Protein AF-0000000072975389 (afdb_homodimer)

pLDDT: mean 88.7, std 12.37, range [42.56, 98.81]

Secondary structure (DSSP, 8-state):
--PPEE-SHHHHHHHHT--HHHHHHHHH-GGGS-HHHHHHHHHHHHHSEE---HHHHHTTS----EEEEEES-SS-HHHHHHHHHHHHHHHHTTPEEEEEE-TT-HHHHHHHHHHHHHHT-SEEEE---GGGS-HHHHHHHHHHS-EEEES---TT-TTS-EEEE-HHHHHHHHHHHHHHHSPSSPEEE--TT--HHHHHHHHHHHHHHHHTT---EEE--S-S-TT--SHHHHHHHHHHHHHTT-STT-EEEESSHHHHHHHHHHHHHTT----SSSTTS-EEE-SB--TTGGGSSSPPBEEE--HHHHHHHHHHHHHHHHTT-----SPPEEEE--EEE--S--/--PPEE-SHHHHHHHHT--HHHHHHHHH-GGGS-HHHHHHHHHHHHHSEE---HHHHHTTS----EEEEEES-SS-HHHHHHHHHHHHHHHHTTPEEEEEE-TT-HHHHHHHHHHHHHHT-SEEEE---GGGS-HHHHHHHHHHS-EEEES---TT-TTS-EEEE-HHHHHHHHHHHHHHHSPSSPEEE--TT--HHHHHHHHHHHHHHHHTT---EEE--S-S-TT--SHHHHHHHHHHHHHTT-STT-EEEESSHHHHHHHHHHHHHTT----SSSTTS-EEE-SB--TTGGGSSSPPBEEE--HHHHHHHHHHHHHHHHTT-----SPPEEEE--EEE--S--

Structure (mmCIF, N/CA/C/O backbone):
data_AF-0000000072975389-model_v1
#
loop_
_entity.id
_entity.type
_entity.pdbx_description
1 polymer 'LacI family transcriptional regulator'
#
loop_
_atom_site.group_PDB
_atom_site.id
_atom_site.type_symbol
_atom_site.label_atom_id
_atom_site.label_alt_id
_atom_site.label_comp_id
_atom_site.label_asym_id
_atom_site.label_entity_id
_atom_site.label_seq_id
_atom_site.pdbx_PDB_ins_code
_atom_site.Cartn_x
_atom_site.Cartn_y
_atom_site.Cartn_z
_atom_site.occupancy
_atom_site.B_iso_or_equiv
_atom_site.auth_seq_id
_atom_site.auth_comp_id
_atom_site.auth_asym_id
_atom_site.auth_atom_id
_atom_site.pdbx_PDB_model_num
ATOM 1 N N . MET A 1 1 ? 38.656 23.406 -1.96 1 45.97 1 MET A N 1
ATOM 2 C CA . MET A 1 1 ? 38.625 24.062 -0.655 1 45.97 1 MET A CA 1
ATOM 3 C C . MET A 1 1 ? 37.375 23.688 0.131 1 45.97 1 MET A C 1
ATOM 5 O O . MET A 1 1 ? 36.312 23.547 -0.444 1 45.97 1 MET A O 1
ATOM 9 N N . MET A 1 2 ? 37.5 23.188 1.254 1 53.72 2 MET A N 1
ATOM 10 C CA . MET A 1 2 ? 36.406 22.75 2.104 1 53.72 2 MET A CA 1
ATOM 11 C C . MET A 1 2 ? 35.469 23.891 2.422 1 53.72 2 MET A C 1
ATOM 13 O O . MET A 1 2 ? 35.906 24.984 2.791 1 53.72 2 MET A O 1
ATOM 17 N N . LYS A 1 3 ? 34.281 23.906 1.969 1 70.06 3 LYS A N 1
ATOM 18 C CA . LYS A 1 3 ? 33.281 24.953 2.266 1 70.06 3 LYS A CA 1
ATOM 19 C C . LYS A 1 3 ? 33.156 25.172 3.771 1 70.06 3 LYS A C 1
ATOM 21 O O . LYS A 1 3 ? 33.094 24.203 4.535 1 70.06 3 LYS A O 1
ATOM 26 N N . PRO A 1 4 ? 33.344 26.5 4.254 1 70.94 4 PRO A N 1
ATOM 27 C CA . PRO A 1 4 ? 33.094 26.75 5.676 1 70.94 4 PRO A CA 1
ATOM 28 C C . PRO A 1 4 ? 31.703 26.281 6.117 1 70.94 4 PRO A C 1
ATOM 30 O O . PRO A 1 4 ? 30.719 26.469 5.391 1 70.94 4 PRO A O 1
ATOM 33 N N . ARG A 1 5 ? 31.703 25.625 7.211 1 70.19 5 ARG A N 1
ATOM 34 C CA . ARG A 1 5 ? 30.453 25.125 7.75 1 70.19 5 ARG A CA 1
ATOM 35 C C . ARG A 1 5 ? 29.734 26.188 8.57 1 70.19 5 ARG A C 1
ATOM 37 O O . ARG A 1 5 ? 30.344 26.828 9.438 1 70.19 5 ARG A O 1
ATOM 44 N N . ILE A 1 6 ? 28.531 26.547 8.211 1 70 6 ILE A N 1
ATOM 45 C CA . ILE A 1 6 ? 27.672 27.5 8.898 1 70 6 ILE A CA 1
ATOM 46 C C . ILE A 1 6 ? 26.438 26.797 9.445 1 70 6 ILE A C 1
ATOM 48 O O . ILE A 1 6 ? 25.766 26.062 8.711 1 70 6 ILE A O 1
ATOM 52 N N . ASN A 1 7 ? 26.141 27.016 10.75 1 63.28 7 ASN A N 1
ATOM 53 C CA . ASN A 1 7 ? 25.109 26.172 11.359 1 63.28 7 ASN A CA 1
ATOM 54 C C . ASN A 1 7 ? 23.875 26.969 11.75 1 63.28 7 ASN A C 1
ATOM 56 O O . ASN A 1 7 ? 22.891 26.406 12.211 1 63.28 7 ASN A O 1
ATOM 60 N N . THR A 1 8 ? 24.047 28.266 11.719 1 66.25 8 THR A N 1
ATOM 61 C CA . THR A 1 8 ? 22.875 29.062 12.094 1 66.25 8 THR A CA 1
ATOM 62 C C . THR A 1 8 ? 22.516 30.047 10.984 1 66.25 8 THR A C 1
ATOM 64 O O . THR A 1 8 ? 23.391 30.453 10.203 1 66.25 8 THR A O 1
ATOM 67 N N . MET A 1 9 ? 21.266 30.297 10.984 1 73.56 9 MET A N 1
ATOM 68 C CA . MET A 1 9 ? 20.812 31.281 10.016 1 73.56 9 MET A CA 1
ATOM 69 C C . MET A 1 9 ? 21.547 32.625 10.227 1 73.56 9 MET A C 1
ATOM 71 O O . MET A 1 9 ? 21.797 33.344 9.266 1 73.56 9 MET A O 1
ATOM 75 N N . GLY A 1 10 ? 21.875 32.906 11.516 1 76.19 10 GLY A N 1
ATOM 76 C CA . GLY A 1 10 ? 22.641 34.094 11.812 1 76.19 10 GLY A CA 1
ATOM 77 C C . GLY A 1 10 ? 24.016 34.094 11.172 1 76.19 10 GLY A C 1
ATOM 78 O O . GLY A 1 10 ? 24.391 35.094 10.531 1 76.19 10 GLY A O 1
ATOM 79 N N . GLU A 1 11 ? 24.672 33 11.367 1 79.38 11 GLU A N 1
ATOM 80 C CA . GLU A 1 11 ? 25.984 32.844 10.75 1 79.38 11 GLU A CA 1
ATOM 81 C C . GLU A 1 11 ? 25.891 32.906 9.227 1 79.38 11 GLU A C 1
ATOM 83 O O . GLU A 1 11 ? 26.75 33.5 8.57 1 79.38 11 GLU A O 1
ATOM 88 N N . LEU A 1 12 ? 24.844 32.25 8.773 1 80.38 12 LEU A N 1
ATOM 89 C CA . LEU A 1 12 ? 24.641 32.281 7.328 1 80.38 12 LEU A CA 1
ATOM 90 C C . LEU A 1 12 ? 24.391 33.688 6.82 1 80.38 12 LEU A C 1
ATOM 92 O O . LEU A 1 12 ? 24.938 34.062 5.781 1 80.38 12 LEU A O 1
ATOM 96 N N . SER A 1 13 ? 23.625 34.375 7.488 1 85.12 13 SER A N 1
ATOM 97 C CA . SER A 1 13 ? 23.328 35.781 7.164 1 85.12 13 SER A CA 1
ATOM 98 C C . SER A 1 13 ? 24.609 36.594 7.023 1 85.12 13 SER A C 1
ATOM 100 O O . SER A 1 13 ? 24.766 37.344 6.055 1 85.12 13 SER A O 1
ATOM 102 N N . VAL A 1 14 ? 25.516 36.469 7.852 1 83.88 14 VAL A N 1
ATOM 103 C CA . VAL A 1 14 ? 26.781 37.188 7.859 1 83.88 14 VAL A CA 1
ATOM 104 C C . VAL A 1 14 ? 27.656 36.719 6.691 1 83.88 14 VAL A C 1
ATOM 106 O O . VAL A 1 14 ? 28.234 37.531 5.977 1 83.88 14 VAL A O 1
ATOM 109 N N . ALA A 1 15 ? 27.578 35.438 6.531 1 83.75 15 ALA A N 1
ATOM 110 C CA . ALA A 1 15 ? 28.453 34.844 5.531 1 83.75 15 ALA A CA 1
ATOM 111 C C . ALA A 1 15 ? 28.047 35.281 4.121 1 83.75 15 ALA A C 1
ATOM 113 O O . ALA A 1 15 ? 28.906 35.469 3.254 1 83.75 15 ALA A O 1
ATOM 114 N N . ILE A 1 16 ? 26.734 35.375 3.873 1 85.75 16 ILE A N 1
ATOM 115 C CA . ILE A 1 16 ? 26.219 35.625 2.531 1 85.75 16 ILE A CA 1
ATOM 116 C C . ILE A 1 16 ? 25.906 37.125 2.369 1 85.75 16 ILE A C 1
ATOM 118 O O . ILE A 1 16 ? 25.75 37.594 1.248 1 85.75 16 ILE A O 1
ATOM 122 N N . GLY A 1 17 ? 25.828 37.875 3.441 1 88.06 17 GLY A N 1
ATOM 123 C CA . GLY A 1 17 ? 25.5 39.281 3.404 1 88.06 17 GLY A CA 1
ATOM 124 C C . GLY A 1 17 ? 24.047 39.562 3.117 1 88.06 17 GLY A C 1
ATOM 125 O O . GLY A 1 17 ? 23.719 40.469 2.336 1 88.06 17 GLY A O 1
ATOM 126 N N . VAL A 1 18 ? 23.25 38.688 3.516 1 88.44 18 VAL A N 1
ATOM 127 C CA . VAL A 1 18 ? 21.797 38.844 3.383 1 88.44 18 VAL A CA 1
ATOM 128 C C . VAL A 1 18 ? 21.141 38.781 4.762 1 88.44 18 VAL A C 1
ATOM 130 O O . VAL A 1 18 ? 21.562 38 5.621 1 88.44 18 VAL A O 1
ATOM 133 N N . SER A 1 19 ? 20.219 39.75 5.02 1 87.19 19 SER A N 1
ATOM 134 C CA . SER A 1 19 ? 19.594 39.812 6.336 1 87.19 19 SER A CA 1
ATOM 135 C C . SER A 1 19 ? 18.891 38.5 6.691 1 87.19 19 SER A C 1
ATOM 137 O O . SER A 1 19 ? 18.469 37.75 5.801 1 87.19 19 SER A O 1
ATOM 139 N N . ARG A 1 20 ? 18.781 38.188 8.062 1 81.81 20 ARG A N 1
ATOM 140 C CA . ARG A 1 20 ? 18.125 36.969 8.547 1 81.81 20 ARG A CA 1
ATOM 141 C C . ARG A 1 20 ? 16.672 36.906 8.07 1 81.81 20 ARG A C 1
ATOM 143 O O . ARG A 1 20 ? 16.219 35.844 7.59 1 81.81 20 ARG A O 1
ATOM 150 N N . PRO A 1 21 ? 15.93 37.969 8.102 1 79.81 21 PRO A N 1
ATOM 151 C CA . PRO A 1 21 ? 14.555 37.906 7.605 1 79.81 21 PRO A CA 1
ATOM 152 C C . PRO A 1 21 ? 14.477 37.594 6.117 1 79.81 21 PRO A C 1
ATOM 154 O O . PRO A 1 21 ? 13.586 36.844 5.688 1 79.81 21 PRO A O 1
ATOM 157 N N . THR A 1 22 ? 15.438 38.156 5.434 1 83.19 22 THR A N 1
ATOM 158 C CA . THR A 1 22 ? 15.453 37.875 3.998 1 83.19 22 THR A CA 1
ATOM 159 C C . THR A 1 22 ? 15.805 36.438 3.719 1 83.19 22 THR A C 1
ATOM 161 O O . THR A 1 22 ? 15.219 35.812 2.84 1 83.19 22 THR A O 1
ATOM 164 N N . LEU A 1 23 ? 16.781 35.906 4.496 1 78.88 23 LEU A N 1
ATOM 165 C CA . LEU A 1 23 ? 17.141 34.5 4.363 1 78.88 23 LEU A CA 1
ATOM 166 C C . LEU A 1 23 ? 15.953 33.594 4.695 1 78.88 23 LEU A C 1
ATOM 168 O O . LEU A 1 23 ? 15.688 32.625 3.99 1 78.88 23 LEU A O 1
ATOM 172 N N . SER A 1 24 ? 15.234 34 5.719 1 71.12 24 SER A N 1
ATOM 173 C CA . SER A 1 24 ? 14.047 33.25 6.125 1 71.12 24 SER A CA 1
ATOM 174 C C . SER A 1 24 ? 13 33.219 5.016 1 71.12 24 SER A C 1
ATOM 176 O O . SER A 1 24 ? 12.445 32.188 4.699 1 71.12 24 SER A O 1
ATOM 178 N N . ARG A 1 25 ? 12.789 34.375 4.41 1 71.75 25 ARG A N 1
ATOM 179 C CA . ARG A 1 25 ? 11.836 34.5 3.311 1 71.75 25 ARG A CA 1
ATOM 180 C C . ARG A 1 25 ? 12.273 33.656 2.123 1 71.75 25 ARG A C 1
ATOM 182 O O . ARG A 1 25 ? 11.445 33 1.485 1 71.75 25 ARG A O 1
ATOM 189 N N . PHE A 1 26 ? 13.594 33.75 1.856 1 71.38 26 PHE A N 1
ATOM 190 C CA . PHE A 1 26 ? 14.148 32.969 0.756 1 71.38 26 PHE A CA 1
ATOM 191 C C . PHE A 1 26 ? 13.875 31.469 0.962 1 71.38 26 PHE A C 1
ATOM 193 O O . PHE A 1 26 ? 13.406 30.781 0.05 1 71.38 26 PHE A O 1
ATOM 200 N N . PHE A 1 27 ? 14.133 30.984 2.203 1 65.44 27 PHE A N 1
ATOM 201 C CA . PHE A 1 27 ? 14.016 29.547 2.479 1 65.44 27 PHE A CA 1
ATOM 202 C C . PHE A 1 27 ? 12.547 29.141 2.537 1 65.44 27 PHE A C 1
ATOM 204 O O . PHE A 1 27 ? 12.219 27.984 2.275 1 65.44 27 PHE A O 1
ATOM 211 N N . GLN A 1 28 ? 11.656 30.156 2.77 1 60.75 28 GLN A N 1
ATOM 212 C CA . GLN A 1 28 ? 10.219 29.891 2.775 1 60.75 28 GLN A CA 1
ATOM 213 C C . GLN A 1 28 ? 9.656 29.875 1.357 1 60.75 28 GLN A C 1
ATOM 215 O O . GLN A 1 28 ? 8.938 28.953 0.981 1 60.75 28 GLN A O 1
ATOM 220 N N . ASP A 1 29 ? 9.953 30.875 0.633 1 65.62 29 ASP A N 1
ATOM 221 C CA . ASP A 1 29 ? 9.5 31.062 -0.742 1 65.62 29 ASP A CA 1
ATOM 222 C C . ASP A 1 29 ? 10.43 32.031 -1.5 1 65.62 29 ASP A C 1
ATOM 224 O O . ASP A 1 29 ? 10.297 33.25 -1.388 1 65.62 29 ASP A O 1
ATOM 228 N N . PRO A 1 30 ? 11.219 31.344 -2.281 1 68.69 30 PRO A N 1
ATOM 229 C CA . PRO A 1 30 ? 12.172 32.219 -2.984 1 68.69 30 PRO A CA 1
ATOM 230 C C . PRO A 1 30 ? 11.492 33.25 -3.854 1 68.69 30 PRO A C 1
ATOM 232 O O . PRO A 1 30 ? 12.086 34.312 -4.164 1 68.69 30 PRO A O 1
ATOM 235 N N . SER A 1 31 ? 10.258 32.875 -4.215 1 71 31 SER A N 1
ATOM 236 C CA . SER A 1 31 ? 9.562 33.812 -5.102 1 71 31 SER A CA 1
ATOM 237 C C . SER A 1 31 ? 9.234 35.125 -4.383 1 71 31 SER A C 1
ATOM 239 O O . SER A 1 31 ? 8.938 36.125 -5.027 1 71 31 SER A O 1
ATOM 241 N N . ARG A 1 32 ? 9.312 35.125 -3.125 1 75.75 32 ARG A N 1
ATOM 242 C CA . ARG A 1 32 ? 9.008 36.281 -2.312 1 75.75 32 ARG A CA 1
ATOM 243 C C . ARG A 1 32 ? 10.242 37.188 -2.146 1 75.75 32 ARG A C 1
ATOM 245 O O . ARG A 1 32 ? 10.195 38.188 -1.439 1 75.75 32 ARG A O 1
ATOM 252 N N . VAL A 1 33 ? 11.336 36.781 -2.705 1 79.75 33 VAL A N 1
ATOM 253 C CA . VAL A 1 33 ? 12.617 37.469 -2.615 1 79.75 33 VAL A CA 1
ATOM 254 C C . VAL A 1 33 ? 13.047 37.938 -4.004 1 79.75 33 VAL A C 1
ATOM 256 O O . VAL A 1 33 ? 12.797 37.25 -5 1 79.75 33 VAL A O 1
ATOM 259 N N . LYS A 1 34 ? 13.5 39.156 -4.105 1 88.38 34 LYS A N 1
ATOM 260 C CA . LYS A 1 34 ? 13.961 39.719 -5.375 1 88.38 34 LYS A CA 1
ATOM 261 C C . LYS A 1 34 ? 14.945 38.781 -6.066 1 88.38 34 LYS A C 1
ATOM 263 O O . LYS A 1 34 ? 15.781 38.156 -5.41 1 88.38 34 LYS A O 1
ATOM 268 N N . ALA A 1 35 ? 14.781 38.656 -7.312 1 87.56 35 ALA A N 1
ATOM 269 C CA . ALA A 1 35 ? 15.578 37.719 -8.125 1 87.56 35 ALA A CA 1
ATOM 270 C C . ALA A 1 35 ? 17.062 37.906 -7.859 1 87.56 35 ALA A C 1
ATOM 272 O O . ALA A 1 35 ? 17.812 36.938 -7.766 1 87.56 35 ALA A O 1
ATOM 273 N N . GLU A 1 36 ? 17.5 39.188 -7.844 1 88.06 36 GLU A N 1
ATOM 274 C CA . GLU A 1 36 ? 18.906 39.469 -7.594 1 88.06 36 GLU A CA 1
ATOM 275 C C . GLU A 1 36 ? 19.359 38.906 -6.254 1 88.06 36 GLU A C 1
ATOM 277 O O . GLU A 1 36 ? 20.469 38.344 -6.152 1 88.06 36 GLU A O 1
ATOM 282 N N . THR A 1 37 ? 18.547 39 -5.305 1 89.06 37 THR A N 1
ATOM 283 C CA . THR A 1 37 ? 18.859 38.5 -3.973 1 89.06 37 THR A CA 1
ATOM 284 C C . THR A 1 37 ? 18.844 36.969 -3.957 1 89.06 37 THR A C 1
ATOM 286 O O . THR A 1 37 ? 19.672 36.344 -3.295 1 89.06 37 THR A O 1
ATOM 289 N N . VAL A 1 38 ? 17.906 36.375 -4.629 1 86.19 38 VAL A N 1
ATOM 290 C CA . VAL A 1 38 ? 17.844 34.938 -4.758 1 86.19 38 VAL A CA 1
ATOM 291 C C . VAL A 1 38 ? 19.172 34.406 -5.32 1 86.19 38 VAL A C 1
ATOM 293 O O . VAL A 1 38 ? 19.75 33.469 -4.793 1 86.19 38 VAL A O 1
ATOM 296 N N . LYS A 1 39 ? 19.609 35.031 -6.348 1 85.56 39 LYS A N 1
ATOM 297 C CA . LYS A 1 39 ? 20.875 34.625 -6.965 1 85.56 39 LYS A CA 1
ATOM 298 C C . LYS A 1 39 ? 22.016 34.75 -5.969 1 85.56 39 LYS A C 1
ATOM 300 O O . LYS A 1 39 ? 22.875 33.844 -5.898 1 85.56 39 LYS A O 1
ATOM 305 N N . ARG A 1 40 ? 22.094 35.781 -5.262 1 86.25 40 ARG A N 1
ATOM 306 C CA . ARG A 1 40 ? 23.125 36 -4.254 1 86.25 40 ARG A CA 1
ATOM 307 C C . ARG A 1 40 ? 23.094 34.875 -3.207 1 86.25 40 ARG A C 1
ATOM 309 O O . ARG A 1 40 ? 24.141 34.375 -2.805 1 86.25 40 ARG A O 1
ATOM 316 N N . ILE A 1 41 ? 21.906 34.594 -2.754 1 84.06 41 ILE A N 1
ATOM 317 C CA . ILE A 1 41 ? 21.75 33.531 -1.739 1 84.06 41 ILE A CA 1
ATOM 318 C C . ILE A 1 41 ? 22.172 32.188 -2.303 1 84.06 41 ILE A C 1
ATOM 320 O O . ILE A 1 41 ? 22.922 31.453 -1.656 1 84.06 41 ILE A O 1
ATOM 324 N N . GLU A 1 42 ? 21.734 31.906 -3.482 1 79.94 42 GLU A N 1
ATOM 325 C CA . GLU A 1 42 ? 22.078 30.641 -4.121 1 79.94 42 GLU A CA 1
ATOM 326 C C . GLU A 1 42 ? 23.594 30.516 -4.293 1 79.94 42 GLU A C 1
ATOM 328 O O . GLU A 1 42 ? 24.172 29.469 -4.023 1 79.94 42 GLU A O 1
ATOM 333 N N . GLU A 1 43 ? 24.219 31.594 -4.734 1 81.31 43 GLU A N 1
ATOM 334 C CA . GLU A 1 43 ? 25.672 31.625 -4.871 1 81.31 43 GLU A CA 1
ATOM 335 C C . GLU A 1 43 ? 26.344 31.469 -3.518 1 81.31 43 GLU A C 1
ATOM 337 O O . GLU A 1 43 ? 27.375 30.812 -3.408 1 81.31 43 GLU A O 1
ATOM 342 N N . GLY A 1 44 ? 25.812 32.125 -2.568 1 81.44 44 GLY A N 1
ATOM 343 C CA . GLY A 1 44 ? 26.328 32 -1.217 1 81.44 44 GLY A CA 1
ATOM 344 C C . GLY A 1 44 ? 26.266 30.578 -0.671 1 81.44 44 GLY A C 1
ATOM 345 O O . GLY A 1 44 ? 27.219 30.109 -0.052 1 81.44 44 GLY A O 1
ATOM 346 N N . LEU A 1 45 ? 25.172 29.938 -0.927 1 77.12 45 LEU A N 1
ATOM 347 C CA . LEU A 1 45 ? 24.953 28.578 -0.433 1 77.12 45 LEU A CA 1
ATOM 348 C C . LEU A 1 45 ? 25.906 27.594 -1.115 1 77.12 45 LEU A C 1
ATOM 350 O O . LEU A 1 45 ? 26.188 26.531 -0.57 1 77.12 45 LEU A O 1
ATOM 354 N N . GLU A 1 46 ? 26.375 28.016 -2.24 1 74.5 46 GLU A N 1
ATOM 355 C CA . GLU A 1 46 ? 27.359 27.188 -2.941 1 74.5 46 GLU A CA 1
ATOM 356 C C . GLU A 1 46 ? 28.734 27.312 -2.293 1 74.5 46 GLU A C 1
ATOM 358 O O . GLU A 1 46 ? 29.578 26.406 -2.438 1 74.5 46 GLU A O 1
ATOM 363 N N . ARG A 1 47 ? 28.906 28.391 -1.602 1 76.94 47 ARG A N 1
ATOM 364 C CA . ARG A 1 47 ? 30.219 28.688 -1.05 1 76.94 47 ARG A CA 1
ATOM 365 C C . ARG A 1 47 ? 30.344 28.188 0.386 1 76.94 47 ARG A C 1
ATOM 367 O O . ARG A 1 47 ? 31.438 28.141 0.948 1 76.94 47 ARG A O 1
ATOM 374 N N . VAL A 1 48 ? 29.219 27.938 0.974 1 74.62 48 VAL A N 1
ATOM 375 C CA . VAL A 1 48 ? 29.234 27.469 2.357 1 74.62 48 VAL A CA 1
ATOM 376 C C . VAL A 1 48 ? 28.469 26.141 2.459 1 74.62 48 VAL A C 1
ATOM 378 O O . VAL A 1 48 ? 27.719 25.781 1.552 1 74.62 48 VAL A O 1
ATOM 381 N N . GLU A 1 49 ? 28.844 25.453 3.473 1 66.06 49 GLU A N 1
ATOM 382 C CA . GLU A 1 49 ? 28.031 24.297 3.844 1 66.06 49 GLU A CA 1
ATOM 383 C C . GLU A 1 49 ? 27.062 24.641 4.961 1 66.06 49 GLU A C 1
ATOM 385 O O . GLU A 1 49 ? 27.406 24.609 6.141 1 66.06 49 GLU A O 1
ATOM 390 N N . TYR A 1 50 ? 26 25.125 4.547 1 62.44 50 TYR A N 1
ATOM 391 C CA . TYR A 1 50 ? 25 25.484 5.543 1 62.44 50 TYR A CA 1
ATOM 392 C C . TYR A 1 50 ? 24.234 24.266 6.016 1 62.44 50 TYR A C 1
ATOM 394 O O . TYR A 1 50 ? 23.516 23.625 5.234 1 62.44 50 TYR A O 1
ATOM 402 N N . VAL A 1 51 ? 24.578 23.859 7.289 1 54.88 51 VAL A N 1
ATOM 403 C CA . VAL A 1 51 ? 23.844 22.797 7.969 1 54.88 51 VAL A CA 1
ATOM 404 C C . VAL A 1 51 ? 23.047 23.375 9.133 1 54.88 51 VAL A C 1
ATOM 406 O O . VAL A 1 51 ? 23.594 23.594 10.211 1 54.88 51 VAL A O 1
ATOM 409 N N . PRO A 1 52 ? 21.781 23.719 8.867 1 53.81 52 PRO A N 1
ATOM 410 C CA . PRO A 1 52 ? 21 24.391 9.914 1 53.81 52 PRO A CA 1
ATOM 411 C C . PRO A 1 52 ? 20.938 23.594 11.211 1 53.81 52 PRO A C 1
ATOM 413 O O . PRO A 1 52 ? 20.844 22.359 11.172 1 53.81 52 PRO A O 1
ATOM 416 N N . ASN A 1 53 ? 21.5 24.219 12.344 1 49.12 53 ASN A N 1
ATOM 417 C CA . ASN A 1 53 ? 21.25 23.641 13.656 1 49.12 53 ASN A CA 1
ATOM 418 C C . ASN A 1 53 ? 19.781 23.75 14.055 1 49.12 53 ASN A C 1
ATOM 420 O O . ASN A 1 53 ? 19.344 24.812 14.508 1 49.12 53 ASN A O 1
ATOM 424 N N . PHE A 1 54 ? 18.969 22.828 13.719 1 49.09 54 PHE A N 1
ATOM 425 C CA . PHE A 1 54 ? 17.531 22.844 13.906 1 49.09 54 PHE A CA 1
ATOM 426 C C . PHE A 1 54 ? 17.172 23.016 15.375 1 49.09 54 PHE A C 1
ATOM 428 O O . PHE A 1 54 ? 16.109 23.547 15.711 1 49.09 54 PHE A O 1
ATOM 435 N N . PHE A 1 55 ? 18.125 22.531 16.219 1 43.44 55 PHE A N 1
ATOM 436 C CA . PHE A 1 55 ? 17.844 22.672 17.641 1 43.44 55 PHE A CA 1
ATOM 437 C C . PHE A 1 55 ? 17.734 24.141 18.031 1 43.44 55 PHE A C 1
ATOM 439 O O . PHE A 1 55 ? 16.844 24.516 18.797 1 43.44 55 PHE A O 1
ATOM 446 N N . ALA A 1 56 ? 18.609 24.906 17.656 1 45.66 56 ALA A N 1
ATOM 447 C CA . ALA A 1 56 ? 18.609 26.328 18 1 45.66 56 ALA A CA 1
ATOM 448 C C . ALA A 1 56 ? 17.391 27.047 17.406 1 45.66 56 ALA A C 1
ATOM 450 O O . ALA A 1 56 ? 16.844 27.953 18.031 1 45.66 56 ALA A O 1
ATOM 451 N N . THR A 1 57 ? 17.031 26.641 16.297 1 44.53 57 THR A N 1
ATOM 452 C CA . THR A 1 57 ? 15.914 27.297 15.633 1 44.53 57 THR A CA 1
ATOM 453 C C . THR A 1 57 ? 14.586 26.766 16.188 1 44.53 57 THR A C 1
ATOM 455 O O . THR A 1 57 ? 13.602 27.5 16.234 1 44.53 57 THR A O 1
ATOM 458 N N . ARG A 1 58 ? 14.594 25.547 16.562 1 47.78 58 ARG A N 1
ATOM 459 C CA . ARG A 1 58 ? 13.359 24.922 17.031 1 47.78 58 ARG A CA 1
ATOM 460 C C . ARG A 1 58 ? 13.117 25.25 18.5 1 47.78 58 ARG A C 1
ATOM 462 O O . ARG A 1 58 ? 12.016 25.047 19.016 1 47.78 58 ARG A O 1
ATOM 469 N N . MET A 1 59 ? 14.266 25.594 19.25 1 42.62 59 MET A N 1
ATOM 470 C CA . MET A 1 59 ? 14.07 25.859 20.672 1 42.62 59 MET A CA 1
ATOM 471 C C . MET A 1 59 ? 12.883 26.797 20.891 1 42.62 59 MET A C 1
ATOM 473 O O . MET A 1 59 ? 12.172 26.672 21.891 1 42.62 59 MET A O 1
ATOM 477 N N . ASN A 1 60 ? 12.672 27.656 19.953 1 43.97 60 ASN A N 1
ATOM 478 C CA . ASN A 1 60 ? 11.57 28.578 20.219 1 43.97 60 ASN A CA 1
ATOM 479 C C . ASN A 1 60 ? 10.266 28.078 19.594 1 43.97 60 ASN A C 1
ATOM 481 O O . ASN A 1 60 ? 9.195 28.641 19.859 1 43.97 60 ASN A O 1
ATOM 485 N N . ARG A 1 61 ? 10.406 27.141 18.688 1 53.09 61 ARG A N 1
ATOM 486 C CA . ARG A 1 61 ? 9.156 26.766 18.047 1 53.09 61 ARG A CA 1
ATOM 487 C C . ARG A 1 61 ? 8.523 25.562 18.734 1 53.09 61 ARG A C 1
ATOM 489 O O . ARG A 1 61 ? 9.219 24.609 19.094 1 53.09 61 ARG A O 1
ATOM 496 N N . LYS A 1 62 ? 7.391 25.672 19.188 1 62.22 62 LYS A N 1
ATOM 497 C CA . LYS A 1 62 ? 6.602 24.594 19.797 1 62.22 62 LYS A CA 1
ATOM 498 C C . LYS A 1 62 ? 6.523 23.391 18.875 1 62.22 62 LYS A C 1
ATOM 500 O O . LYS A 1 62 ? 6.266 23.516 17.672 1 62.22 62 LYS A O 1
ATOM 505 N N . SER A 1 63 ? 7.094 22.266 19.297 1 78.75 63 SER A N 1
ATOM 506 C CA . SER A 1 63 ? 7 20.984 18.594 1 78.75 63 SER A CA 1
ATOM 507 C C . SER A 1 63 ? 5.562 20.703 18.172 1 78.75 63 SER A C 1
ATOM 509 O O . SER A 1 63 ? 4.625 20.953 18.922 1 78.75 63 SER A O 1
ATOM 511 N N . THR A 1 64 ? 5.395 20.312 16.922 1 80.19 64 THR A N 1
ATOM 512 C CA . THR A 1 64 ? 4.078 19.922 16.438 1 80.19 64 THR A CA 1
ATOM 513 C C . THR A 1 64 ? 3.76 18.484 16.812 1 80.19 64 THR A C 1
ATOM 515 O O . THR A 1 64 ? 2.598 18.062 16.797 1 80.19 64 THR A O 1
ATOM 518 N N . GLY A 1 65 ? 4.828 17.75 17.109 1 89.69 65 GLY A N 1
ATOM 519 C CA . GLY A 1 65 ? 4.645 16.328 17.359 1 89.69 65 GLY A CA 1
ATOM 520 C C . GLY A 1 65 ? 4.41 15.523 16.094 1 89.69 65 GLY A C 1
ATOM 521 O O . GLY A 1 65 ? 3.92 14.391 16.156 1 89.69 65 GLY A O 1
ATOM 522 N N . ILE A 1 66 ? 4.766 16.094 14.93 1 92.38 66 ILE A N 1
ATOM 523 C CA . ILE A 1 66 ? 4.473 15.453 13.648 1 92.38 66 ILE A CA 1
ATOM 524 C C . ILE A 1 66 ? 5.77 15.203 12.883 1 92.38 66 ILE A C 1
ATOM 526 O O . ILE A 1 66 ? 6.645 16.078 12.836 1 92.38 66 ILE A O 1
ATOM 530 N N . ILE A 1 67 ? 5.887 14.023 12.367 1 96.31 67 ILE A N 1
ATOM 531 C CA . ILE A 1 67 ? 6.934 13.656 11.422 1 96.31 67 ILE A CA 1
ATOM 532 C C . ILE A 1 67 ? 6.324 13.406 10.047 1 96.31 67 ILE A C 1
ATOM 534 O O . ILE A 1 67 ? 5.281 12.758 9.93 1 96.31 67 ILE A O 1
ATOM 538 N N . GLY A 1 68 ? 6.941 14 9 1 97.62 68 GLY A N 1
ATOM 539 C CA . GLY A 1 68 ? 6.523 13.734 7.637 1 97.62 68 GLY A CA 1
ATOM 540 C C . GLY A 1 68 ? 7.297 12.602 6.988 1 97.62 68 GLY A C 1
ATOM 541 O O . GLY A 1 68 ? 8.508 12.469 7.195 1 97.62 68 GLY A O 1
ATOM 542 N N . VAL A 1 69 ? 6.598 11.805 6.219 1 98.69 69 VAL A N 1
ATOM 543 C CA . VAL A 1 69 ? 7.262 10.742 5.461 1 98.69 69 VAL A CA 1
ATOM 544 C C . VAL A 1 69 ? 6.898 10.859 3.984 1 98.69 69 VAL A C 1
ATOM 546 O O . VAL A 1 69 ? 5.723 11 3.637 1 98.69 69 VAL A O 1
ATOM 549 N N . ILE A 1 70 ? 7.879 10.867 3.105 1 98.19 70 ILE A N 1
ATOM 550 C CA . ILE A 1 70 ? 7.668 10.828 1.662 1 98.19 70 ILE A CA 1
ATOM 551 C C . ILE A 1 70 ? 8.016 9.438 1.13 1 98.19 70 ILE A C 1
ATOM 553 O O . ILE A 1 70 ? 9.141 8.961 1.314 1 98.19 70 ILE A O 1
ATOM 557 N N . ILE A 1 71 ? 7.098 8.773 0.52 1 97.62 71 ILE A N 1
ATOM 558 C CA . ILE A 1 71 ? 7.348 7.492 -0.122 1 97.62 71 ILE A CA 1
ATOM 559 C C . ILE A 1 71 ? 7.219 7.637 -1.637 1 97.62 71 ILE A C 1
ATOM 561 O O . ILE A 1 71 ? 6.5 8.516 -2.123 1 97.62 71 ILE A O 1
ATOM 565 N N . PRO A 1 72 ? 7.848 6.766 -2.42 1 95.12 72 PRO A N 1
ATOM 566 C CA . PRO A 1 72 ? 7.816 6.918 -3.877 1 95.12 72 PRO A CA 1
ATOM 567 C C . PRO A 1 72 ? 6.617 6.223 -4.516 1 95.12 72 PRO A C 1
ATOM 569 O O . PRO A 1 72 ? 6.203 6.59 -5.621 1 95.12 72 PRO A O 1
ATOM 572 N N . TYR A 1 73 ? 6.086 5.16 -3.824 1 92.12 73 TYR A N 1
ATOM 573 C CA . TYR A 1 73 ? 5.039 4.344 -4.426 1 92.12 73 TYR A CA 1
ATOM 574 C C . TYR A 1 73 ? 3.965 3.992 -3.402 1 92.12 73 TYR A C 1
ATOM 576 O O . TYR A 1 73 ? 4.277 3.609 -2.271 1 92.12 73 TYR A O 1
ATOM 584 N N . LEU A 1 74 ? 2.748 4.059 -3.896 1 91 74 LEU A N 1
ATOM 585 C CA . LEU A 1 74 ? 1.64 3.658 -3.039 1 91 74 LEU A CA 1
ATOM 586 C C . LEU A 1 74 ? 1.339 2.172 -3.201 1 91 74 LEU A C 1
ATOM 588 O O . LEU A 1 74 ? 0.89 1.517 -2.258 1 91 74 LEU A O 1
ATOM 592 N N . ASN A 1 75 ? 1.606 1.673 -4.344 1 90.62 75 ASN A N 1
ATOM 593 C CA . ASN A 1 75 ? 1.161 0.32 -4.664 1 90.62 75 ASN A CA 1
ATOM 594 C C . ASN A 1 75 ? 2.316 -0.676 -4.617 1 90.62 75 ASN A C 1
ATOM 596 O O . ASN A 1 75 ? 2.35 -1.632 -5.395 1 90.62 75 ASN A O 1
ATOM 600 N N . ASP A 1 76 ? 3.305 -0.415 -3.869 1 93.19 76 ASP A N 1
ATOM 601 C CA . ASP A 1 76 ? 4.434 -1.306 -3.615 1 93.19 76 ASP A CA 1
ATOM 602 C C . ASP A 1 76 ? 4.473 -1.736 -2.15 1 93.19 76 ASP A C 1
ATOM 604 O O . ASP A 1 76 ? 4.766 -0.928 -1.269 1 93.19 76 ASP A O 1
ATOM 608 N N . LEU A 1 77 ? 4.254 -3.035 -1.967 1 94.38 77 LEU A N 1
ATOM 609 C CA . LEU A 1 77 ? 4.062 -3.547 -0.615 1 94.38 77 LEU A CA 1
ATOM 610 C C . LEU A 1 77 ? 5.355 -3.465 0.189 1 94.38 77 LEU A C 1
ATOM 612 O O . LEU A 1 77 ? 5.324 -3.449 1.422 1 94.38 77 LEU A O 1
ATOM 616 N N . PHE A 1 78 ? 6.496 -3.42 -0.46 1 93.19 78 PHE A N 1
ATOM 617 C CA . PHE A 1 78 ? 7.75 -3.207 0.257 1 93.19 78 PHE A CA 1
ATOM 618 C C . PHE A 1 78 ? 7.742 -1.861 0.972 1 93.19 78 PHE A C 1
ATOM 620 O O . PHE A 1 78 ? 8.039 -1.785 2.166 1 93.19 78 PHE A O 1
ATOM 627 N N . PHE A 1 79 ? 7.379 -0.842 0.275 1 95.44 79 PHE A N 1
ATOM 628 C CA . PHE A 1 79 ? 7.383 0.5 0.845 1 95.44 79 PHE A CA 1
ATOM 629 C C . PHE A 1 79 ? 6.297 0.639 1.908 1 95.44 79 PHE A C 1
ATOM 631 O O . PHE A 1 79 ? 6.473 1.363 2.891 1 95.44 79 PHE A O 1
ATOM 638 N N . ASN A 1 80 ? 5.215 -0.039 1.678 1 96.12 80 ASN A N 1
ATOM 639 C CA . ASN A 1 80 ? 4.16 0.001 2.686 1 96.12 80 ASN A CA 1
ATOM 640 C C . ASN A 1 80 ? 4.613 -0.641 3.994 1 96.12 80 ASN A C 1
ATOM 642 O O . ASN A 1 80 ? 4.293 -0.143 5.074 1 96.12 80 ASN A O 1
ATOM 646 N N . LYS A 1 81 ? 5.285 -1.718 3.865 1 95.88 81 LYS A N 1
ATOM 647 C CA . LYS A 1 81 ? 5.832 -2.375 5.051 1 95.88 81 LYS A CA 1
ATOM 648 C C . LYS A 1 81 ? 6.855 -1.483 5.75 1 95.88 81 LYS A C 1
ATOM 650 O O . LYS A 1 81 ? 6.879 -1.403 6.977 1 95.88 81 LYS A O 1
ATOM 655 N N . LEU A 1 82 ? 7.695 -0.912 4.977 1 97.38 82 LEU A N 1
ATOM 656 C CA . LEU A 1 82 ? 8.695 0.003 5.52 1 97.38 82 LEU A CA 1
ATOM 657 C C . LEU A 1 82 ? 8.023 1.184 6.215 1 97.38 82 LEU A C 1
ATOM 659 O O . LEU A 1 82 ? 8.414 1.559 7.324 1 97.38 82 LEU A O 1
ATOM 663 N N . LEU A 1 83 ? 7.039 1.746 5.594 1 98.12 83 LEU A N 1
ATOM 664 C CA . LEU A 1 83 ? 6.281 2.846 6.184 1 98.12 83 LEU A CA 1
ATOM 665 C C . LEU A 1 83 ? 5.629 2.416 7.492 1 98.12 83 LEU A C 1
ATOM 667 O O . LEU A 1 83 ? 5.621 3.176 8.461 1 98.12 83 LEU A O 1
ATOM 671 N N . GLU A 1 84 ? 5.098 1.27 7.492 1 97.12 84 GLU A N 1
ATOM 672 C CA . GLU A 1 84 ? 4.48 0.757 8.711 1 97.12 84 GLU A CA 1
ATOM 673 C C . GLU A 1 84 ? 5.488 0.703 9.859 1 97.12 84 GLU A C 1
ATOM 675 O O . GLU A 1 84 ? 5.168 1.069 10.992 1 97.12 84 GLU A O 1
ATOM 680 N N . SER A 1 85 ? 6.656 0.226 9.578 1 97.88 85 SER A N 1
ATOM 681 C CA . SER A 1 85 ? 7.711 0.156 10.586 1 97.88 85 SER A CA 1
ATOM 682 C C . SER A 1 85 ? 8.07 1.543 11.102 1 97.88 85 SER A C 1
ATOM 684 O O . SER A 1 85 ? 8.297 1.724 12.305 1 97.88 85 SER A O 1
ATOM 686 N N . ILE A 1 86 ? 8.109 2.49 10.227 1 98.5 86 ILE A N 1
ATOM 687 C CA . ILE A 1 86 ? 8.391 3.873 10.602 1 98.5 86 ILE A CA 1
ATOM 688 C C . ILE A 1 86 ? 7.266 4.406 11.492 1 98.5 86 ILE A C 1
ATOM 690 O O . ILE A 1 86 ? 7.52 5.031 12.523 1 98.5 86 ILE A O 1
ATOM 694 N N . GLU A 1 87 ? 6.047 4.156 11.102 1 97.81 87 GLU A N 1
ATOM 695 C CA . GLU A 1 87 ? 4.891 4.641 11.844 1 97.81 87 GLU A CA 1
ATOM 696 C C . GLU A 1 87 ? 4.859 4.047 13.25 1 97.81 87 GLU A C 1
ATOM 698 O O . GLU A 1 87 ? 4.57 4.754 14.219 1 97.81 87 GLU A O 1
ATOM 703 N N . ILE A 1 88 ? 5.125 2.781 13.336 1 96.12 88 ILE A N 1
ATOM 704 C CA . ILE A 1 88 ? 5.129 2.109 14.633 1 96.12 88 ILE A CA 1
ATOM 705 C C . ILE A 1 88 ? 6.203 2.725 15.531 1 96.12 88 ILE A C 1
ATOM 707 O O . ILE A 1 88 ? 5.93 3.082 16.672 1 96.12 88 ILE A O 1
ATOM 711 N N . ALA A 1 89 ? 7.383 2.869 15.023 1 98.19 89 ALA A N 1
ATOM 712 C CA . ALA A 1 89 ? 8.484 3.453 15.789 1 98.19 89 ALA A CA 1
ATOM 713 C C . ALA A 1 89 ? 8.156 4.879 16.219 1 98.19 89 ALA A C 1
ATOM 715 O O . ALA A 1 89 ? 8.43 5.273 17.359 1 98.19 89 ALA A O 1
ATOM 716 N N . ALA A 1 90 ? 7.566 5.652 15.305 1 97.88 90 ALA A N 1
ATOM 717 C CA . ALA A 1 90 ? 7.203 7.035 15.609 1 97.88 90 ALA A CA 1
ATOM 718 C C . ALA A 1 90 ? 6.133 7.098 16.703 1 97.88 90 ALA A C 1
ATOM 720 O O . ALA A 1 90 ? 6.219 7.91 17.625 1 97.88 90 ALA A O 1
ATOM 721 N N . MET A 1 91 ? 5.191 6.25 16.547 1 95.19 91 MET A N 1
ATOM 722 C CA . MET A 1 91 ? 4.113 6.199 17.531 1 95.19 91 MET A CA 1
ATOM 723 C C . MET A 1 91 ? 4.656 5.855 18.922 1 95.19 91 MET A C 1
ATOM 725 O O . MET A 1 91 ? 4.254 6.461 19.906 1 95.19 91 MET A O 1
ATOM 729 N N . GLU A 1 92 ? 5.539 4.926 18.969 1 95.75 92 GLU A N 1
ATOM 730 C CA . GLU A 1 92 ? 6.164 4.531 20.219 1 95.75 92 GLU A CA 1
ATOM 731 C C . GLU A 1 92 ? 6.93 5.695 20.844 1 95.75 92 GLU A C 1
ATOM 733 O O . GLU A 1 92 ? 7.059 5.773 22.078 1 95.75 92 GLU A O 1
ATOM 738 N N . ALA A 1 93 ? 7.344 6.582 20.047 1 95.88 93 ALA A N 1
ATOM 739 C CA . ALA A 1 93 ? 8.086 7.746 20.516 1 95.88 93 ALA A CA 1
ATOM 740 C C . ALA A 1 93 ? 7.16 8.93 20.75 1 95.88 93 ALA A C 1
ATOM 742 O O . ALA A 1 93 ? 7.621 10.047 21.031 1 95.88 93 ALA A O 1
ATOM 743 N N . GLY A 1 94 ? 5.867 8.711 20.578 1 93.62 94 GLY A N 1
ATOM 744 C CA . GLY A 1 94 ? 4.887 9.75 20.828 1 93.62 94 GLY A CA 1
ATOM 745 C C . GLY A 1 94 ? 4.703 10.703 19.672 1 93.62 94 GLY A C 1
ATOM 746 O O . GLY A 1 94 ? 4.227 11.828 19.859 1 93.62 94 GLY A O 1
ATOM 747 N N . MET A 1 95 ? 5.152 10.359 18.484 1 94.75 95 MET A N 1
ATOM 748 C CA . MET A 1 95 ? 5.039 11.195 17.297 1 94.75 95 MET A CA 1
ATOM 749 C C . MET A 1 95 ? 3.922 10.695 16.391 1 94.75 95 MET A C 1
ATOM 751 O O . MET A 1 95 ? 3.646 9.5 16.344 1 94.75 95 MET A O 1
ATOM 755 N N . THR A 1 96 ? 3.283 11.617 15.672 1 94.06 96 THR A N 1
ATOM 756 C CA . THR A 1 96 ? 2.328 11.289 14.617 1 94.06 96 THR A CA 1
ATOM 757 C C . THR A 1 96 ? 2.982 11.398 13.25 1 94.06 96 THR A C 1
ATOM 759 O O . THR A 1 96 ? 3.717 12.352 12.977 1 94.06 96 THR A O 1
ATOM 762 N N . VAL A 1 97 ? 2.732 10.406 12.414 1 97.19 97 VAL A N 1
ATOM 763 C CA . VAL A 1 97 ? 3.314 10.406 11.078 1 97.19 97 VAL A CA 1
ATOM 764 C C . VAL A 1 97 ? 2.266 10.844 10.055 1 97.19 97 VAL A C 1
ATOM 766 O O . VAL A 1 97 ? 1.135 10.344 10.07 1 97.19 97 VAL A O 1
ATOM 769 N N . ILE A 1 98 ? 2.615 11.812 9.188 1 96.12 98 ILE A N 1
ATOM 770 C CA . ILE A 1 98 ? 1.835 12.109 7.992 1 96.12 98 ILE A CA 1
ATOM 771 C C . ILE A 1 98 ? 2.621 11.703 6.746 1 96.12 98 ILE A C 1
ATOM 773 O O . ILE A 1 98 ? 3.838 11.891 6.688 1 96.12 98 ILE A O 1
ATOM 777 N N . THR A 1 99 ? 1.912 11.156 5.793 1 97.94 99 THR A N 1
ATOM 778 C CA . THR A 1 99 ? 2.6 10.578 4.645 1 97.94 99 THR A CA 1
ATOM 779 C C . THR A 1 99 ? 2.176 11.266 3.352 1 97.94 99 THR A C 1
ATOM 781 O O . THR A 1 99 ? 0.993 11.547 3.15 1 97.94 99 THR A O 1
ATOM 784 N N . LEU A 1 100 ? 3.131 11.578 2.518 1 97.44 100 LEU A N 1
ATOM 785 C CA . LEU A 1 100 ? 2.928 12.008 1.14 1 97.44 100 LEU A CA 1
ATOM 786 C C . LEU A 1 100 ? 3.617 11.062 0.166 1 97.44 100 LEU A C 1
ATOM 788 O O . LEU A 1 100 ? 4.668 10.5 0.481 1 97.44 100 LEU A O 1
ATOM 792 N N . CYS A 1 101 ? 3.01 10.883 -0.973 1 97.06 101 CYS A N 1
ATOM 793 C CA . CYS A 1 101 ? 3.584 10.016 -2.002 1 97.06 101 CYS A CA 1
ATOM 794 C C . CYS A 1 101 ? 4.02 10.836 -3.213 1 97.06 101 CYS A C 1
ATOM 796 O O . CYS A 1 101 ? 3.262 11.664 -3.715 1 97.06 101 CYS A O 1
ATOM 798 N N . SER A 1 102 ? 5.238 10.523 -3.703 1 95.62 102 SER A N 1
ATOM 799 C CA . SER A 1 102 ? 5.77 11.273 -4.836 1 95.62 102 SER A CA 1
ATOM 800 C C . SER A 1 102 ? 5.312 10.672 -6.16 1 95.62 102 SER A C 1
ATOM 802 O O . SER A 1 102 ? 5.453 11.297 -7.215 1 95.62 102 SER A O 1
ATOM 804 N N . HIS A 1 103 ? 4.824 9.406 -6.105 1 93.38 103 HIS A N 1
ATOM 805 C CA . HIS A 1 103 ? 4.398 8.695 -7.305 1 93.38 103 HIS A CA 1
ATOM 806 C C . HIS A 1 103 ? 5.516 8.633 -8.336 1 93.38 103 HIS A C 1
ATOM 808 O O . HIS A 1 103 ? 5.266 8.758 -9.539 1 93.38 103 HIS A O 1
ATOM 814 N N . SER A 1 104 ? 6.707 8.648 -7.859 1 91.06 104 SER A N 1
ATOM 815 C CA . SER A 1 104 ? 7.918 8.531 -8.664 1 91.06 104 SER A CA 1
ATOM 816 C C . SER A 1 104 ? 8.102 9.75 -9.562 1 91.06 104 SER A C 1
ATOM 818 O O . SER A 1 104 ? 8.727 9.664 -10.617 1 91.06 104 SER A O 1
ATOM 820 N N . ASP A 1 105 ? 7.492 10.844 -9.242 1 93.88 105 ASP A N 1
ATOM 821 C CA . ASP A 1 105 ? 7.621 12.102 -9.969 1 93.88 105 ASP A CA 1
ATOM 822 C C . ASP A 1 105 ? 8.398 13.125 -9.156 1 93.88 105 ASP A C 1
ATOM 824 O O . ASP A 1 105 ? 7.957 13.547 -8.086 1 93.88 105 ASP A O 1
ATOM 828 N N . PRO A 1 106 ? 9.539 13.578 -9.711 1 94.38 106 PRO A N 1
ATOM 829 C CA . PRO A 1 106 ? 10.383 14.516 -8.961 1 94.38 106 PRO A CA 1
ATOM 830 C C . PRO A 1 106 ? 9.648 15.805 -8.594 1 94.38 106 PRO A C 1
ATOM 832 O O . PRO A 1 106 ? 9.891 16.375 -7.531 1 94.38 106 PRO A O 1
ATOM 835 N N . ALA A 1 107 ? 8.797 16.25 -9.461 1 94.06 107 ALA A N 1
ATOM 836 C CA . ALA A 1 107 ? 8.055 17.469 -9.18 1 94.06 107 ALA A CA 1
ATOM 837 C C . ALA A 1 107 ? 7.086 17.281 -8.016 1 94.06 107 ALA A C 1
ATOM 839 O O . ALA A 1 107 ? 6.926 18.156 -7.172 1 94.06 107 ALA A O 1
ATOM 840 N N . ILE A 1 108 ? 6.453 16.125 -7.973 1 94.88 108 ILE A N 1
ATOM 841 C CA . ILE A 1 108 ? 5.539 15.828 -6.879 1 94.88 108 ILE A CA 1
ATOM 842 C C . ILE A 1 108 ? 6.324 15.641 -5.582 1 94.88 108 ILE A C 1
ATOM 844 O O . ILE A 1 108 ? 5.883 16.062 -4.516 1 94.88 108 ILE A O 1
ATOM 848 N N . GLU A 1 109 ? 7.469 15.016 -5.68 1 96.19 109 GLU A N 1
ATOM 849 C CA . GLU A 1 109 ? 8.344 14.859 -4.52 1 96.19 109 GLU A CA 1
ATOM 850 C C . GLU A 1 109 ? 8.734 16.219 -3.941 1 96.19 109 GLU A C 1
ATOM 852 O O . GLU A 1 109 ? 8.703 16.406 -2.725 1 96.19 109 GLU A O 1
ATOM 857 N N . ALA A 1 110 ? 9.125 17.094 -4.848 1 93.19 110 ALA A N 1
ATOM 858 C CA . ALA A 1 110 ? 9.516 18.438 -4.43 1 93.19 110 ALA A CA 1
ATOM 859 C C . ALA A 1 110 ? 8.367 19.141 -3.711 1 93.19 110 ALA A C 1
ATOM 861 O O . ALA A 1 110 ? 8.562 19.766 -2.666 1 93.19 110 ALA A O 1
ATOM 862 N N . ARG A 1 111 ? 7.215 19.016 -4.258 1 91.06 111 ARG A N 1
ATOM 863 C CA . ARG A 1 111 ? 6.035 19.625 -3.646 1 91.06 111 ARG A CA 1
ATOM 864 C C . ARG A 1 111 ? 5.762 19.031 -2.27 1 91.06 111 ARG A C 1
ATOM 866 O O . ARG A 1 111 ? 5.316 19.734 -1.361 1 91.06 111 ARG A O 1
ATOM 873 N N . ALA A 1 112 ? 5.945 17.766 -2.133 1 95.12 112 ALA A N 1
ATOM 874 C CA . ALA A 1 112 ? 5.766 17.109 -0.842 1 95.12 112 ALA A CA 1
ATOM 875 C C . ALA A 1 112 ? 6.715 17.688 0.205 1 95.12 112 ALA A C 1
ATOM 877 O O . ALA A 1 112 ? 6.301 17.984 1.323 1 95.12 112 ALA A O 1
ATOM 878 N N . ALA A 1 113 ? 7.961 17.828 -0.199 1 93.88 113 ALA A N 1
ATOM 879 C CA . ALA A 1 113 ? 8.953 18.406 0.701 1 93.88 113 ALA A CA 1
ATOM 880 C C . ALA A 1 113 ? 8.562 19.844 1.094 1 93.88 113 ALA A C 1
ATOM 882 O O . ALA A 1 113 ? 8.648 20.203 2.268 1 93.88 113 ALA A O 1
ATOM 883 N N . GLU A 1 114 ? 8.117 20.547 0.137 1 87.81 114 GLU A N 1
ATOM 884 C CA . GLU A 1 114 ? 7.68 21.922 0.389 1 87.81 114 GLU A CA 1
ATOM 885 C C . GLU A 1 114 ? 6.492 21.953 1.348 1 87.81 114 GLU A C 1
ATOM 887 O O . GLU A 1 114 ? 6.41 22.844 2.211 1 87.81 114 GLU A O 1
ATOM 892 N N . THR A 1 115 ? 5.645 21.047 1.156 1 88.81 115 THR A N 1
ATOM 893 C CA . THR A 1 115 ? 4.48 20.953 2.029 1 88.81 115 THR A CA 1
ATOM 894 C C . THR A 1 115 ? 4.906 20.734 3.477 1 88.81 115 THR A C 1
ATOM 896 O O . THR A 1 115 ? 4.402 21.391 4.387 1 88.81 115 THR A O 1
ATOM 899 N N . PHE A 1 116 ? 5.832 19.844 3.732 1 91.25 116 PHE A N 1
ATOM 900 C CA . PHE A 1 116 ? 6.309 19.578 5.086 1 91.25 116 PHE A CA 1
ATOM 901 C C . PHE A 1 116 ? 6.941 20.828 5.691 1 91.25 116 PHE A C 1
ATOM 903 O O . PHE A 1 116 ? 6.773 21.094 6.879 1 91.25 116 PHE A O 1
ATOM 910 N N . MET A 1 117 ? 7.648 21.562 4.859 1 84 117 MET A N 1
ATOM 911 C CA . MET A 1 117 ? 8.266 22.797 5.328 1 84 117 MET A CA 1
ATOM 912 C C . MET A 1 117 ? 7.207 23.828 5.715 1 84 117 MET A C 1
ATOM 914 O O . MET A 1 117 ? 7.32 24.484 6.75 1 84 117 MET A O 1
ATOM 918 N N . SER A 1 118 ? 6.234 23.875 4.914 1 78.44 118 SER A N 1
ATOM 919 C CA . SER A 1 118 ? 5.164 24.844 5.152 1 78.44 118 SER A CA 1
ATOM 920 C C . SER A 1 118 ? 4.367 24.484 6.402 1 78.44 118 SER A C 1
ATOM 922 O O . SER A 1 118 ? 3.889 25.375 7.113 1 78.44 118 SER A O 1
ATOM 924 N N . MET A 1 119 ? 4.262 23.234 6.668 1 78.5 119 MET A N 1
ATOM 925 C CA . MET A 1 119 ? 3.498 22.766 7.82 1 78.5 119 MET A CA 1
ATOM 926 C C . MET A 1 119 ? 4.348 22.797 9.086 1 78.5 119 MET A C 1
ATOM 928 O O . MET A 1 119 ? 3.832 22.609 10.188 1 78.5 119 MET A O 1
ATOM 932 N N . SER A 1 120 ? 5.598 23.016 8.961 1 80.31 120 SER A N 1
ATOM 933 C CA . SER A 1 120 ? 6.551 23.109 10.062 1 80.31 120 SER A CA 1
ATOM 934 C C . SER A 1 120 ? 6.547 21.828 10.891 1 80.31 120 SER A C 1
ATOM 936 O O . SER A 1 120 ? 6.441 21.875 12.117 1 80.31 120 SER A O 1
ATOM 938 N N . VAL A 1 121 ? 6.52 20.672 10.188 1 88.06 121 VAL A N 1
ATOM 939 C CA . VAL A 1 121 ? 6.633 19.422 10.914 1 88.06 121 VAL A CA 1
ATOM 940 C C . VAL A 1 121 ? 7.961 19.359 11.656 1 88.06 121 VAL A C 1
ATOM 942 O O . VAL A 1 121 ? 8.875 20.141 11.359 1 88.06 121 VAL A O 1
ATOM 945 N N . ASP A 1 122 ? 8.055 18.5 12.672 1 91 122 ASP A N 1
ATOM 946 C CA . ASP A 1 122 ? 9.258 18.453 13.492 1 91 122 ASP A CA 1
ATOM 947 C C . ASP A 1 122 ? 10.438 17.859 12.727 1 91 122 ASP A C 1
ATOM 949 O O . ASP A 1 122 ? 11.594 18.172 13.016 1 91 122 ASP A O 1
ATOM 953 N N . GLY A 1 123 ? 10.211 17.016 11.82 1 95 123 GLY A N 1
ATOM 954 C CA . GLY A 1 123 ? 11.211 16.359 10.992 1 95 123 GLY A CA 1
ATOM 955 C C . GLY A 1 123 ? 10.602 15.492 9.906 1 95 123 GLY A C 1
ATOM 956 O O . GLY A 1 123 ? 9.383 15.32 9.852 1 95 123 GLY A O 1
ATOM 957 N N . ALA A 1 124 ? 11.523 14.938 9.023 1 97 124 ALA A N 1
ATOM 958 C CA . ALA A 1 124 ? 11 14.156 7.91 1 97 124 ALA A CA 1
ATOM 959 C C . ALA A 1 124 ? 11.859 12.922 7.656 1 97 124 ALA A C 1
ATOM 961 O O . ALA A 1 124 ? 13.07 12.938 7.914 1 97 124 ALA A O 1
ATOM 962 N N . VAL A 1 125 ? 11.219 11.883 7.293 1 98.5 125 VAL A N 1
ATOM 963 C CA . VAL A 1 125 ? 11.859 10.727 6.676 1 98.5 125 VAL A CA 1
ATOM 964 C C . VAL A 1 125 ? 11.57 10.711 5.176 1 98.5 125 VAL A C 1
ATOM 966 O O . VAL A 1 125 ? 10.406 10.641 4.766 1 98.5 125 VAL A O 1
ATOM 969 N N . VAL A 1 126 ? 12.617 10.758 4.379 1 97.81 126 VAL A N 1
ATOM 970 C CA . VAL A 1 126 ? 12.43 10.883 2.936 1 97.81 126 VAL A CA 1
ATOM 971 C C . VAL A 1 126 ? 12.984 9.641 2.232 1 97.81 126 VAL A C 1
ATOM 973 O O . VAL A 1 126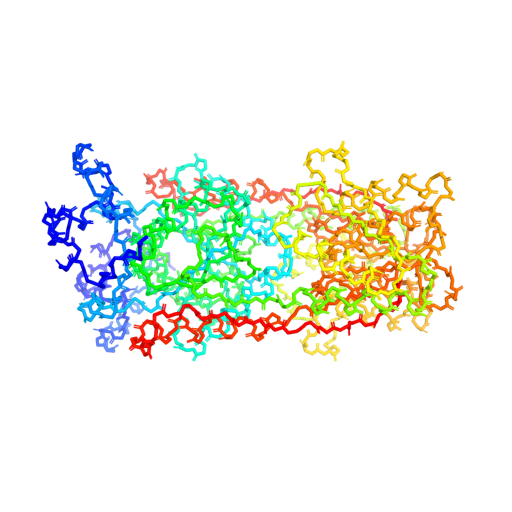 ? 14.141 9.266 2.445 1 97.81 126 VAL A O 1
ATOM 976 N N . MET A 1 127 ? 12.148 8.961 1.5 1 97.31 127 MET A N 1
ATOM 977 C CA . MET A 1 127 ? 12.578 7.961 0.529 1 97.31 127 MET A CA 1
ATOM 978 C C . MET A 1 127 ? 12.664 8.562 -0.871 1 97.31 127 MET A C 1
ATOM 980 O O . MET A 1 127 ? 11.672 8.578 -1.604 1 97.31 127 MET A O 1
ATOM 984 N N . PRO A 1 128 ? 13.828 8.938 -1.264 1 95.94 128 PRO A N 1
ATOM 985 C CA . PRO A 1 128 ? 13.984 9.789 -2.449 1 95.94 128 PRO A CA 1
ATOM 986 C C . PRO A 1 128 ? 13.938 8.992 -3.752 1 95.94 128 PRO A C 1
ATOM 988 O O . PRO A 1 128 ? 13.867 7.762 -3.727 1 95.94 128 PRO A O 1
ATOM 991 N N . LEU A 1 129 ? 13.914 9.703 -4.871 1 93 129 LEU A N 1
ATOM 992 C CA . LEU A 1 129 ? 13.961 9.125 -6.211 1 93 129 LEU A CA 1
ATOM 993 C C . LEU A 1 129 ? 15.398 9.07 -6.727 1 93 129 LEU A C 1
ATOM 995 O O . LEU A 1 129 ? 15.656 9.352 -7.898 1 93 129 LEU A O 1
ATOM 999 N N . GLY A 1 130 ? 16.281 8.859 -5.746 1 88.75 130 GLY A N 1
ATOM 1000 C CA . GLY A 1 130 ? 17.688 8.844 -6.129 1 88.75 130 GLY A CA 1
ATOM 1001 C C . GLY A 1 130 ? 18.172 10.172 -6.672 1 88.75 130 GLY A C 1
ATOM 1002 O O . GLY A 1 130 ? 17.875 11.227 -6.102 1 88.75 130 GLY A O 1
ATOM 1003 N N . ASP A 1 131 ? 18.922 10.062 -7.734 1 85.94 131 ASP A N 1
ATOM 1004 C CA . ASP A 1 131 ? 19.531 11.266 -8.297 1 85.94 131 ASP A CA 1
ATOM 1005 C C . ASP A 1 131 ? 18.531 12.055 -9.133 1 85.94 131 ASP A C 1
ATOM 1007 O O . ASP A 1 131 ? 18.844 13.141 -9.617 1 85.94 131 ASP A O 1
ATOM 1011 N N . HIS A 1 132 ? 17.328 11.555 -9.195 1 88.88 132 HIS A N 1
ATOM 1012 C CA . HIS A 1 132 ? 16.281 12.25 -9.938 1 88.88 132 HIS A CA 1
ATOM 1013 C C . HIS A 1 132 ? 15.547 13.242 -9.047 1 88.88 132 HIS A C 1
ATOM 1015 O O . HIS A 1 132 ? 14.789 14.086 -9.539 1 88.88 132 HIS A O 1
ATOM 1021 N N . SER A 1 133 ? 15.773 13.141 -7.758 1 92.44 133 SER A N 1
ATOM 1022 C CA . SER A 1 133 ? 15.156 14.078 -6.828 1 92.44 133 SER A CA 1
ATOM 1023 C C . SER A 1 133 ? 15.617 15.508 -7.102 1 92.44 133 SER A C 1
ATOM 1025 O O . SER A 1 133 ? 16.719 15.727 -7.59 1 92.44 133 SER A O 1
ATOM 1027 N N . ASP A 1 134 ? 14.742 16.469 -6.793 1 91.25 134 ASP A N 1
ATOM 1028 C CA . ASP A 1 134 ? 15.102 17.875 -6.93 1 91.25 134 ASP A CA 1
ATOM 1029 C C . ASP A 1 134 ? 16.125 18.297 -5.871 1 91.25 134 ASP A C 1
ATOM 1031 O O . ASP A 1 134 ? 15.773 18.453 -4.699 1 91.25 134 ASP A O 1
ATOM 1035 N N . GLN A 1 135 ? 17.297 18.531 -6.348 1 86.88 135 GLN A N 1
ATOM 1036 C CA . GLN A 1 135 ? 18.406 18.844 -5.445 1 86.88 135 GLN A CA 1
ATOM 1037 C C . GLN A 1 135 ? 18.172 20.156 -4.711 1 86.88 135 GLN A C 1
ATOM 1039 O O . GLN A 1 135 ? 18.453 20.266 -3.518 1 86.88 135 GLN A O 1
ATOM 1044 N N . LYS A 1 136 ? 17.641 21.094 -5.406 1 81.75 136 LYS A N 1
ATOM 1045 C CA . LYS A 1 136 ? 17.422 22.406 -4.816 1 81.75 136 LYS A CA 1
ATOM 1046 C C . LYS A 1 136 ? 16.422 22.328 -3.664 1 81.75 136 LYS A C 1
ATOM 1048 O O . LYS A 1 136 ? 16.641 22.938 -2.613 1 81.75 136 LYS A O 1
ATOM 1053 N N . VAL A 1 137 ? 15.422 21.578 -3.898 1 86.38 137 VAL A N 1
ATOM 1054 C CA . VAL A 1 137 ? 14.383 21.469 -2.881 1 86.38 137 VAL A CA 1
ATOM 1055 C C . VAL A 1 137 ? 14.922 20.719 -1.668 1 86.38 137 VAL A C 1
ATOM 1057 O O . VAL A 1 137 ? 14.602 21.062 -0.526 1 86.38 137 VAL A O 1
ATOM 1060 N N . HIS A 1 138 ? 15.695 1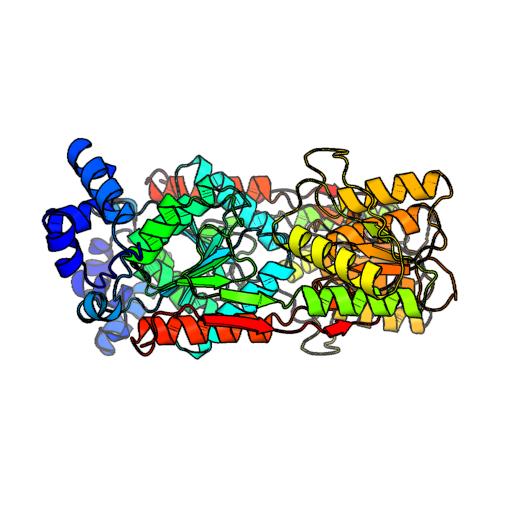9.75 -1.87 1 86.5 138 HIS A N 1
ATOM 1061 C CA . HIS A 1 138 ? 16.25 18.969 -0.766 1 86.5 138 HIS A CA 1
ATOM 1062 C C . HIS A 1 138 ? 17.25 19.797 0.043 1 86.5 138 HIS A C 1
ATOM 1064 O O . HIS A 1 138 ? 17.344 19.641 1.263 1 86.5 138 HIS A O 1
ATOM 1070 N N . LEU A 1 139 ? 17.969 20.641 -0.652 1 79.06 139 LEU A N 1
ATOM 1071 C CA . LEU A 1 139 ? 18.859 21.547 0.052 1 79.06 139 LEU A CA 1
ATOM 1072 C C . LEU A 1 139 ? 18.078 22.516 0.931 1 79.06 139 LEU A C 1
ATOM 1074 O O . LEU A 1 139 ? 18.484 22.812 2.061 1 79.06 139 LEU A O 1
ATOM 1078 N N . ARG A 1 140 ? 17 22.953 0.387 1 79.5 140 ARG A N 1
ATOM 1079 C CA . ARG A 1 140 ? 16.125 23.828 1.173 1 79.5 140 ARG A CA 1
ATOM 1080 C C . ARG A 1 140 ? 15.547 23.062 2.365 1 79.5 140 ARG A C 1
ATOM 1082 O O . ARG A 1 140 ? 15.453 23.609 3.467 1 79.5 140 ARG A O 1
ATOM 1089 N N . LEU A 1 141 ? 15.156 21.844 2.125 1 85.62 141 LEU A N 1
ATOM 1090 C CA . LEU A 1 141 ? 14.625 21.016 3.199 1 85.62 141 LEU A CA 1
ATOM 1091 C C . LEU A 1 141 ? 15.648 20.859 4.32 1 85.62 141 LEU A C 1
ATOM 1093 O O . LEU A 1 141 ? 15.32 21.016 5.496 1 85.62 141 LEU A O 1
ATOM 1097 N N . LYS A 1 142 ? 16.859 20.578 3.928 1 81.5 142 LYS A N 1
ATOM 1098 C CA . LYS A 1 142 ? 17.953 20.375 4.875 1 81.5 142 LYS A CA 1
ATOM 1099 C C . LYS A 1 142 ? 18.172 21.609 5.746 1 81.5 142 LYS A C 1
ATOM 1101 O O . LYS A 1 142 ? 18.531 21.484 6.922 1 81.5 142 LYS A O 1
ATOM 1106 N N . SER A 1 143 ? 17.891 22.719 5.188 1 74.19 143 SER A N 1
ATOM 1107 C CA . SER A 1 143 ? 18.109 23.969 5.91 1 74.19 143 SER A CA 1
ATOM 1108 C C . SER A 1 143 ? 16.938 24.297 6.824 1 74.19 143 SER A C 1
ATOM 1110 O O . SER A 1 143 ? 17.078 25.078 7.766 1 74.19 143 SER A O 1
ATOM 1112 N N . ARG A 1 144 ? 15.812 23.672 6.605 1 76.44 144 ARG A N 1
ATOM 1113 C CA . ARG A 1 144 ? 14.594 24.109 7.281 1 76.44 144 ARG A CA 1
ATOM 1114 C C . ARG A 1 144 ? 14.164 23.125 8.344 1 76.44 144 ARG A C 1
ATOM 1116 O O . ARG A 1 144 ? 13.555 23.5 9.352 1 76.44 144 ARG A O 1
ATOM 1123 N N . LEU A 1 145 ? 14.406 21.938 8.125 1 85.06 145 LEU A N 1
ATOM 1124 C CA . LEU A 1 145 ? 13.992 20.953 9.117 1 85.06 145 LEU A CA 1
ATOM 1125 C C . LEU A 1 145 ? 14.906 19.734 9.094 1 85.06 145 LEU A C 1
ATOM 1127 O O . LEU A 1 145 ? 15.484 19.406 8.055 1 85.06 145 LEU A O 1
ATOM 1131 N N . PRO A 1 146 ? 14.984 19.016 10.281 1 90.75 146 PRO A N 1
ATOM 1132 C CA . PRO A 1 146 ? 15.703 17.75 10.344 1 90.75 146 PRO A CA 1
ATOM 1133 C C . PRO A 1 146 ? 15.109 16.688 9.414 1 90.75 146 PRO A C 1
ATOM 1135 O O . PRO A 1 146 ? 13.891 16.578 9.289 1 90.75 146 PRO A O 1
ATOM 1138 N N . PHE A 1 147 ? 15.945 15.945 8.664 1 92.31 147 PHE A N 1
ATOM 1139 C CA . PHE A 1 147 ? 15.391 14.805 7.949 1 92.31 147 PHE A CA 1
ATOM 1140 C C . PHE A 1 147 ? 16.453 13.734 7.73 1 92.31 147 PHE A C 1
ATOM 1142 O O . PHE A 1 147 ? 17.641 13.992 7.883 1 92.31 147 PHE A O 1
ATOM 1149 N N . VAL A 1 148 ? 16.047 12.547 7.551 1 97.25 148 VAL A N 1
ATOM 1150 C CA . VAL A 1 148 ? 16.859 11.359 7.293 1 97.25 148 VAL A CA 1
ATOM 1151 C C . VAL A 1 148 ? 16.422 10.711 5.98 1 97.25 148 VAL A C 1
ATOM 1153 O O . VAL A 1 148 ? 15.227 10.719 5.645 1 97.25 148 VAL A O 1
ATOM 1156 N N . LEU A 1 149 ? 17.422 10.273 5.215 1 97.56 149 LEU A N 1
ATOM 1157 C CA . LEU A 1 149 ? 17.141 9.508 4.004 1 97.56 149 LEU A CA 1
ATOM 1158 C C . LEU A 1 149 ? 16.984 8.023 4.32 1 97.56 149 LEU A C 1
ATOM 1160 O O . LEU A 1 149 ? 17.719 7.484 5.148 1 97.56 149 LEU A O 1
ATOM 1164 N N . VAL A 1 150 ? 16.047 7.426 3.629 1 98.06 150 VAL A N 1
ATOM 1165 C CA . VAL A 1 150 ? 15.797 5.996 3.787 1 98.06 150 VAL A CA 1
ATOM 1166 C C . VAL A 1 150 ? 15.656 5.34 2.414 1 98.06 150 VAL A C 1
ATOM 1168 O O . VAL A 1 150 ? 15.203 5.977 1.459 1 98.06 150 VAL A O 1
ATOM 1171 N N . ASP A 1 151 ? 16.062 4.039 2.242 1 95.94 151 ASP A N 1
ATOM 1172 C CA . ASP A 1 151 ? 15.906 3.186 1.067 1 95.94 151 ASP A CA 1
ATOM 1173 C C . ASP A 1 151 ? 16.969 3.504 0.015 1 95.94 151 ASP A C 1
ATOM 1175 O O . ASP A 1 151 ? 17.672 2.607 -0.45 1 95.94 151 ASP A O 1
ATOM 1179 N N . SER A 1 152 ? 17.062 4.805 -0.358 1 93.06 152 SER A N 1
ATOM 1180 C CA . SER A 1 152 ? 18.062 5.203 -1.34 1 93.06 152 SER A CA 1
ATOM 1181 C C . SER A 1 152 ? 18.859 6.418 -0.861 1 93.06 152 SER A C 1
ATOM 1183 O O . SER A 1 152 ? 18.359 7.219 -0.069 1 93.06 152 SER A O 1
ATOM 1185 N N . ARG A 1 153 ? 20.047 6.488 -1.404 1 92.5 153 ARG A N 1
ATOM 1186 C CA . ARG A 1 153 ? 20.953 7.578 -1.048 1 92.5 153 ARG A CA 1
ATOM 1187 C C . ARG A 1 153 ? 21.469 8.289 -2.293 1 92.5 153 ARG A C 1
ATOM 1189 O O . ARG A 1 153 ? 22.469 7.871 -2.877 1 92.5 153 ARG A O 1
ATOM 1196 N N . PRO A 1 154 ? 20.844 9.383 -2.605 1 90.31 154 PRO A N 1
ATOM 1197 C CA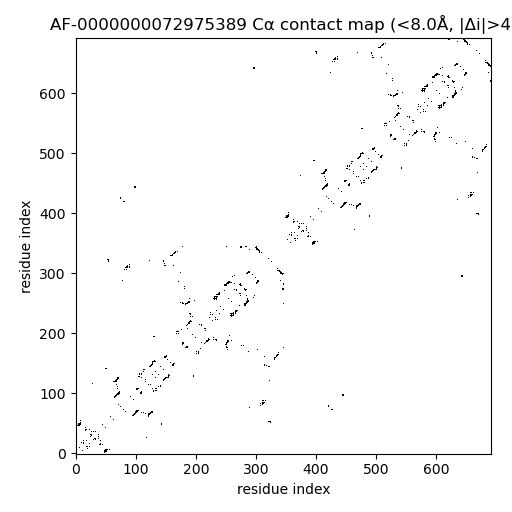 . PRO A 1 154 ? 21.344 10.117 -3.775 1 90.31 154 PRO A CA 1
ATOM 1198 C C . PRO A 1 154 ? 22.766 10.641 -3.592 1 90.31 154 PRO A C 1
ATOM 1200 O O . PRO A 1 154 ? 23.141 11.062 -2.494 1 90.31 154 PRO A O 1
ATOM 1203 N N . LYS A 1 155 ? 23.5 10.711 -4.691 1 88.19 155 LYS A N 1
ATOM 1204 C CA . LYS A 1 155 ? 24.844 11.273 -4.68 1 88.19 155 LYS A CA 1
ATOM 1205 C C . LYS A 1 155 ? 24.812 12.773 -4.434 1 88.19 155 LYS A C 1
ATOM 1207 O O . LYS A 1 155 ? 25.781 13.352 -3.932 1 88.19 155 LYS A O 1
ATOM 1212 N N . THR A 1 156 ? 23.719 13.305 -4.734 1 83.25 156 THR A N 1
ATOM 1213 C CA . THR A 1 156 ? 23.562 14.75 -4.637 1 83.25 156 THR A CA 1
ATOM 1214 C C . THR A 1 156 ? 23.328 15.172 -3.188 1 83.25 156 THR A C 1
ATOM 1216 O O . THR A 1 156 ? 23.359 16.359 -2.871 1 83.25 156 THR A O 1
ATOM 1219 N N . MET A 1 157 ? 23.156 14.195 -2.324 1 87.44 157 MET A N 1
ATOM 1220 C CA . MET A 1 157 ? 22.906 14.508 -0.917 1 87.44 157 MET A CA 1
ATOM 1221 C C . MET A 1 157 ? 23.844 13.711 -0.017 1 87.44 157 MET A C 1
ATOM 1223 O O . MET A 1 157 ? 23.391 13.031 0.911 1 87.44 157 MET A O 1
ATOM 1227 N N . PRO A 1 158 ? 25.094 13.914 -0.17 1 86.56 158 PRO A N 1
ATOM 1228 C CA . PRO A 1 158 ? 26.062 13.102 0.572 1 86.56 158 PRO A CA 1
ATOM 1229 C C . PRO A 1 158 ? 26.109 13.453 2.059 1 86.56 158 PRO A C 1
ATOM 1231 O O . PRO A 1 158 ? 26.578 12.656 2.867 1 86.56 158 PRO A O 1
ATOM 1234 N N . ASN A 1 159 ? 25.609 14.555 2.506 1 87.44 159 ASN A N 1
ATOM 1235 C CA . ASN A 1 159 ? 25.75 15.039 3.873 1 87.44 159 ASN A CA 1
ATOM 1236 C C . ASN A 1 159 ? 24.484 14.82 4.688 1 87.44 159 ASN A C 1
ATOM 1238 O O . ASN A 1 159 ? 24.266 15.484 5.707 1 87.44 159 ASN A O 1
ATOM 1242 N N . VAL A 1 160 ? 23.625 13.977 4.238 1 92.25 160 VAL A N 1
ATOM 1243 C CA . VAL A 1 160 ? 22.391 13.664 4.957 1 92.25 160 VAL A CA 1
ATOM 1244 C C . VAL A 1 160 ? 22.469 12.242 5.512 1 92.25 160 VAL A C 1
ATOM 1246 O O . VAL A 1 160 ? 22.969 11.336 4.844 1 92.25 160 VAL A O 1
ATOM 1249 N N . ASP A 1 161 ? 22.062 12.086 6.781 1 95.94 161 ASP A N 1
ATOM 1250 C CA . ASP A 1 161 ? 22 10.758 7.387 1 95.94 161 ASP A CA 1
ATOM 1251 C C . ASP A 1 161 ? 21.172 9.805 6.531 1 95.94 161 ASP A C 1
ATOM 1253 O O . ASP A 1 161 ? 20.156 10.195 5.957 1 95.94 161 ASP A O 1
ATOM 1257 N N . TYR A 1 162 ? 21.672 8.555 6.496 1 97.44 162 TYR A N 1
ATOM 1258 C CA . TYR A 1 162 ? 21.031 7.566 5.637 1 97.44 162 TYR A CA 1
ATOM 1259 C C . TYR A 1 162 ? 20.906 6.227 6.352 1 97.44 162 TYR A C 1
ATOM 1261 O O . TYR A 1 162 ? 21.844 5.773 7.004 1 97.44 162 TYR A O 1
ATOM 1269 N N . VAL A 1 163 ? 19.75 5.656 6.285 1 98.62 163 VAL A N 1
ATOM 1270 C CA . VAL A 1 163 ? 19.469 4.301 6.758 1 98.62 163 VAL A CA 1
ATOM 1271 C C . VAL A 1 163 ? 18.938 3.453 5.602 1 98.62 163 VAL A C 1
ATOM 1273 O O . VAL A 1 163 ? 18.031 3.871 4.883 1 98.62 163 VAL A O 1
ATOM 1276 N N . GLY A 1 164 ? 19.484 2.289 5.344 1 98 164 GLY A N 1
ATOM 1277 C CA . GLY A 1 164 ? 19.016 1.471 4.238 1 98 164 GLY A CA 1
ATOM 1278 C C . GLY A 1 164 ? 19.516 0.04 4.301 1 98 164 GLY A C 1
ATOM 1279 O O . GLY A 1 164 ? 19.844 -0.462 5.379 1 98 164 GLY A O 1
ATOM 1280 N N . THR A 1 165 ? 19.469 -0.597 3.199 1 97.94 165 THR A N 1
ATOM 1281 C CA . THR A 1 165 ? 19.844 -1.996 3.057 1 97.94 165 THR A CA 1
ATOM 1282 C C . THR A 1 165 ? 21.281 -2.113 2.543 1 97.94 165 THR A C 1
ATOM 1284 O O . THR A 1 165 ? 21.703 -1.344 1.675 1 97.94 165 THR A O 1
ATOM 1287 N N . ASN A 1 166 ? 22.016 -3.076 3.092 1 98.12 166 ASN A N 1
ATOM 1288 C CA . ASN A 1 166 ? 23.297 -3.479 2.545 1 98.12 166 ASN A CA 1
ATOM 1289 C C . ASN A 1 166 ? 23.141 -4.32 1.283 1 98.12 166 ASN A C 1
ATOM 1291 O O . ASN A 1 166 ? 23.188 -5.551 1.342 1 98.12 166 ASN A O 1
ATOM 1295 N N . HIS A 1 167 ? 23.047 -3.646 0.173 1 97 167 HIS A N 1
ATOM 1296 C CA . HIS A 1 167 ? 22.734 -4.309 -1.088 1 97 167 HIS A CA 1
ATOM 1297 C C . HIS A 1 167 ? 23.859 -5.258 -1.503 1 97 167 HIS A C 1
ATOM 1299 O O . HIS A 1 167 ? 23.609 -6.27 -2.166 1 97 167 HIS A O 1
ATOM 1305 N N . VAL A 1 168 ? 25.078 -4.867 -1.161 1 98 168 VAL A N 1
ATOM 1306 C CA . VAL A 1 168 ? 26.203 -5.75 -1.468 1 98 168 VAL A CA 1
ATOM 1307 C C . VAL A 1 168 ? 26.016 -7.094 -0.768 1 98 168 VAL A C 1
ATOM 1309 O O . VAL A 1 168 ? 26.141 -8.148 -1.394 1 98 168 VAL A O 1
ATOM 1312 N N . GLN A 1 169 ? 25.656 -7.004 0.436 1 98.62 169 GLN A N 1
ATOM 1313 C CA . GLN A 1 169 ? 25.453 -8.227 1.213 1 98.62 169 GLN A CA 1
ATOM 1314 C C . GLN A 1 169 ? 24.203 -8.977 0.744 1 98.62 169 GLN A C 1
ATOM 1316 O O . GLN A 1 169 ? 24.25 -10.188 0.525 1 98.62 169 GLN A O 1
ATOM 1321 N N . SER A 1 170 ? 23.109 -8.336 0.654 1 98.56 170 SER A N 1
ATOM 1322 C CA . SER A 1 170 ? 21.828 -8.977 0.365 1 98.56 170 SER A CA 1
ATOM 1323 C C . SER A 1 170 ? 21.812 -9.594 -1.029 1 98.56 170 SER A C 1
ATOM 1325 O O . SER A 1 170 ? 21.406 -10.742 -1.204 1 98.56 170 SER A O 1
ATOM 1327 N N . THR A 1 171 ? 22.297 -8.805 -1.981 1 98.25 171 THR A N 1
ATOM 1328 C CA . THR A 1 171 ? 22.328 -9.305 -3.35 1 98.25 171 THR A CA 1
ATOM 1329 C C . THR A 1 171 ? 23.391 -10.391 -3.498 1 98.25 171 THR A C 1
ATOM 1331 O O . THR A 1 171 ? 23.188 -11.367 -4.219 1 98.25 171 THR A O 1
ATOM 1334 N N . GLY A 1 172 ? 24.531 -10.172 -2.822 1 98.38 172 GLY A N 1
ATOM 1335 C CA . GLY A 1 172 ? 25.547 -11.211 -2.82 1 98.38 172 GLY A CA 1
ATOM 1336 C C . GLY A 1 172 ? 25.062 -12.531 -2.258 1 98.38 172 GLY A C 1
ATOM 1337 O O . GLY A 1 172 ? 25.359 -13.594 -2.799 1 98.38 172 GLY A O 1
ATOM 1338 N N . LEU A 1 173 ? 24.281 -12.445 -1.242 1 98.25 173 LEU A N 1
ATOM 1339 C CA . LEU A 1 173 ? 23.734 -13.609 -0.544 1 98.25 173 LEU A CA 1
ATOM 1340 C C . LEU A 1 173 ? 22.891 -14.461 -1.479 1 98.25 173 LEU A C 1
ATOM 1342 O O . LEU A 1 173 ? 23.062 -15.672 -1.557 1 98.25 173 LEU A O 1
ATOM 1346 N N . ILE A 1 174 ? 22 -13.883 -2.221 1 98.25 174 ILE A N 1
ATOM 1347 C CA . ILE A 1 174 ? 21.078 -14.617 -3.082 1 98.25 174 ILE A CA 1
ATOM 1348 C C . ILE A 1 174 ? 21.812 -15.086 -4.336 1 98.25 174 ILE A C 1
ATOM 1350 O O . ILE A 1 174 ? 21.531 -16.156 -4.871 1 98.25 174 ILE A O 1
ATOM 1354 N N . THR A 1 175 ? 22.703 -14.273 -4.805 1 98.38 175 THR A N 1
ATOM 1355 C CA . THR A 1 175 ? 23.516 -14.68 -5.949 1 98.38 175 THR A CA 1
ATOM 1356 C C . THR A 1 175 ? 24.328 -15.93 -5.629 1 98.38 175 THR A C 1
ATOM 1358 O O . THR A 1 175 ? 24.312 -16.891 -6.402 1 98.38 175 THR A O 1
ATOM 1361 N N . GLU A 1 176 ? 24.969 -15.922 -4.527 1 98 176 GLU A N 1
ATOM 1362 C CA . GLU A 1 176 ? 25.766 -17.062 -4.098 1 98 176 GLU A C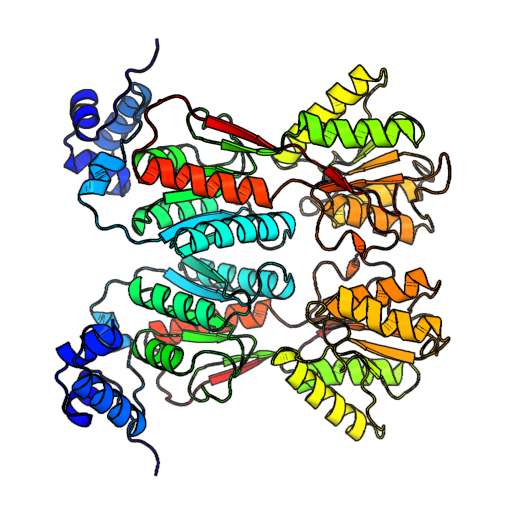A 1
ATOM 1363 C C . GLU A 1 176 ? 24.906 -18.297 -3.9 1 98 176 GLU A C 1
ATOM 1365 O O . GLU A 1 176 ? 25.266 -19.406 -4.316 1 98 176 GLU A O 1
ATOM 1370 N N . TYR A 1 177 ? 23.812 -18.109 -3.271 1 97.25 177 TYR A N 1
ATOM 1371 C CA . TYR A 1 177 ? 22.891 -19.203 -3.031 1 97.25 177 TYR A CA 1
ATOM 1372 C C . TYR A 1 177 ? 22.453 -19.859 -4.34 1 97.25 177 TYR A C 1
ATOM 1374 O O . TYR A 1 177 ? 22.531 -21.078 -4.484 1 97.25 177 TYR A O 1
ATOM 1382 N N . LEU A 1 178 ? 22.062 -19.031 -5.297 1 96.88 178 LEU A N 1
ATOM 1383 C CA . LEU A 1 178 ? 21.547 -19.547 -6.57 1 96.88 178 LEU A CA 1
ATOM 1384 C C . LEU A 1 178 ? 22.656 -20.25 -7.348 1 96.88 178 LEU A C 1
ATOM 1386 O O . LEU A 1 178 ? 22.406 -21.219 -8.055 1 96.88 178 LEU A O 1
ATOM 1390 N N . CYS A 1 179 ? 23.891 -19.828 -7.203 1 95.19 179 CYS A N 1
ATOM 1391 C CA . CYS A 1 179 ? 25.016 -20.484 -7.855 1 95.19 179 CYS A CA 1
ATOM 1392 C C . CYS A 1 179 ? 25.297 -21.844 -7.23 1 95.19 179 CYS A C 1
ATOM 1394 O O . CYS A 1 179 ? 25.703 -22.781 -7.922 1 95.19 179 CYS A O 1
ATOM 1396 N N . ARG A 1 180 ? 25.047 -21.891 -5.984 1 93.75 180 ARG A N 1
ATOM 1397 C CA . ARG A 1 180 ? 25.328 -23.125 -5.254 1 93.75 180 ARG A CA 1
ATOM 1398 C C . ARG A 1 180 ? 24.281 -24.188 -5.562 1 93.75 180 ARG A C 1
ATOM 1400 O O . ARG A 1 180 ? 24.625 -25.359 -5.719 1 93.75 180 ARG A O 1
ATOM 1407 N N . VAL A 1 181 ? 23.062 -23.828 -5.73 1 93.31 181 VAL A N 1
ATOM 1408 C CA . VAL A 1 181 ? 22 -24.828 -5.789 1 93.31 181 VAL A CA 1
ATOM 1409 C C . VAL A 1 181 ? 21.594 -25.078 -7.242 1 93.31 181 VAL A C 1
ATOM 1411 O O . VAL A 1 181 ? 21 -26.109 -7.559 1 93.31 181 VAL A O 1
ATOM 1414 N N . GLY A 1 182 ? 21.859 -24.047 -8.078 1 92.31 182 GLY A N 1
ATOM 1415 C CA . GLY A 1 182 ? 21.531 -24.156 -9.484 1 92.31 182 GLY A CA 1
ATOM 1416 C C . GLY A 1 182 ? 22.75 -24.219 -10.391 1 92.31 182 GLY A C 1
ATOM 1417 O O . GLY A 1 182 ? 23.844 -24.516 -9.93 1 92.31 182 GLY A O 1
ATOM 1418 N N . GLU A 1 183 ? 22.5 -24.062 -11.711 1 86.81 183 GLU A N 1
ATOM 1419 C CA . GLU A 1 183 ? 23.594 -24.031 -12.68 1 86.81 183 GLU A CA 1
ATOM 1420 C C . GLU A 1 183 ? 24.125 -22.609 -12.875 1 86.81 183 GLU A C 1
ATOM 1422 O O . GLU A 1 183 ? 23.391 -21.734 -13.336 1 86.81 183 GLU A O 1
ATOM 1427 N N . PRO A 1 184 ? 25.344 -22.375 -12.539 1 90.69 184 PRO A N 1
ATOM 1428 C CA . PRO A 1 184 ? 25.906 -21.047 -12.789 1 90.69 184 PRO A CA 1
ATOM 1429 C C . PRO A 1 184 ? 26.172 -20.781 -14.266 1 90.69 184 PRO A C 1
ATOM 1431 O O . PRO A 1 184 ? 26.297 -21.719 -15.055 1 90.69 184 PRO A O 1
ATOM 1434 N N . PRO A 1 185 ? 26.25 -19.516 -14.617 1 93.88 185 PRO A N 1
ATOM 1435 C CA . PRO A 1 185 ? 26.016 -18.328 -13.789 1 93.88 185 PRO A CA 1
ATOM 1436 C C . PRO A 1 185 ? 24.531 -18.047 -13.562 1 93.88 185 PRO A C 1
ATOM 1438 O O . PRO A 1 185 ? 23.688 -18.5 -14.336 1 93.88 185 PRO A O 1
ATOM 1441 N N . VAL A 1 186 ? 24.266 -17.297 -12.523 1 96.5 186 VAL A N 1
ATOM 1442 C CA . VAL A 1 186 ? 22.938 -16.766 -12.281 1 96.5 186 VAL A CA 1
ATOM 1443 C C . VAL A 1 186 ? 22.609 -15.664 -13.289 1 96.5 186 VAL A C 1
ATOM 1445 O O . VAL A 1 186 ? 23.484 -14.859 -13.625 1 96.5 186 VAL A O 1
ATOM 1448 N N . LEU A 1 187 ? 21.453 -15.695 -13.797 1 97.69 187 LEU A N 1
ATOM 1449 C CA . LEU A 1 187 ? 20.969 -14.633 -14.672 1 97.69 187 LEU A CA 1
ATOM 1450 C C . LEU A 1 187 ? 20.219 -13.57 -13.867 1 97.69 187 LEU A C 1
ATOM 1452 O O . LEU A 1 187 ? 19.406 -13.898 -13 1 97.69 187 LEU A O 1
ATOM 1456 N N . LEU A 1 188 ? 20.531 -12.281 -14.125 1 97.44 188 LEU A N 1
ATOM 1457 C CA . LEU A 1 188 ? 19.766 -11.188 -13.523 1 97.44 188 LEU A CA 1
ATOM 1458 C C . LEU A 1 188 ? 18.719 -10.656 -14.484 1 97.44 188 LEU A C 1
ATOM 1460 O O . LEU A 1 188 ? 19.031 -10.289 -15.617 1 97.44 188 LEU A O 1
ATOM 1464 N N . ALA A 1 189 ? 17.469 -10.703 -14.055 1 95.81 189 ALA A N 1
ATOM 1465 C CA . ALA A 1 189 ? 16.375 -10.078 -14.805 1 95.81 189 ALA A CA 1
ATOM 1466 C C . ALA A 1 189 ? 16.047 -8.695 -14.258 1 95.81 189 ALA A C 1
ATOM 1468 O O . ALA A 1 189 ? 15.586 -8.562 -13.125 1 95.81 189 ALA A O 1
ATOM 1469 N N . MET A 1 190 ? 16.234 -7.668 -15.07 1 91.56 190 MET A N 1
ATOM 1470 C CA . MET A 1 190 ? 16.094 -6.289 -14.602 1 91.56 190 MET A CA 1
ATOM 1471 C C . MET A 1 190 ? 15.57 -5.387 -15.711 1 91.56 190 MET A C 1
ATOM 1473 O O . MET A 1 190 ? 16.047 -5.438 -16.844 1 91.56 190 MET A O 1
ATOM 1477 N N . PRO A 1 191 ? 14.469 -4.641 -15.289 1 85.19 191 PRO A N 1
ATOM 1478 C CA . PRO A 1 191 ? 14 -3.68 -16.297 1 85.19 191 PRO A CA 1
ATOM 1479 C C . PRO A 1 191 ? 14.977 -2.529 -16.5 1 85.19 191 PRO A C 1
ATOM 1481 O O . PRO A 1 191 ? 15.75 -2.195 -15.609 1 85.19 191 PRO A O 1
ATOM 1484 N N . ARG A 1 192 ? 14.82 -1.91 -17.719 1 74 192 ARG A N 1
ATOM 1485 C CA . ARG A 1 192 ? 15.57 -0.688 -18 1 74 192 ARG A CA 1
ATOM 1486 C C . ARG A 1 192 ? 15.055 0.472 -17.141 1 74 192 ARG A C 1
ATOM 1488 O O . ARG A 1 192 ? 13.859 0.574 -16.891 1 74 192 ARG A O 1
ATOM 1495 N N . GLY A 1 193 ? 15.883 1.298 -16.875 1 67.19 193 GLY A N 1
ATOM 1496 C CA . GLY A 1 193 ? 15.461 2.477 -16.141 1 67.19 193 GLY A CA 1
ATOM 1497 C C . GLY A 1 193 ? 15.086 2.176 -14.695 1 67.19 193 GLY A C 1
ATOM 1498 O O . GLY A 1 193 ? 14.266 2.881 -14.102 1 67.19 193 GLY A O 1
ATOM 1499 N N . SER A 1 194 ? 15.594 1.244 -14.297 1 66.44 194 SER A N 1
ATOM 1500 C CA . SER A 1 194 ? 15.336 0.803 -12.93 1 66.44 194 SER A CA 1
ATOM 1501 C C . SER A 1 194 ? 15.719 1.884 -11.922 1 66.44 194 SER A C 1
ATOM 1503 O O . SER A 1 194 ? 16.516 2.768 -12.219 1 66.44 194 SER A O 1
ATOM 1505 N N . ASN A 1 195 ? 14.984 1.775 -10.891 1 72.81 195 ASN A N 1
ATOM 1506 C CA . ASN A 1 195 ? 15.211 2.742 -9.82 1 72.81 195 ASN A CA 1
ATOM 1507 C C . ASN A 1 195 ? 16.609 2.604 -9.234 1 72.81 195 ASN A C 1
ATOM 1509 O O . ASN A 1 195 ? 17.391 1.739 -9.656 1 72.81 195 ASN A O 1
ATOM 1513 N N . PHE A 1 196 ? 16.953 3.438 -8.414 1 80.62 196 PHE A N 1
ATOM 1514 C CA . PHE A 1 196 ? 18.281 3.545 -7.832 1 80.62 196 PHE A CA 1
ATOM 1515 C C . PHE A 1 196 ? 18.656 2.262 -7.102 1 80.62 196 PHE A C 1
ATOM 1517 O O . PHE A 1 196 ? 19.797 1.808 -7.184 1 80.62 196 PHE A O 1
ATOM 1524 N N . ASN A 1 197 ? 17.766 1.646 -6.469 1 87.38 197 ASN A N 1
ATOM 1525 C CA . ASN A 1 197 ? 18.031 0.406 -5.746 1 87.38 197 ASN A CA 1
ATOM 1526 C C . ASN A 1 197 ? 18.391 -0.732 -6.695 1 87.38 197 ASN A C 1
ATOM 1528 O O . ASN A 1 197 ? 19.25 -1.552 -6.395 1 87.38 197 ASN A O 1
ATOM 1532 N N . ALA A 1 198 ? 17.688 -0.75 -7.781 1 87.62 198 ALA A N 1
ATOM 1533 C CA . ALA A 1 198 ? 17.969 -1.776 -8.781 1 87.62 198 ALA A CA 1
ATOM 1534 C C . ALA A 1 198 ? 19.391 -1.654 -9.312 1 87.62 198 ALA A C 1
ATOM 1536 O O . ALA A 1 198 ? 20.047 -2.662 -9.57 1 87.62 198 ALA A O 1
ATOM 1537 N N . LEU A 1 199 ? 19.859 -0.458 -9.438 1 89 199 LEU A N 1
ATOM 1538 C CA . LEU A 1 199 ? 21.203 -0.235 -9.922 1 89 199 LEU A CA 1
ATOM 1539 C C . LEU A 1 199 ? 22.234 -0.708 -8.906 1 89 199 LEU A C 1
ATOM 1541 O O . LEU A 1 199 ? 23.266 -1.272 -9.273 1 89 199 LEU A O 1
ATOM 1545 N N . GLU A 1 200 ? 21.953 -0.453 -7.707 1 92.44 200 GLU A N 1
ATOM 1546 C CA . GLU A 1 200 ? 22.828 -0.944 -6.648 1 92.44 200 GLU A CA 1
ATOM 1547 C C . GLU A 1 200 ? 22.859 -2.471 -6.625 1 92.44 200 GLU A C 1
ATOM 1549 O O . GLU A 1 200 ? 23.922 -3.066 -6.438 1 92.44 200 GLU A O 1
ATOM 1554 N N . ARG A 1 201 ? 21.781 -3.088 -6.852 1 95.31 201 ARG A N 1
ATOM 1555 C CA . ARG A 1 201 ? 21.703 -4.543 -6.875 1 95.31 201 ARG A CA 1
ATOM 1556 C C . ARG A 1 201 ? 22.422 -5.109 -8.102 1 95.31 201 ARG A C 1
ATOM 1558 O O . ARG A 1 201 ? 23.062 -6.16 -8.031 1 95.31 201 ARG A O 1
ATOM 1565 N N . GLU A 1 202 ? 22.219 -4.344 -9.164 1 95.19 202 GLU A N 1
ATOM 1566 C CA . GLU A 1 202 ? 22.938 -4.746 -10.367 1 95.19 202 GLU A CA 1
ATOM 1567 C C . GLU A 1 202 ? 24.438 -4.77 -10.133 1 95.19 202 GLU A C 1
ATOM 1569 O O . GLU A 1 202 ? 25.125 -5.738 -10.484 1 95.19 202 GLU A O 1
ATOM 1574 N N . LYS A 1 203 ? 24.938 -3.705 -9.555 1 95.75 203 LYS A N 1
ATOM 1575 C CA . LYS A 1 203 ? 26.359 -3.619 -9.273 1 95.75 203 LYS A CA 1
ATOM 1576 C C . LYS A 1 203 ? 26.797 -4.738 -8.328 1 95.75 203 LYS A C 1
ATOM 1578 O O . LYS A 1 203 ? 27.828 -5.379 -8.562 1 95.75 203 LYS A O 1
ATOM 1583 N N . ALA A 1 204 ? 26.062 -4.957 -7.316 1 97.88 204 ALA A N 1
ATOM 1584 C CA . ALA A 1 204 ? 26.359 -6.004 -6.344 1 97.88 204 ALA A CA 1
ATOM 1585 C C . ALA A 1 204 ? 26.359 -7.379 -7.004 1 97.88 204 ALA A C 1
ATOM 1587 O O . ALA A 1 204 ? 27.219 -8.211 -6.707 1 97.88 204 ALA A O 1
ATOM 1588 N N . TYR A 1 205 ? 25.406 -7.59 -7.867 1 97.88 205 TYR A N 1
ATOM 1589 C CA . TYR A 1 205 ? 25.312 -8.836 -8.625 1 97.88 205 TYR A CA 1
ATOM 1590 C C . TYR A 1 205 ? 26.531 -9.039 -9.5 1 97.88 205 TYR A C 1
ATOM 1592 O O . TYR A 1 205 ? 27.125 -10.117 -9.523 1 97.88 205 TYR A O 1
ATOM 1600 N N . MET A 1 206 ? 26.875 -8.023 -10.211 1 97.62 206 MET A N 1
ATOM 1601 C CA . MET A 1 206 ? 28.031 -8.109 -11.102 1 97.62 206 MET A CA 1
ATOM 1602 C C . MET A 1 206 ? 29.297 -8.422 -10.328 1 97.62 206 MET A C 1
ATOM 1604 O O . MET A 1 206 ? 30.062 -9.305 -10.711 1 97.62 206 MET A O 1
ATOM 1608 N N . ASP A 1 207 ? 29.5 -7.738 -9.258 1 98.19 207 ASP A N 1
ATOM 1609 C CA . ASP A 1 207 ? 30.703 -7.93 -8.438 1 98.19 207 ASP A CA 1
ATOM 1610 C C . ASP A 1 207 ? 30.734 -9.336 -7.852 1 98.19 207 ASP A C 1
ATOM 1612 O O . ASP A 1 207 ? 31.781 -9.992 -7.863 1 98.19 207 ASP A O 1
ATOM 1616 N N . LYS A 1 208 ? 29.609 -9.789 -7.344 1 98.38 208 LYS A N 1
ATOM 1617 C CA . LYS A 1 208 ? 29.547 -11.125 -6.742 1 98.38 208 LYS A CA 1
ATOM 1618 C C . LYS A 1 208 ? 29.781 -12.203 -7.793 1 98.38 208 LYS A C 1
ATOM 1620 O O . LYS A 1 208 ? 30.469 -13.195 -7.531 1 98.38 208 LYS A O 1
ATOM 1625 N N . SER A 1 209 ? 29.188 -12.039 -8.938 1 98.12 209 SER A N 1
ATOM 1626 C CA . SER A 1 209 ? 29.391 -12.984 -10.023 1 98.12 209 SER A CA 1
ATOM 1627 C C . SER A 1 209 ? 30.875 -13.117 -10.383 1 98.12 209 SER A C 1
ATOM 1629 O O . SER A 1 209 ? 31.391 -14.227 -10.508 1 98.12 209 SER A O 1
ATOM 1631 N N . LYS A 1 210 ? 31.5 -12.008 -10.477 1 98.06 210 LYS A N 1
ATOM 1632 C CA . LYS A 1 210 ? 32.938 -12 -10.789 1 98.06 210 LYS A CA 1
ATOM 1633 C C . LYS A 1 210 ? 33.719 -12.672 -9.688 1 98.06 210 LYS A C 1
ATOM 1635 O O . LYS A 1 210 ? 34.656 -13.445 -9.977 1 98.06 210 LYS A O 1
ATOM 1640 N N . GLU A 1 211 ? 33.406 -12.336 -8.516 1 98.19 211 GLU A N 1
ATOM 1641 C CA . GLU A 1 211 ? 34.094 -12.945 -7.363 1 98.19 211 GLU A CA 1
ATOM 1642 C C . GLU A 1 211 ? 33.969 -14.461 -7.406 1 98.19 211 GLU A C 1
ATOM 1644 O O . GLU A 1 211 ? 34.906 -15.164 -7.02 1 98.19 211 GLU A O 1
ATOM 1649 N N . LEU A 1 212 ? 32.844 -14.969 -7.914 1 97.81 212 LEU A N 1
ATOM 1650 C CA . LEU A 1 212 ? 32.594 -16.406 -7.957 1 97.81 212 LEU A CA 1
ATOM 1651 C C . LEU A 1 212 ? 33.156 -17.016 -9.234 1 97.81 212 LEU A C 1
ATOM 1653 O O . LEU A 1 212 ? 33.062 -18.234 -9.438 1 97.81 212 LEU A O 1
ATOM 1657 N N . GLY A 1 213 ? 33.688 -16.234 -10.094 1 97.88 213 GLY A N 1
ATOM 1658 C CA . GLY A 1 213 ? 34.375 -16.719 -11.281 1 97.88 213 GLY A CA 1
ATOM 1659 C C . GLY A 1 213 ? 33.469 -16.844 -12.492 1 97.88 213 GLY A C 1
ATOM 1660 O O . GLY A 1 213 ? 33.781 -17.578 -13.438 1 97.88 213 GLY A O 1
ATOM 1661 N N . PHE A 1 214 ? 32.375 -16.156 -12.461 1 97.88 214 PHE A N 1
ATOM 1662 C CA . PHE A 1 214 ? 31.438 -16.266 -13.562 1 97.88 214 PHE A CA 1
ATOM 1663 C C . PHE A 1 214 ? 31.312 -14.938 -14.297 1 97.88 214 PHE A C 1
ATOM 1665 O O . PHE A 1 214 ? 31.516 -13.867 -13.719 1 97.88 214 PHE A O 1
ATOM 1672 N N . VAL A 1 215 ? 30.938 -14.945 -15.562 1 97.5 215 VAL A N 1
ATOM 1673 C CA . VAL A 1 215 ? 30.594 -13.758 -16.344 1 97.5 215 VAL A CA 1
ATOM 1674 C C . VAL A 1 215 ? 29.141 -13.391 -16.109 1 97.5 215 VAL A C 1
ATOM 1676 O O . VAL A 1 215 ? 28.234 -14.188 -16.406 1 97.5 215 VAL A O 1
ATOM 1679 N N . PRO A 1 216 ? 28.922 -12.227 -15.617 1 97 216 PRO A N 1
ATOM 1680 C CA . PRO A 1 216 ? 27.531 -11.836 -15.359 1 97 216 PRO A CA 1
ATOM 1681 C C . PRO A 1 216 ? 26.688 -11.773 -16.625 1 97 216 PRO A C 1
ATOM 1683 O O . PRO A 1 216 ? 27.188 -11.391 -17.688 1 97 216 PRO A O 1
ATOM 1686 N N . GLU A 1 217 ? 25.453 -12.188 -16.516 1 96.81 217 GLU A N 1
ATOM 1687 C CA . GLU A 1 217 ? 24.453 -12.117 -17.578 1 96.81 217 GLU A CA 1
ATOM 1688 C C . GLU A 1 217 ? 23.203 -11.367 -17.125 1 96.81 217 GLU A C 1
ATOM 1690 O O . GLU A 1 217 ? 22.656 -11.664 -16.062 1 96.81 217 GLU A O 1
ATOM 1695 N N . ILE A 1 218 ? 22.797 -10.375 -17.891 1 95.38 218 ILE A N 1
ATOM 1696 C CA . ILE A 1 218 ? 21.625 -9.57 -17.562 1 95.38 218 ILE A CA 1
ATOM 1697 C C . ILE A 1 218 ? 20.641 -9.578 -18.734 1 95.38 218 ILE A C 1
ATOM 1699 O O . ILE A 1 218 ? 21.047 -9.461 -19.891 1 95.38 218 ILE A O 1
ATOM 1703 N N . ILE A 1 219 ? 19.375 -9.742 -18.406 1 93.75 219 ILE A N 1
ATOM 1704 C CA . ILE A 1 219 ? 18.359 -9.688 -19.453 1 93.75 219 ILE A CA 1
ATOM 1705 C C . ILE A 1 219 ? 17.281 -8.672 -19.078 1 93.75 219 ILE A C 1
ATOM 1707 O O . ILE A 1 219 ? 17.172 -8.266 -17.922 1 93.75 219 ILE A O 1
ATOM 1711 N N . GLY A 1 220 ? 16.453 -8.266 -20.031 1 90.5 220 GLY A N 1
ATOM 1712 C CA . GLY A 1 220 ? 15.297 -7.414 -19.797 1 90.5 220 GLY A CA 1
ATOM 1713 C C . GLY A 1 220 ? 15.641 -5.938 -19.797 1 90.5 220 GLY A C 1
ATOM 1714 O O . GLY A 1 220 ? 14.812 -5.105 -19.422 1 90.5 220 GLY A O 1
ATOM 1715 N N . THR A 1 221 ? 16.797 -5.562 -20.188 1 83.25 221 THR A N 1
ATOM 1716 C CA . THR A 1 221 ? 17.25 -4.18 -20.109 1 83.25 221 THR A CA 1
ATOM 1717 C C . THR A 1 221 ? 16.672 -3.357 -21.25 1 83.25 221 THR A C 1
ATOM 1719 O O . THR A 1 221 ? 16.719 -2.127 -21.234 1 83.25 221 THR A O 1
ATOM 1722 N N . GLU A 1 222 ? 16.078 -4.035 -22.172 1 75.38 222 GLU A N 1
ATOM 1723 C CA . GLU A 1 222 ? 15.461 -3.291 -23.266 1 75.38 222 GLU A CA 1
ATOM 1724 C C . GLU A 1 222 ? 13.992 -3.004 -22.969 1 75.38 222 GLU A C 1
ATOM 1726 O O . GLU A 1 222 ? 13.289 -3.84 -22.391 1 75.38 222 GLU A O 1
ATOM 1731 N N . LEU A 1 223 ? 13.688 -1.728 -23.125 1 63.94 223 LEU A N 1
ATOM 1732 C CA . LEU A 1 223 ? 12.312 -1.302 -22.875 1 63.94 223 LEU A CA 1
ATOM 1733 C C . LEU A 1 223 ? 11.352 -1.997 -23.828 1 63.94 223 LEU A C 1
ATOM 1735 O O . LEU A 1 223 ? 11.469 -1.862 -25.047 1 63.94 223 LEU A O 1
ATOM 1739 N N . ILE A 1 224 ? 10.641 -2.943 -23.328 1 67.19 224 ILE A N 1
ATOM 1740 C CA . ILE A 1 224 ? 9.602 -3.521 -24.172 1 67.19 224 ILE A CA 1
ATOM 1741 C C . ILE A 1 224 ? 8.43 -2.545 -24.297 1 67.19 224 ILE A C 1
ATOM 1743 O O . ILE A 1 224 ? 7.961 -2.266 -25.406 1 67.19 224 ILE A O 1
ATOM 1747 N N . GLN A 1 225 ? 7.973 -1.968 -23.141 1 71.25 225 GLN A N 1
ATOM 1748 C CA . GLN A 1 225 ? 6.957 -0.927 -23.031 1 71.25 225 GLN A CA 1
ATOM 1749 C C . GLN A 1 225 ? 7.234 -0.016 -21.828 1 71.25 225 GLN A C 1
ATOM 1751 O O . GLN A 1 225 ? 7.578 -0.491 -20.75 1 71.25 225 GLN A O 1
ATOM 1756 N N . LYS A 1 226 ? 7.188 1.164 -22.125 1 65.88 226 LYS A N 1
ATOM 1757 C CA . LYS A 1 226 ? 7.562 2.188 -21.156 1 65.88 226 LYS A CA 1
ATOM 1758 C C . LYS A 1 226 ? 6.84 1.976 -19.828 1 65.88 226 LYS A C 1
ATOM 1760 O O . LYS A 1 226 ? 7.395 2.25 -18.766 1 65.88 226 LYS A O 1
ATOM 1765 N N . SER A 1 227 ? 5.734 1.409 -19.891 1 68.62 227 SER A N 1
ATOM 1766 C CA . SER A 1 227 ? 4.926 1.35 -18.688 1 68.62 227 SER A CA 1
ATOM 1767 C C . SER A 1 227 ? 5.117 0.025 -17.953 1 68.62 227 SER A C 1
ATOM 1769 O O . SER A 1 227 ? 4.652 -0.14 -16.828 1 68.62 227 SER A O 1
ATOM 1771 N N . TRP A 1 228 ? 5.914 -0.771 -18.594 1 70.06 228 TRP A N 1
ATOM 1772 C CA . TRP A 1 228 ? 6.102 -2.088 -18 1 70.06 228 TRP A CA 1
ATOM 1773 C C . TRP A 1 228 ? 7.363 -2.125 -17.141 1 70.06 228 TRP A C 1
ATOM 1775 O O . TRP A 1 228 ? 8.461 -2.352 -17.656 1 70.06 228 TRP A O 1
ATOM 1785 N N . LEU A 1 229 ? 7.137 -1.981 -15.766 1 78 229 LEU A N 1
ATOM 1786 C CA . LEU A 1 229 ? 8.344 -1.818 -14.961 1 78 229 LEU A CA 1
ATOM 1787 C C . LEU A 1 229 ? 8.461 -2.93 -13.922 1 78 229 LEU A C 1
ATOM 1789 O O . LEU A 1 229 ? 9.547 -3.172 -13.391 1 78 229 LEU A O 1
ATOM 1793 N N . TYR A 1 230 ? 7.422 -3.684 -13.75 1 90.81 230 TYR A N 1
ATOM 1794 C CA . TYR A 1 230 ? 7.453 -4.617 -12.633 1 90.81 230 TYR A CA 1
ATOM 1795 C C . TYR A 1 230 ? 6.906 -5.98 -13.039 1 90.81 230 TYR A C 1
ATOM 1797 O O . TYR A 1 230 ? 7.539 -6.707 -13.812 1 90.81 230 TYR A O 1
ATOM 1805 N N . GLU A 1 231 ? 5.699 -6.309 -12.625 1 94.56 231 GLU A N 1
ATOM 1806 C CA . GLU A 1 231 ? 5.133 -7.617 -12.945 1 94.56 231 GLU A CA 1
ATOM 1807 C C . GLU A 1 231 ? 5.023 -7.82 -14.453 1 94.56 231 GLU A C 1
ATOM 1809 O O . GLU A 1 231 ? 5.406 -8.875 -14.969 1 94.56 231 GLU A O 1
ATOM 1814 N N . GLU A 1 232 ? 4.555 -6.742 -15.133 1 93.38 232 GLU A N 1
ATOM 1815 C CA . GLU A 1 232 ? 4.383 -6.824 -16.578 1 93.38 232 GLU A CA 1
ATOM 1816 C C . GLU A 1 232 ? 5.715 -7.051 -17.281 1 93.38 232 GLU A C 1
ATOM 1818 O O . GLU A 1 232 ? 5.797 -7.824 -18.234 1 93.38 232 GLU A O 1
ATOM 1823 N N . HIS A 1 233 ? 6.664 -6.387 -16.781 1 93.06 233 HIS A N 1
ATOM 1824 C CA . HIS A 1 233 ? 7.996 -6.527 -17.359 1 93.06 233 HIS A CA 1
ATOM 1825 C C . HIS A 1 233 ? 8.531 -7.941 -17.156 1 93.06 233 HIS A C 1
ATOM 1827 O O . HIS A 1 233 ? 8.992 -8.57 -18.125 1 93.06 233 HIS A O 1
ATOM 1833 N N . GLY A 1 234 ? 8.508 -8.445 -15.961 1 95.25 234 GLY A N 1
ATOM 1834 C CA . GLY A 1 234 ? 8.969 -9.797 -15.688 1 95.25 234 GLY A CA 1
ATOM 1835 C C . GLY A 1 234 ? 8.273 -10.852 -16.516 1 95.25 234 GLY A C 1
ATOM 1836 O O . GLY A 1 234 ? 8.914 -11.758 -17.047 1 95.25 234 GLY A O 1
ATOM 1837 N N . GLU A 1 235 ? 6.98 -10.664 -16.625 1 96 235 GLU A N 1
ATOM 1838 C CA . GLU A 1 235 ? 6.195 -11.625 -17.391 1 96 235 GLU A CA 1
ATOM 1839 C C . GLU A 1 235 ? 6.566 -11.578 -18.859 1 96 235 GLU A C 1
ATOM 1841 O O . GLU A 1 235 ? 6.742 -12.625 -19.5 1 96 235 GLU A O 1
ATOM 1846 N N . ALA A 1 236 ? 6.68 -10.359 -19.391 1 94.56 236 ALA A N 1
ATOM 1847 C CA . ALA A 1 236 ? 6.945 -10.203 -20.812 1 94.56 236 ALA A CA 1
ATOM 1848 C C . ALA A 1 236 ? 8.336 -10.711 -21.172 1 94.56 236 ALA A C 1
ATOM 1850 O O . ALA A 1 236 ? 8.5 -11.453 -22.141 1 94.56 236 ALA A O 1
ATOM 1851 N N . VAL A 1 237 ? 9.32 -10.367 -20.422 1 94.75 237 VAL A N 1
ATOM 1852 C CA . VAL A 1 237 ? 10.719 -10.68 -20.719 1 94.75 237 VAL A CA 1
ATOM 1853 C C . VAL A 1 237 ? 10.945 -12.188 -20.594 1 94.75 237 VAL A C 1
ATOM 1855 O O . VAL A 1 237 ? 11.469 -12.82 -21.516 1 94.75 237 VAL A O 1
ATOM 1858 N N . LEU A 1 238 ? 10.578 -12.75 -19.516 1 96.69 238 LEU A N 1
ATOM 1859 C CA . LEU A 1 238 ? 10.82 -14.18 -19.312 1 96.69 238 LEU A CA 1
ATOM 1860 C C . LEU A 1 238 ? 9.867 -15.016 -20.156 1 96.69 238 LEU A C 1
ATOM 1862 O O . LEU A 1 238 ? 10.234 -16.094 -20.625 1 96.69 238 LEU A O 1
ATOM 1866 N N . GLY A 1 239 ? 8.664 -14.461 -20.375 1 96.25 239 GLY A N 1
ATOM 1867 C CA . GLY A 1 239 ? 7.762 -15.133 -21.281 1 96.25 239 GLY A CA 1
ATOM 1868 C C . GLY A 1 239 ? 8.336 -15.289 -22.688 1 96.25 239 GLY A C 1
ATOM 1869 O O . GLY A 1 239 ? 8.211 -16.344 -23.297 1 96.25 239 GLY A O 1
ATOM 1870 N N . ALA A 1 240 ? 8.93 -14.25 -23.156 1 95.38 240 ALA A N 1
ATOM 1871 C CA . ALA A 1 240 ? 9.547 -14.281 -24.484 1 95.38 240 ALA A CA 1
ATOM 1872 C C . ALA A 1 240 ? 10.664 -15.312 -24.531 1 95.38 240 ALA A C 1
ATOM 1874 O O . ALA A 1 240 ? 10.812 -16.031 -25.531 1 95.38 240 ALA A O 1
ATOM 1875 N N . GLU A 1 241 ? 11.453 -15.422 -23.516 1 96.56 241 GLU A N 1
ATOM 1876 C CA . GLU A 1 241 ? 12.547 -16.391 -23.469 1 96.56 241 GLU A CA 1
ATOM 1877 C C . GLU A 1 241 ? 12.016 -17.812 -23.406 1 96.56 241 GLU A C 1
ATOM 1879 O O . GLU A 1 241 ? 12.484 -18.688 -24.141 1 96.56 241 GLU A O 1
ATOM 1884 N N . PHE A 1 242 ? 11.031 -18.078 -22.578 1 97.19 242 PHE A N 1
ATOM 1885 C CA . PHE A 1 242 ? 10.461 -19.406 -22.438 1 97.19 242 PHE A CA 1
ATOM 1886 C C . PHE A 1 242 ? 9.781 -19.859 -23.734 1 97.19 242 PHE A C 1
ATOM 1888 O O . PHE A 1 242 ? 9.852 -21.031 -24.094 1 97.19 242 PHE A O 1
ATOM 1895 N N . ALA A 1 243 ? 9.172 -18.922 -24.391 1 97.06 243 ALA A N 1
ATOM 1896 C CA . ALA A 1 243 ? 8.508 -19.219 -25.656 1 97.06 243 ALA A CA 1
ATOM 1897 C C . ALA A 1 243 ? 9.508 -19.719 -26.703 1 97.06 243 ALA A C 1
ATOM 1899 O O . ALA A 1 243 ? 9.156 -20.5 -27.594 1 97.06 243 ALA A O 1
ATOM 1900 N N . ARG A 1 244 ? 10.711 -19.312 -26.531 1 97.31 244 ARG A N 1
ATOM 1901 C CA . ARG A 1 244 ? 11.773 -19.688 -27.453 1 97.31 244 ARG A CA 1
ATOM 1902 C C . ARG A 1 244 ? 12.523 -20.922 -26.953 1 97.31 244 ARG A C 1
ATOM 1904 O O . ARG A 1 244 ? 13.539 -21.312 -27.531 1 97.31 244 ARG A O 1
ATOM 1911 N N . GLY A 1 245 ? 12.094 -21.484 -25.844 1 96.25 245 GLY A N 1
ATOM 1912 C CA . GLY A 1 245 ? 12.734 -22.656 -25.281 1 96.25 245 GLY A CA 1
ATOM 1913 C C . GLY A 1 245 ? 14.055 -22.344 -24.594 1 96.25 245 GLY A C 1
ATOM 1914 O O . GLY A 1 245 ? 14.93 -23.219 -24.5 1 96.25 245 GLY A O 1
ATOM 1915 N N . ARG A 1 246 ? 14.148 -21.109 -24.094 1 96.25 246 ARG A N 1
ATOM 1916 C CA . ARG A 1 246 ? 15.398 -20.688 -23.469 1 96.25 246 ARG A CA 1
ATOM 1917 C C . ARG A 1 246 ? 15.219 -20.5 -21.969 1 96.25 246 ARG A C 1
ATOM 1919 O O . ARG A 1 246 ? 14.109 -20.234 -21.5 1 96.25 246 ARG A O 1
ATOM 1926 N N . LEU A 1 247 ? 16.219 -20.719 -21.188 1 95.31 247 LEU A N 1
ATOM 1927 C CA . LEU A 1 247 ? 16.375 -20.391 -19.781 1 95.31 247 LEU A CA 1
ATOM 1928 C C . LEU A 1 247 ? 15.57 -21.344 -18.906 1 95.31 247 LEU A C 1
ATOM 1930 O O . LEU A 1 247 ? 15.367 -21.094 -17.719 1 95.31 247 LEU A O 1
ATOM 1934 N N . MET A 1 248 ? 15.164 -22.422 -19.438 1 92.31 248 MET A N 1
ATOM 1935 C CA . MET A 1 248 ? 14.258 -23.344 -18.75 1 92.31 248 MET A CA 1
ATOM 1936 C C . MET A 1 248 ? 14.984 -24.109 -17.656 1 92.31 248 MET A C 1
ATOM 1938 O O . MET A 1 248 ? 14.352 -24.734 -16.797 1 92.31 248 MET A O 1
ATOM 1942 N N . ASP A 1 249 ? 16.297 -24.016 -17.609 1 92.31 249 ASP A N 1
ATOM 1943 C CA . ASP A 1 249 ? 17.094 -24.719 -16.594 1 92.31 249 ASP A CA 1
ATOM 1944 C C . ASP A 1 249 ? 18.047 -23.766 -15.891 1 92.31 249 ASP A C 1
ATOM 1946 O O . ASP A 1 249 ? 19.047 -24.203 -15.297 1 92.31 249 ASP A O 1
ATOM 1950 N N . ARG A 1 250 ? 17.719 -22.484 -15.953 1 95.62 250 ARG A N 1
ATOM 1951 C CA . ARG A 1 250 ? 18.609 -21.453 -15.414 1 95.62 250 ARG A CA 1
ATOM 1952 C C . ARG A 1 250 ? 18.141 -21 -14.039 1 95.62 250 ARG A C 1
ATOM 1954 O O . ARG A 1 250 ? 16.984 -21.172 -13.68 1 95.62 250 ARG A O 1
ATOM 1961 N N . SER A 1 251 ? 19.125 -20.531 -13.281 1 96.81 251 SER A N 1
ATOM 1962 C CA . SER A 1 251 ? 18.812 -19.766 -12.078 1 96.81 251 SER A CA 1
ATOM 1963 C C . SER A 1 251 ? 18.672 -18.281 -12.391 1 96.81 251 SER A C 1
ATOM 1965 O O . SER A 1 251 ? 19.609 -17.656 -12.898 1 96.81 251 SER A O 1
ATOM 1967 N N . ILE A 1 252 ? 17.516 -17.75 -12.086 1 97.94 252 ILE A N 1
ATOM 1968 C CA . ILE A 1 252 ? 17.203 -16.375 -12.438 1 97.94 252 ILE A CA 1
ATOM 1969 C C . ILE A 1 252 ? 16.953 -15.562 -11.172 1 97.94 252 ILE A C 1
ATOM 1971 O O . ILE A 1 252 ? 16.078 -15.898 -10.375 1 97.94 252 ILE A O 1
ATOM 1975 N N . MET A 1 253 ? 17.703 -14.578 -10.977 1 98.12 253 MET A N 1
ATOM 1976 C CA . MET A 1 253 ? 17.469 -13.578 -9.945 1 98.12 253 MET A CA 1
ATOM 1977 C C . MET A 1 253 ? 16.781 -12.352 -10.531 1 98.12 253 MET A C 1
ATOM 1979 O O . MET A 1 253 ? 17.281 -11.742 -11.477 1 98.12 253 MET A O 1
ATOM 1983 N N . CYS A 1 254 ? 15.609 -12.047 -10.008 1 97.06 254 CYS A N 1
ATOM 1984 C CA . CYS A 1 254 ? 14.93 -10.82 -10.406 1 97.06 254 CYS A CA 1
ATOM 1985 C C . CYS A 1 254 ? 15.312 -9.664 -9.484 1 97.06 254 CYS A C 1
ATOM 1987 O O . CYS A 1 254 ? 15.586 -9.875 -8.297 1 97.06 254 CYS A O 1
ATOM 1989 N N . THR A 1 255 ? 15.305 -8.492 -9.992 1 94.75 255 THR A N 1
ATOM 1990 C CA . THR A 1 255 ? 15.773 -7.32 -9.258 1 94.75 255 THR A CA 1
ATOM 1991 C C . THR A 1 255 ? 14.914 -7.094 -8.016 1 94.75 255 THR A C 1
ATOM 1993 O O . THR A 1 255 ? 15.391 -6.516 -7.031 1 94.75 255 THR A O 1
ATOM 1996 N N . ASN A 1 256 ? 13.672 -7.383 -8.039 1 95.44 256 ASN A N 1
ATOM 1997 C CA . ASN A 1 256 ? 12.781 -7.328 -6.887 1 95.44 256 ASN A CA 1
ATOM 1998 C C . ASN A 1 256 ? 11.641 -8.336 -7.008 1 95.44 256 ASN A C 1
ATOM 2000 O O . ASN A 1 256 ? 11.516 -9.016 -8.031 1 95.44 256 ASN A O 1
ATOM 2004 N N . ASP A 1 257 ? 10.898 -8.477 -6 1 97.38 257 ASP A N 1
ATOM 2005 C CA . ASP A 1 257 ? 9.844 -9.477 -5.926 1 97.38 257 ASP A CA 1
ATOM 2006 C C . ASP A 1 257 ? 8.781 -9.242 -7 1 97.38 257 ASP A C 1
ATOM 2008 O O . ASP A 1 257 ? 8.188 -10.195 -7.512 1 97.38 257 ASP A O 1
ATOM 2012 N N . ARG A 1 258 ? 8.5 -8.016 -7.355 1 95.75 258 ARG A N 1
ATOM 2013 C CA . ARG A 1 258 ? 7.457 -7.723 -8.336 1 95.75 258 ARG A CA 1
ATOM 2014 C C . ARG A 1 258 ? 7.84 -8.25 -9.711 1 95.75 258 ARG A C 1
ATOM 2016 O O . ARG A 1 258 ? 7.012 -8.844 -10.406 1 95.75 258 ARG A O 1
ATOM 2023 N N . VAL A 1 259 ? 9.07 -8.07 -10.117 1 95.56 259 VAL A N 1
ATOM 2024 C CA . VAL A 1 259 ? 9.562 -8.656 -11.359 1 95.56 259 VAL A CA 1
ATOM 2025 C C . VAL A 1 259 ? 9.492 -10.18 -11.273 1 95.56 259 VAL A C 1
ATOM 2027 O O . VAL A 1 259 ? 9.109 -10.844 -12.242 1 95.56 259 VAL A O 1
ATOM 2030 N N . ALA A 1 260 ? 9.82 -10.727 -10.125 1 97.94 260 ALA A N 1
ATOM 2031 C CA . ALA A 1 260 ? 9.797 -12.172 -9.93 1 97.94 260 ALA A CA 1
ATOM 2032 C C . ALA A 1 260 ? 8.375 -12.719 -10.031 1 97.94 260 ALA A C 1
ATOM 2034 O O . ALA A 1 260 ? 8.172 -13.828 -10.523 1 97.94 260 ALA A O 1
ATOM 2035 N N . VAL A 1 261 ? 7.434 -11.961 -9.523 1 97.94 261 VAL A N 1
ATOM 2036 C CA . VAL A 1 261 ? 6.031 -12.352 -9.641 1 97.94 261 VAL A CA 1
ATOM 2037 C C . VAL A 1 261 ? 5.664 -12.523 -11.117 1 97.94 261 VAL A C 1
ATOM 2039 O O . VAL A 1 261 ? 5.047 -13.523 -11.492 1 97.94 261 VAL A O 1
ATOM 2042 N N . GLY A 1 262 ? 6.066 -11.523 -11.906 1 97.25 262 GLY A N 1
ATOM 2043 C CA . GLY A 1 262 ? 5.84 -11.625 -13.344 1 97.25 262 GLY A CA 1
ATOM 2044 C C . GLY A 1 262 ? 6.543 -12.812 -13.977 1 97.25 262 GLY A C 1
ATOM 2045 O O . GLY A 1 262 ? 5.984 -13.477 -14.852 1 97.25 262 GLY A O 1
ATOM 2046 N N . ALA A 1 263 ? 7.711 -13.078 -13.531 1 97.62 263 ALA A N 1
ATOM 2047 C CA . ALA A 1 263 ? 8.5 -14.195 -14.047 1 97.62 263 ALA A CA 1
ATOM 2048 C C . ALA A 1 263 ? 7.832 -15.531 -13.719 1 97.62 263 ALA A C 1
ATOM 2050 O O . ALA A 1 263 ? 7.777 -16.422 -14.562 1 97.62 263 ALA A O 1
ATOM 2051 N N . ILE A 1 264 ? 7.383 -15.664 -12.492 1 97.81 264 ILE A N 1
ATOM 2052 C CA . ILE A 1 264 ? 6.695 -16.875 -12.07 1 97.81 264 ILE A CA 1
ATOM 2053 C C . ILE A 1 264 ? 5.438 -17.078 -12.914 1 97.81 264 ILE A C 1
ATOM 2055 O O . ILE A 1 264 ? 5.145 -18.203 -13.336 1 97.81 264 ILE A O 1
ATOM 2059 N N . ARG A 1 265 ? 4.727 -15.984 -13.148 1 97.69 265 ARG A N 1
ATOM 2060 C CA . ARG A 1 265 ? 3.543 -16.047 -14 1 97.69 265 ARG A CA 1
ATOM 2061 C C . ARG A 1 265 ? 3.906 -16.516 -15.406 1 97.69 265 ARG A C 1
ATOM 2063 O O . ARG A 1 265 ? 3.209 -17.344 -15.992 1 97.69 265 ARG A O 1
ATOM 2070 N N . ALA A 1 266 ? 4.934 -15.977 -15.969 1 97.56 266 ALA A N 1
ATOM 2071 C CA . ALA A 1 266 ? 5.41 -16.391 -17.281 1 97.56 266 ALA A CA 1
ATOM 2072 C C . ALA A 1 266 ? 5.727 -17.875 -17.312 1 97.56 266 ALA A C 1
ATOM 2074 O O . ALA A 1 266 ? 5.359 -18.578 -18.266 1 97.56 266 ALA A O 1
ATOM 2075 N N . ALA A 1 267 ? 6.426 -18.375 -16.297 1 97.38 267 ALA A N 1
ATOM 2076 C CA . ALA A 1 267 ? 6.754 -19.797 -16.203 1 97.38 267 ALA A CA 1
ATOM 2077 C C . ALA A 1 267 ? 5.492 -20.656 -16.219 1 97.38 267 ALA A C 1
ATOM 2079 O O . ALA A 1 267 ? 5.406 -21.625 -16.984 1 97.38 267 ALA A O 1
ATOM 2080 N N . ALA A 1 268 ? 4.539 -20.25 -15.453 1 95.62 268 ALA A N 1
ATOM 2081 C CA . ALA A 1 268 ? 3.283 -20.984 -15.375 1 95.62 268 ALA A CA 1
ATOM 2082 C C . ALA A 1 268 ? 2.602 -21.062 -16.734 1 95.62 268 ALA A C 1
ATOM 2084 O O . ALA A 1 268 ? 2.104 -22.109 -17.141 1 95.62 268 ALA A O 1
ATOM 2085 N N . ARG A 1 269 ? 2.607 -19.984 -17.422 1 95.69 269 ARG A N 1
ATOM 2086 C CA . ARG A 1 269 ? 1.941 -19.906 -18.719 1 95.69 269 ARG A CA 1
ATOM 2087 C C . ARG A 1 269 ? 2.629 -20.797 -19.75 1 95.69 269 ARG A C 1
ATOM 2089 O O . ARG A 1 269 ? 2.027 -21.172 -20.766 1 95.69 269 ARG A O 1
ATOM 2096 N N . HIS A 1 270 ? 3.838 -21.156 -19.469 1 96.06 270 HIS A N 1
ATOM 2097 C CA . HIS A 1 270 ? 4.59 -22 -20.406 1 96.06 270 HIS A CA 1
ATOM 2098 C C . HIS A 1 270 ? 4.766 -23.406 -19.844 1 96.06 270 HIS A C 1
ATOM 2100 O O . HIS A 1 270 ? 5.617 -24.172 -20.328 1 96.06 270 HIS A O 1
ATOM 2106 N N . GLY A 1 271 ? 4.043 -23.672 -18.781 1 93.31 271 GLY A N 1
ATOM 2107 C CA . GLY A 1 271 ? 4.031 -25.016 -18.219 1 93.31 271 GLY A CA 1
ATOM 2108 C C . GLY A 1 271 ? 5.285 -25.359 -17.438 1 93.31 271 GLY A C 1
ATOM 2109 O O . GLY A 1 271 ? 5.621 -26.531 -17.266 1 93.31 271 GLY A O 1
ATOM 2110 N N . LEU A 1 272 ? 6 -24.328 -17.047 1 94.56 272 LEU A N 1
ATOM 2111 C CA . LEU A 1 272 ? 7.215 -24.516 -16.266 1 94.56 272 LEU A CA 1
ATOM 2112 C C . LEU A 1 272 ? 6.945 -24.312 -14.781 1 94.56 272 LEU A C 1
ATOM 2114 O O . LEU A 1 272 ? 6.098 -23.5 -14.406 1 94.56 272 LEU A O 1
ATOM 2118 N N . VAL A 1 273 ? 7.66 -25.016 -13.961 1 93.44 273 VAL A N 1
ATOM 2119 C CA . VAL A 1 273 ? 7.531 -24.875 -12.508 1 93.44 273 VAL A CA 1
ATOM 2120 C C . VAL A 1 273 ? 8.906 -24.625 -11.891 1 93.44 273 VAL A C 1
ATOM 2122 O O . VAL A 1 273 ? 9.672 -25.562 -11.664 1 93.44 273 VAL A O 1
ATOM 2125 N N . PRO A 1 274 ? 9.133 -23.359 -11.656 1 96.06 274 PRO A N 1
ATOM 2126 C CA . PRO A 1 274 ? 10.375 -23.109 -10.922 1 96.06 274 PRO A CA 1
ATOM 2127 C C . PRO A 1 274 ? 10.43 -23.844 -9.586 1 96.06 274 PRO A C 1
ATOM 2129 O O . PRO A 1 274 ? 9.414 -23.969 -8.898 1 96.06 274 PRO A O 1
ATOM 2132 N N . GLY A 1 275 ? 11.648 -24.312 -9.195 1 93.62 275 GLY A N 1
ATOM 2133 C CA . GLY A 1 275 ? 11.625 -25.047 -7.934 1 93.62 275 GLY A CA 1
ATOM 2134 C C . GLY A 1 275 ? 13.008 -25.328 -7.379 1 93.62 275 GLY A C 1
ATOM 2135 O O . GLY A 1 275 ? 14.008 -25.203 -8.086 1 93.62 275 GLY A O 1
ATOM 2136 N N . SER A 1 276 ? 12.906 -25.703 -6.117 1 82.5 276 SER A N 1
ATOM 2137 C CA . SER A 1 276 ? 14.117 -26.047 -5.379 1 82.5 276 SER A CA 1
ATOM 2138 C C . SER A 1 276 ? 14.406 -27.547 -5.469 1 82.5 276 SER A C 1
ATOM 2140 O O . SER A 1 276 ? 15.523 -27.984 -5.172 1 82.5 276 SER A O 1
ATOM 2142 N N . ALA A 1 277 ? 13.492 -28.266 -5.973 1 73.5 277 ALA A N 1
ATOM 2143 C CA . ALA A 1 277 ? 13.586 -29.719 -5.84 1 73.5 277 ALA A CA 1
ATOM 2144 C C . ALA A 1 277 ? 14.344 -30.328 -7.012 1 73.5 277 ALA A C 1
ATOM 2146 O O . ALA A 1 277 ? 14.859 -31.438 -6.91 1 73.5 277 ALA A O 1
ATOM 2147 N N . THR A 1 278 ? 14.281 -29.672 -8.086 1 66.25 278 THR A N 1
ATOM 2148 C CA . THR A 1 278 ? 14.969 -30.266 -9.234 1 66.25 278 THR A CA 1
ATOM 2149 C C . THR A 1 278 ? 16.359 -29.672 -9.398 1 66.25 278 THR A C 1
ATOM 2151 O O . THR A 1 278 ? 16.516 -28.453 -9.508 1 66.25 278 THR A O 1
ATOM 2154 N N . LYS A 1 279 ? 17.297 -30.531 -9.156 1 67.31 279 LYS A N 1
ATOM 2155 C CA . LYS A 1 279 ? 18.656 -30.078 -9.438 1 67.31 279 LYS A CA 1
ATOM 2156 C C . LYS A 1 279 ? 18.812 -29.656 -10.898 1 67.31 279 LYS A C 1
ATOM 2158 O O . LYS A 1 279 ? 18.344 -30.359 -11.797 1 67.31 279 LYS A O 1
ATOM 2163 N N . GLY A 1 280 ? 19.312 -28.531 -11.031 1 70 280 GLY A N 1
ATOM 2164 C CA . GLY A 1 280 ? 19.531 -28.016 -12.375 1 70 280 GLY A CA 1
ATOM 2165 C C . GLY A 1 280 ? 18.281 -27.453 -13.016 1 70 280 GLY A C 1
ATOM 2166 O O . GLY A 1 280 ? 18.328 -26.953 -14.141 1 70 280 GLY A O 1
ATOM 2167 N N . GLY A 1 281 ? 17.312 -27.422 -12.398 1 88.88 281 GLY A N 1
ATOM 2168 C CA . GLY A 1 281 ? 16.047 -26.953 -12.953 1 88.88 281 GLY A CA 1
ATOM 2169 C C . GLY A 1 281 ? 15.875 -25.453 -12.844 1 88.88 281 GLY A C 1
ATOM 2170 O O . GLY A 1 281 ? 16.781 -24.75 -12.383 1 88.88 281 GLY A O 1
ATOM 2171 N N . LEU A 1 282 ? 14.82 -24.953 -13.414 1 96.62 282 LEU A N 1
ATOM 2172 C CA . LEU A 1 282 ? 14.477 -23.531 -13.383 1 96.62 282 LEU A CA 1
ATOM 2173 C C . LEU A 1 282 ? 14.305 -23.047 -11.945 1 96.62 282 LEU A C 1
ATOM 2175 O O . LEU A 1 282 ? 13.578 -23.672 -11.164 1 96.62 282 LEU A O 1
ATOM 2179 N N . ARG A 1 283 ? 15.039 -22.016 -11.617 1 97.88 283 ARG A N 1
ATOM 2180 C CA . ARG A 1 283 ? 14.906 -21.375 -10.32 1 97.88 283 ARG A CA 1
ATOM 2181 C C . ARG A 1 283 ? 14.664 -19.875 -10.484 1 97.88 283 ARG A C 1
ATOM 2183 O O . ARG A 1 283 ? 15.281 -19.234 -11.328 1 97.88 283 ARG A O 1
ATOM 2190 N N . ILE A 1 284 ? 13.734 -19.328 -9.781 1 98.12 284 ILE A N 1
ATOM 2191 C CA . ILE A 1 284 ? 13.422 -17.906 -9.82 1 98.12 284 ILE A CA 1
ATOM 2192 C C . ILE A 1 284 ? 13.43 -17.344 -8.398 1 98.12 284 ILE A C 1
ATOM 2194 O O . ILE A 1 284 ? 12.812 -17.906 -7.492 1 98.12 284 ILE A O 1
ATOM 2198 N N . ALA A 1 285 ? 14.133 -16.328 -8.195 1 98.5 285 ALA A N 1
ATOM 2199 C CA . ALA A 1 285 ? 14.203 -15.656 -6.902 1 98.5 285 ALA A CA 1
ATOM 2200 C C . ALA A 1 285 ? 14.016 -14.148 -7.062 1 98.5 285 ALA A C 1
ATOM 2202 O O . ALA A 1 285 ? 14.172 -13.609 -8.164 1 98.5 285 ALA A O 1
ATOM 2203 N N . GLY A 1 286 ? 13.625 -13.508 -5.996 1 98.19 286 GLY A N 1
ATOM 2204 C CA . GLY A 1 286 ? 13.445 -12.062 -5.988 1 98.19 286 GLY A CA 1
ATOM 2205 C C . GLY A 1 286 ? 14.25 -11.367 -4.902 1 98.19 286 GLY A C 1
ATOM 2206 O O . GLY A 1 286 ? 15.328 -11.836 -4.527 1 98.19 286 GLY A O 1
ATOM 2207 N N . HIS A 1 287 ? 13.844 -10.227 -4.539 1 97.81 287 HIS A N 1
ATOM 2208 C CA . HIS A 1 287 ? 14.414 -9.383 -3.49 1 97.81 287 HIS A CA 1
ATOM 2209 C C . HIS A 1 287 ? 13.344 -8.477 -2.877 1 97.81 287 HIS A C 1
ATOM 2211 O O . HIS A 1 287 ? 12.516 -7.91 -3.594 1 97.81 287 HIS A O 1
ATOM 2217 N N . ASP A 1 288 ? 13.367 -8.273 -1.497 1 96.94 288 ASP A N 1
ATOM 2218 C CA . ASP A 1 288 ? 12.508 -7.402 -0.707 1 96.94 288 ASP A CA 1
ATOM 2219 C C . ASP A 1 288 ? 11.711 -8.195 0.323 1 96.94 288 ASP A C 1
ATOM 2221 O O . ASP A 1 288 ? 11.594 -7.789 1.48 1 96.94 288 ASP A O 1
ATOM 2225 N N . ASP A 1 289 ? 11.117 -9.289 -0.129 1 97.62 289 ASP A N 1
ATOM 2226 C CA . ASP A 1 289 ? 10.234 -10.172 0.632 1 97.62 289 ASP A CA 1
ATOM 2227 C C . ASP A 1 289 ? 8.859 -9.539 0.827 1 97.62 289 ASP A C 1
ATOM 2229 O O . ASP A 1 289 ? 8.391 -9.398 1.958 1 97.62 289 ASP A O 1
ATOM 2233 N N . ASN A 1 290 ? 8.273 -9.344 -0.305 1 92.94 290 ASN A N 1
ATOM 2234 C CA . ASN A 1 290 ? 6.883 -8.93 -0.383 1 92.94 290 ASN A CA 1
ATOM 2235 C C . ASN A 1 290 ? 5.965 -9.891 0.367 1 92.94 290 ASN A C 1
ATOM 2237 O O . ASN A 1 290 ? 6.164 -11.102 0.325 1 92.94 290 ASN A O 1
ATOM 2241 N N . PRO A 1 291 ? 4.867 -9.359 1.041 1 92.75 291 PRO A N 1
ATOM 2242 C CA . PRO A 1 291 ? 3.975 -10.227 1.812 1 92.75 291 PRO A CA 1
ATOM 2243 C C . PRO A 1 291 ? 3.285 -11.281 0.948 1 92.75 291 PRO A C 1
ATOM 2245 O O . PRO A 1 291 ? 2.781 -12.281 1.47 1 92.75 291 PRO A O 1
ATOM 2248 N N . LEU A 1 292 ? 3.281 -11.125 -0.272 1 94.31 292 LEU A N 1
ATOM 2249 C CA . LEU A 1 292 ? 2.602 -12.047 -1.171 1 94.31 292 LEU A CA 1
ATOM 2250 C C . LEU A 1 292 ? 3.508 -13.219 -1.531 1 94.31 292 LEU A C 1
ATOM 2252 O O . LEU A 1 292 ? 3.041 -14.227 -2.068 1 94.31 292 LEU A O 1
ATOM 2256 N N . CYS A 1 293 ? 4.746 -13.125 -1.253 1 97.25 293 CYS A N 1
ATOM 2257 C CA . CYS A 1 293 ? 5.754 -14.086 -1.697 1 97.25 293 CYS A CA 1
ATOM 2258 C C . CYS A 1 293 ? 5.402 -15.5 -1.249 1 97.25 293 CYS A C 1
ATOM 2260 O O . CYS A 1 293 ? 5.496 -16.438 -2.033 1 97.25 293 CYS A O 1
ATOM 2262 N N . PRO A 1 294 ? 4.875 -15.68 -0.014 1 97.12 294 PRO A N 1
ATOM 2263 C CA . PRO A 1 294 ? 4.559 -17.031 0.447 1 97.12 294 PRO A CA 1
ATOM 2264 C C . PRO A 1 294 ? 3.336 -17.625 -0.249 1 97.12 294 PRO A C 1
ATOM 2266 O O . PRO A 1 294 ? 3.092 -18.828 -0.157 1 97.12 294 PRO A O 1
ATOM 2269 N N . TYR A 1 295 ? 2.594 -16.844 -0.991 1 96.69 295 TYR A N 1
ATOM 2270 C CA . TYR A 1 295 ? 1.3 -17.297 -1.485 1 96.69 295 TYR A CA 1
ATOM 2271 C C . TYR A 1 295 ? 1.332 -17.5 -2.996 1 96.69 295 TYR A C 1
ATOM 2273 O O . TYR A 1 295 ? 0.312 -17.828 -3.607 1 96.69 295 TYR A O 1
ATOM 2281 N N . LEU A 1 296 ? 2.443 -17.266 -3.576 1 97 296 LEU A N 1
ATOM 2282 C CA . LEU A 1 296 ? 2.609 -17.578 -4.992 1 97 296 LEU A CA 1
ATOM 2283 C C . LEU A 1 296 ? 2.73 -19.078 -5.211 1 97 296 LEU A C 1
ATOM 2285 O O . LEU A 1 296 ? 2.908 -19.828 -4.254 1 97 296 LEU A O 1
ATOM 2289 N N . SER A 1 297 ? 2.531 -19.5 -6.469 1 94.38 297 SER A N 1
ATOM 2290 C CA . SER A 1 297 ? 2.727 -20.891 -6.855 1 94.38 297 SER A CA 1
ATOM 2291 C C . SER A 1 297 ? 3.709 -21.016 -8.016 1 94.38 297 SER A C 1
ATOM 2293 O O . SER A 1 297 ? 3.346 -20.781 -9.172 1 94.38 297 SER A O 1
ATOM 2295 N N . PRO A 1 298 ? 4.938 -21.438 -7.691 1 95.81 298 PRO A N 1
ATOM 2296 C CA . PRO A 1 298 ? 5.465 -21.766 -6.367 1 95.81 298 PRO A CA 1
ATOM 2297 C C . PRO A 1 298 ? 5.715 -20.531 -5.504 1 95.81 298 PRO A C 1
ATOM 2299 O O . PRO A 1 298 ? 5.863 -19.422 -6.031 1 95.81 298 PRO A O 1
ATOM 2302 N N . ALA A 1 299 ? 5.746 -20.734 -4.125 1 97.44 299 ALA A N 1
ATOM 2303 C CA . ALA A 1 299 ? 6.113 -19.656 -3.211 1 97.44 299 ALA A CA 1
ATOM 2304 C C . ALA A 1 299 ? 7.508 -19.125 -3.525 1 97.44 299 ALA A C 1
ATOM 2306 O O . ALA A 1 299 ? 8.422 -19.891 -3.816 1 97.44 299 ALA A O 1
ATOM 2307 N N . LEU A 1 300 ? 7.695 -17.875 -3.439 1 98.25 300 LEU A N 1
ATOM 2308 C CA . LEU A 1 300 ? 8.867 -17.203 -4.008 1 98.25 300 LEU A CA 1
ATOM 2309 C C . LEU A 1 300 ? 10.008 -17.172 -3.002 1 98.25 300 LEU A C 1
ATOM 2311 O O . LEU A 1 300 ? 9.852 -16.672 -1.89 1 98.25 300 LEU A O 1
ATOM 2315 N N . THR A 1 301 ? 11.117 -17.734 -3.361 1 98.44 301 THR A N 1
ATOM 2316 C CA . THR A 1 301 ? 12.383 -17.5 -2.672 1 98.44 301 THR A CA 1
ATOM 2317 C C . THR A 1 301 ? 12.891 -16.094 -2.922 1 98.44 301 THR A C 1
ATOM 2319 O O . THR A 1 301 ? 12.867 -15.609 -4.055 1 98.44 301 THR A O 1
ATOM 2322 N N . THR A 1 302 ? 13.336 -15.438 -1.884 1 98.62 302 THR A N 1
ATOM 2323 C CA . THR A 1 302 ? 13.773 -14.047 -2.002 1 98.62 302 THR A CA 1
ATOM 2324 C C . THR A 1 302 ? 14.727 -13.688 -0.872 1 98.62 302 THR A C 1
ATOM 2326 O O . THR A 1 302 ? 15.164 -14.555 -0.113 1 98.62 302 THR A O 1
ATOM 2329 N N . VAL A 1 303 ? 15.234 -12.461 -0.885 1 98.62 303 VAL A N 1
ATOM 2330 C CA . VAL A 1 303 ? 15.969 -11.898 0.24 1 98.62 303 VAL A CA 1
ATOM 2331 C C . VAL A 1 303 ? 15.133 -10.805 0.907 1 98.62 303 VAL A C 1
ATOM 2333 O O . VAL A 1 303 ? 14.648 -9.891 0.239 1 98.62 303 VAL A O 1
ATOM 2336 N N . ALA A 1 304 ? 14.945 -11 2.18 1 98.69 304 ALA A N 1
ATOM 2337 C CA . ALA A 1 304 ? 14.172 -10.031 2.949 1 98.69 304 ALA A CA 1
ATOM 2338 C C . ALA A 1 304 ? 15.047 -8.852 3.369 1 98.69 304 ALA A C 1
ATOM 2340 O O . ALA A 1 304 ? 16.109 -9.039 3.953 1 98.69 304 ALA A O 1
ATOM 2341 N N . GLN A 1 305 ? 14.664 -7.66 3.008 1 98.19 305 GLN A N 1
ATOM 2342 C CA . GLN A 1 305 ? 15.242 -6.488 3.658 1 98.19 305 GLN A CA 1
ATOM 2343 C C . GLN A 1 305 ? 14.758 -6.359 5.098 1 98.19 305 GLN A C 1
ATOM 2345 O O . GLN A 1 305 ? 13.625 -6.746 5.414 1 98.19 305 GLN A O 1
ATOM 2350 N N . ASN A 1 306 ? 15.555 -5.891 5.957 1 98.38 306 ASN A N 1
ATOM 2351 C CA . ASN A 1 306 ? 15.172 -5.723 7.355 1 98.38 306 ASN A CA 1
ATOM 2352 C C . ASN A 1 306 ? 14.406 -4.418 7.574 1 98.38 306 ASN A C 1
ATOM 2354 O O . ASN A 1 306 ? 14.906 -3.508 8.242 1 98.38 306 ASN A O 1
ATOM 2358 N N . THR A 1 307 ? 13.188 -4.348 7.117 1 98.06 307 THR A N 1
ATOM 2359 C CA . THR A 1 307 ? 12.383 -3.129 7.133 1 98.06 307 THR A CA 1
ATOM 2360 C C . THR A 1 307 ? 12.117 -2.674 8.562 1 98.06 307 THR A C 1
ATOM 2362 O O . THR A 1 307 ? 12.07 -1.475 8.844 1 98.06 307 THR A O 1
ATOM 2365 N N . ASP A 1 308 ? 11.945 -3.637 9.508 1 97.94 308 ASP A N 1
ATOM 2366 C CA . ASP A 1 308 ? 11.703 -3.291 10.906 1 97.94 308 ASP A CA 1
ATOM 2367 C C . ASP A 1 308 ? 12.883 -2.506 11.484 1 97.94 308 ASP A C 1
ATOM 2369 O O . ASP A 1 308 ? 12.695 -1.434 12.062 1 97.94 308 ASP A O 1
ATOM 2373 N N . ALA A 1 309 ? 14.055 -3.037 11.281 1 98.69 309 ALA A N 1
ATOM 2374 C CA . ALA A 1 309 ? 15.25 -2.377 11.805 1 98.69 309 ALA A CA 1
ATOM 2375 C C . ALA A 1 309 ? 15.484 -1.035 11.117 1 98.69 309 ALA A C 1
ATOM 2377 O O . ALA A 1 309 ? 15.867 -0.057 11.766 1 98.69 309 ALA A O 1
ATOM 2378 N N . ILE A 1 310 ? 15.273 -1.005 9.852 1 98.75 310 ILE A N 1
ATOM 2379 C CA . ILE A 1 310 ? 15.477 0.215 9.078 1 98.75 310 ILE A CA 1
ATOM 2380 C C . ILE A 1 310 ? 14.516 1.299 9.57 1 98.75 310 ILE A C 1
ATOM 2382 O O . ILE A 1 310 ? 14.93 2.428 9.836 1 98.75 310 ILE A O 1
ATOM 2386 N N . GLY A 1 311 ? 13.203 0.959 9.672 1 98.75 311 GLY A N 1
ATOM 2387 C CA . GLY A 1 311 ? 12.227 1.92 10.148 1 98.75 311 GLY A CA 1
ATOM 2388 C C . GLY A 1 311 ? 12.523 2.443 11.539 1 98.75 311 GLY A C 1
ATOM 2389 O O . GLY A 1 311 ? 12.484 3.652 11.781 1 98.75 311 GLY A O 1
ATOM 2390 N N . LYS A 1 312 ? 12.852 1.536 12.445 1 98.69 312 LYS A N 1
ATOM 2391 C CA . LYS A 1 312 ? 13.172 1.898 13.82 1 98.69 312 LYS A CA 1
ATOM 2392 C C . LYS A 1 312 ? 14.391 2.816 13.875 1 98.69 312 LYS A C 1
ATOM 2394 O O . LYS A 1 312 ? 14.383 3.822 14.586 1 98.69 312 LYS A O 1
ATOM 2399 N N . LYS A 1 313 ? 15.422 2.457 13.133 1 98.81 313 LYS A N 1
ATOM 2400 C CA . LYS A 1 313 ? 16.641 3.248 13.125 1 98.81 313 LYS A CA 1
ATOM 2401 C C . LYS A 1 313 ? 16.406 4.629 12.531 1 98.81 313 LYS A C 1
ATOM 2403 O O . LYS A 1 313 ? 16.953 5.625 13.008 1 98.81 313 LYS A O 1
ATOM 2408 N N . ALA A 1 314 ? 15.641 4.703 11.445 1 98.75 314 ALA A N 1
ATOM 2409 C CA . ALA A 1 314 ? 15.352 5.98 10.797 1 98.75 314 ALA A CA 1
ATOM 2410 C C . ALA A 1 314 ? 14.695 6.953 11.773 1 98.75 314 ALA A C 1
ATOM 2412 O O . ALA A 1 314 ? 15.117 8.109 11.891 1 98.75 314 ALA A O 1
ATOM 2413 N N . VAL A 1 315 ? 13.68 6.48 12.531 1 98.62 315 VAL A N 1
ATOM 2414 C CA . VAL A 1 315 ? 12.961 7.324 13.477 1 98.62 315 VAL A CA 1
ATOM 2415 C C . VAL A 1 315 ? 13.875 7.699 14.641 1 98.62 315 VAL A C 1
ATOM 2417 O O . VAL A 1 315 ? 13.922 8.859 15.055 1 98.62 315 VAL A O 1
ATOM 2420 N N . SER A 1 316 ? 14.594 6.703 15.148 1 98.25 316 SER A N 1
ATOM 2421 C CA . SER A 1 316 ? 15.516 6.957 16.25 1 98.25 316 SER A CA 1
ATOM 2422 C C . SER A 1 316 ? 16.531 8.031 15.891 1 98.25 316 SER A C 1
ATOM 2424 O O . SER A 1 316 ? 16.766 8.961 16.672 1 98.25 316 SER A O 1
ATOM 2426 N N . ARG A 1 317 ? 17.109 7.895 14.727 1 97.5 317 ARG A N 1
ATOM 2427 C CA . ARG A 1 317 ? 18.109 8.867 14.289 1 97.5 317 ARG A CA 1
ATOM 2428 C C . ARG A 1 317 ? 17.484 10.242 14.102 1 97.5 317 ARG A C 1
ATOM 2430 O O . ARG A 1 317 ? 18.062 11.25 14.5 1 97.5 317 ARG A O 1
ATOM 2437 N N . LEU A 1 318 ? 16.344 10.312 13.477 1 97.06 318 LEU A N 1
ATOM 2438 C CA . LEU A 1 318 ? 15.641 11.578 13.273 1 97.06 318 LEU A CA 1
ATOM 2439 C C . LEU A 1 318 ? 15.383 12.273 14.609 1 97.06 318 LEU A C 1
ATOM 2441 O O . LEU A 1 318 ? 15.602 13.484 14.734 1 97.06 318 LEU A O 1
ATOM 2445 N N . LEU A 1 319 ? 14.945 11.531 15.594 1 95.25 319 LEU A N 1
ATOM 2446 C CA . LEU A 1 319 ? 14.625 12.094 16.891 1 95.25 319 LEU A CA 1
ATOM 2447 C C . LEU A 1 319 ? 15.883 12.617 17.594 1 95.25 319 LEU A C 1
ATOM 2449 O O . LEU A 1 319 ? 15.836 13.633 18.281 1 95.25 319 LEU A O 1
ATOM 2453 N N . GLN A 1 320 ? 16.984 11.914 17.438 1 94.5 320 GLN A N 1
ATOM 2454 C CA . GLN A 1 320 ? 18.266 12.414 17.969 1 94.5 320 GLN A CA 1
ATOM 2455 C C . GLN A 1 320 ? 18.609 13.773 17.375 1 94.5 320 GLN A C 1
ATOM 2457 O O . GLN A 1 320 ? 19.062 14.664 18.094 1 94.5 320 GLN A O 1
ATOM 2462 N N . ILE A 1 321 ? 18.375 13.914 16.094 1 90.75 321 ILE A N 1
ATOM 2463 C CA . ILE A 1 321 ? 18.672 15.18 15.414 1 90.75 321 ILE A CA 1
ATOM 2464 C C . ILE A 1 321 ? 17.719 16.266 15.922 1 90.75 321 ILE A C 1
ATOM 2466 O O . ILE A 1 321 ? 18.141 17.375 16.25 1 90.75 321 ILE A O 1
ATOM 2470 N N . ILE A 1 322 ? 16.406 15.875 16 1 88.38 322 ILE A N 1
ATOM 2471 C CA . ILE A 1 322 ? 15.383 16.812 16.453 1 88.38 322 ILE A CA 1
ATOM 2472 C C . ILE A 1 322 ? 15.711 17.312 17.859 1 88.38 322 ILE A C 1
ATOM 2474 O O . ILE A 1 322 ? 15.539 18.484 18.156 1 88.38 322 ILE A O 1
ATOM 2478 N N . ARG A 1 323 ? 16.25 16.438 18.656 1 86.31 323 ARG A N 1
ATOM 2479 C CA . ARG A 1 323 ? 16.5 16.75 20.047 1 86.31 323 ARG A CA 1
ATOM 2480 C C . ARG A 1 323 ? 17.859 17.406 20.234 1 86.31 323 ARG A C 1
ATOM 2482 O O . ARG A 1 323 ? 18.266 17.703 21.344 1 86.31 323 ARG A O 1
ATOM 2489 N N . GLY A 1 324 ? 18.625 17.484 19.203 1 84.19 324 GLY A N 1
ATOM 2490 C CA . GLY A 1 324 ? 19.922 18.125 19.266 1 84.19 324 GLY A CA 1
ATOM 2491 C C . GLY A 1 324 ? 20.984 17.25 19.922 1 84.19 324 GLY A C 1
ATOM 2492 O O . GLY A 1 324 ? 21.938 17.75 20.516 1 84.19 324 GLY A O 1
ATOM 2493 N N . GLU A 1 325 ? 20.797 16.031 19.797 1 84.56 325 GLU A N 1
ATOM 2494 C CA . GLU A 1 325 ? 21.703 15.078 20.438 1 84.56 325 GLU A CA 1
ATOM 2495 C C . GLU A 1 325 ? 22.844 14.695 19.516 1 84.56 325 GLU A C 1
ATOM 2497 O O . GLU A 1 325 ? 23.781 13.992 19.938 1 84.56 325 GLU A O 1
ATOM 2502 N N . VAL A 1 326 ? 22.781 15.094 18.297 1 81.25 326 VAL A N 1
ATOM 2503 C CA . VAL A 1 326 ? 23.812 14.766 17.328 1 81.25 326 VAL A CA 1
ATOM 2504 C C . VAL A 1 326 ? 24.844 15.891 17.281 1 81.25 326 VAL A C 1
ATOM 2506 O O . VAL A 1 326 ? 24.516 17.031 16.953 1 81.25 326 VAL A O 1
ATOM 2509 N N . THR A 1 327 ? 26.094 15.516 17.609 1 72.06 327 THR A N 1
ATOM 2510 C CA . THR A 1 327 ? 27.141 16.531 17.719 1 72.06 327 THR A CA 1
ATOM 2511 C C . THR A 1 327 ? 28.094 16.438 16.547 1 72.06 327 THR A C 1
ATOM 2513 O O . THR A 1 327 ? 28.797 17.406 16.234 1 72.06 327 THR A O 1
ATOM 2516 N N . ASN A 1 328 ? 28.094 15.297 15.961 1 69.62 328 ASN A N 1
ATOM 2517 C CA . ASN A 1 328 ? 29.016 15.078 14.859 1 69.62 328 ASN A CA 1
ATOM 2518 C C . ASN A 1 328 ? 28.406 15.531 13.531 1 69.62 328 ASN A C 1
ATOM 2520 O O . ASN A 1 328 ? 27.219 15.344 13.289 1 69.62 328 ASN A O 1
ATOM 2524 N N . ASP A 1 329 ? 29.219 16.188 12.766 1 71.06 329 ASP A N 1
ATOM 2525 C CA . ASP A 1 329 ? 28.781 16.734 11.484 1 71.06 329 ASP A CA 1
ATOM 2526 C C . ASP A 1 329 ? 28.812 15.672 10.391 1 71.06 329 ASP A C 1
ATOM 2528 O O . ASP A 1 329 ? 28.297 15.891 9.289 1 71.06 329 ASP A O 1
ATOM 2532 N N . THR A 1 330 ? 29.406 14.688 10.711 1 84.5 330 THR A N 1
ATOM 2533 C CA . THR A 1 330 ? 29.484 13.625 9.719 1 84.5 330 THR A CA 1
ATOM 2534 C C . THR A 1 330 ? 28.156 12.852 9.656 1 84.5 330 THR A C 1
ATOM 2536 O O . THR A 1 330 ? 27.625 12.438 10.688 1 84.5 330 THR A O 1
ATOM 2539 N N . PRO A 1 331 ? 27.672 12.781 8.422 1 92.19 331 PRO A N 1
ATOM 2540 C CA . PRO A 1 331 ? 26.422 12.008 8.305 1 92.19 331 PRO A CA 1
ATOM 2541 C C . PRO A 1 331 ? 26.594 10.555 8.734 1 92.19 331 PRO A C 1
ATOM 2543 O O . PRO A 1 331 ? 27.641 9.945 8.477 1 92.19 331 PRO A O 1
ATOM 2546 N N . GLU A 1 332 ? 25.656 10.07 9.383 1 95.25 332 GLU A N 1
ATOM 2547 C CA . GLU A 1 332 ? 25.641 8.664 9.773 1 95.25 332 GLU A CA 1
ATOM 2548 C C . GLU A 1 332 ? 24.969 7.805 8.703 1 95.25 332 GLU A C 1
ATOM 2550 O O . GLU A 1 332 ? 23.844 8.102 8.273 1 95.25 332 GLU A O 1
ATOM 2555 N N . ILE A 1 333 ? 25.734 6.82 8.273 1 97.31 333 ILE A N 1
ATOM 2556 C CA . ILE A 1 333 ? 25.203 5.848 7.328 1 97.31 333 ILE A CA 1
ATOM 2557 C C . ILE A 1 333 ? 25.031 4.496 8.016 1 97.31 333 ILE A C 1
ATOM 2559 O O . ILE A 1 333 ? 26 3.908 8.492 1 97.31 333 ILE A O 1
ATOM 2563 N N . THR A 1 334 ? 23.844 4.023 8.156 1 98.44 334 THR A N 1
ATOM 2564 C CA . THR A 1 334 ? 23.562 2.732 8.773 1 98.44 334 THR A CA 1
ATOM 2565 C C . THR A 1 334 ? 22.938 1.776 7.766 1 98.44 334 THR A C 1
ATOM 2567 O O . THR A 1 334 ? 21.859 2.057 7.223 1 98.44 334 THR A O 1
ATOM 2570 N N . LEU A 1 335 ? 23.547 0.701 7.5 1 98.56 335 LEU A N 1
ATOM 2571 C CA . LEU A 1 335 ? 23.047 -0.312 6.574 1 98.56 335 LEU A CA 1
ATOM 2572 C C . LEU A 1 335 ? 22.734 -1.609 7.309 1 98.56 335 LEU A C 1
ATOM 2574 O O . LEU A 1 335 ? 23.469 -2.016 8.211 1 98.56 335 LEU A O 1
ATOM 2578 N N . PHE A 1 336 ? 21.656 -2.236 6.977 1 98.75 336 PHE A N 1
ATOM 2579 C CA . PHE A 1 336 ? 21.25 -3.506 7.57 1 98.75 336 PHE A CA 1
ATOM 2580 C C . PHE A 1 336 ? 21.344 -4.633 6.547 1 98.75 336 PHE A C 1
ATOM 2582 O O . PHE A 1 336 ? 21.016 -4.445 5.379 1 98.75 336 PHE A O 1
ATOM 2589 N N . ASP A 1 337 ? 21.75 -5.742 7 1 98.62 337 ASP A N 1
ATOM 2590 C CA . ASP A 1 337 ? 21.859 -6.934 6.16 1 98.62 337 ASP A CA 1
ATOM 2591 C C . ASP A 1 337 ? 20.469 -7.52 5.875 1 98.62 337 ASP A C 1
ATOM 2593 O O . ASP A 1 337 ? 19.547 -7.348 6.668 1 98.62 337 ASP A O 1
ATOM 2597 N N . GLY A 1 338 ? 20.344 -8.094 4.656 1 98.31 338 GLY A N 1
ATOM 2598 C CA . GLY A 1 338 ? 19.156 -8.875 4.34 1 98.31 338 GLY A CA 1
ATOM 2599 C C . GLY A 1 338 ? 19.266 -10.32 4.793 1 98.31 338 GLY A C 1
ATOM 2600 O O . GLY A 1 338 ? 20.328 -10.766 5.23 1 98.31 338 GLY A O 1
ATOM 2601 N N . ASN A 1 339 ? 18.125 -10.984 4.75 1 98.5 339 ASN A N 1
ATOM 2602 C CA . ASN A 1 339 ? 18.047 -12.391 5.113 1 98.5 339 ASN A CA 1
ATOM 2603 C C . ASN A 1 339 ? 17.406 -13.227 4.008 1 98.5 339 ASN A C 1
ATOM 2605 O O . ASN A 1 339 ? 16.406 -12.828 3.43 1 98.5 339 ASN A O 1
ATOM 2609 N N . LEU A 1 340 ? 18.047 -14.352 3.777 1 98.25 340 LEU A N 1
ATOM 2610 C CA . LEU A 1 340 ? 17.516 -15.266 2.766 1 98.25 340 LEU A CA 1
ATOM 2611 C C . LEU A 1 340 ? 16.234 -15.922 3.242 1 98.25 340 LEU A C 1
ATOM 2613 O O . LEU A 1 340 ? 16.172 -16.469 4.348 1 98.25 340 LEU A O 1
ATOM 2617 N N . LYS A 1 341 ? 15.156 -15.766 2.479 1 98.62 341 LYS A N 1
ATOM 2618 C CA . LYS A 1 341 ? 13.891 -16.469 2.689 1 98.62 341 LYS A CA 1
ATOM 2619 C C . LYS A 1 341 ? 13.703 -17.578 1.665 1 98.62 341 LYS A C 1
ATOM 2621 O O . LYS A 1 341 ? 13.195 -17.344 0.566 1 98.62 341 LYS A O 1
ATOM 2626 N N . LEU A 1 342 ? 14.047 -18.781 2.086 1 97.62 342 LEU A N 1
ATOM 2627 C CA . LEU A 1 342 ? 13.969 -19.922 1.195 1 97.62 342 LEU A CA 1
ATOM 2628 C C . LEU A 1 342 ? 12.539 -20.469 1.132 1 97.62 342 LEU A C 1
ATOM 2630 O O . LEU A 1 342 ? 11.93 -20.75 2.168 1 97.62 342 LEU A O 1
ATOM 2634 N N . ARG A 1 343 ? 12.07 -20.531 -0.165 1 97.12 343 ARG A N 1
ATOM 2635 C CA . ARG A 1 343 ? 10.758 -21.109 -0.413 1 97.12 343 ARG A CA 1
ATOM 2636 C C . ARG A 1 343 ? 10.789 -22.047 -1.62 1 97.12 343 ARG A C 1
ATOM 2638 O O . ARG A 1 343 ? 11.805 -22.688 -1.894 1 97.12 343 ARG A O 1
ATOM 2645 N N . GLU A 1 344 ? 9.727 -22.125 -2.365 1 96.62 344 GLU A N 1
ATOM 2646 C CA . GLU A 1 344 ? 9.57 -23.219 -3.32 1 96.62 344 GLU A CA 1
ATOM 2647 C C . GLU A 1 344 ? 10.242 -22.891 -4.652 1 96.62 344 GLU A C 1
ATOM 2649 O O . GLU A 1 344 ? 10.688 -23.781 -5.371 1 96.62 344 GLU A O 1
ATOM 2654 N N . SER A 1 345 ? 10.367 -21.641 -5.016 1 97.12 345 SER A N 1
ATOM 2655 C CA . SER A 1 345 ? 10.695 -21.234 -6.383 1 97.12 345 SER A CA 1
ATOM 2656 C C . SER A 1 345 ? 12.188 -21.406 -6.664 1 97.12 345 SER A C 1
ATOM 2658 O O . SER A 1 345 ? 12.617 -21.375 -7.82 1 97.12 345 SER A O 1
ATOM 2660 N N . ALA A 1 346 ? 13 -21.516 -5.613 1 96.56 346 ALA A N 1
ATOM 2661 C CA . ALA A 1 346 ? 14.438 -21.688 -5.805 1 96.56 346 ALA A CA 1
ATOM 2662 C C . ALA A 1 346 ? 15.078 -22.328 -4.578 1 96.56 346 ALA A C 1
ATOM 2664 O O . ALA A 1 346 ? 14.523 -22.281 -3.48 1 96.56 346 ALA A O 1
ATOM 2665 N N . MET B 1 1 ? -38.688 13.195 18.016 1 45.81 1 MET B N 1
ATOM 2666 C CA . MET B 1 1 ? -38.719 14.602 17.625 1 45.81 1 MET B CA 1
ATOM 2667 C C . MET B 1 1 ? -37.469 14.977 16.844 1 45.81 1 MET B C 1
ATOM 2669 O O . MET B 1 1 ? -36.375 14.5 17.141 1 45.81 1 MET B O 1
ATOM 2673 N N . MET B 1 2 ? -37.562 15.461 15.703 1 53.59 2 MET B N 1
ATOM 2674 C CA . MET B 1 2 ? -36.469 15.836 14.812 1 53.59 2 MET B CA 1
ATOM 2675 C C . MET B 1 2 ? -35.594 16.891 15.469 1 53.59 2 MET B C 1
ATOM 2677 O O . MET B 1 2 ? -36.062 17.875 16.031 1 53.59 2 MET B O 1
ATOM 2681 N N . LYS B 1 3 ? -34.406 16.609 15.812 1 70.19 3 LYS B N 1
ATOM 2682 C CA . LYS B 1 3 ? -33.469 17.562 16.406 1 70.19 3 LYS B CA 1
ATOM 2683 C C . LYS B 1 3 ? -33.344 18.828 15.555 1 70.19 3 LYS B C 1
ATOM 2685 O O . LYS B 1 3 ? -33.281 18.75 14.328 1 70.19 3 LYS B O 1
ATOM 2690 N N . PRO B 1 4 ? -33.594 20.062 16.219 1 70.81 4 PRO B N 1
ATOM 2691 C CA . PRO B 1 4 ? -33.375 21.297 15.461 1 70.81 4 PRO B CA 1
ATOM 2692 C C . PRO B 1 4 ? -31.969 21.375 14.844 1 70.81 4 PRO B C 1
ATOM 2694 O O . PRO B 1 4 ? -31 20.984 15.484 1 70.81 4 PRO B O 1
ATOM 2697 N N . ARG B 1 5 ? -31.984 21.75 13.625 1 70 5 ARG B N 1
ATOM 2698 C CA . ARG B 1 5 ? -30.719 21.859 12.906 1 70 5 ARG B CA 1
ATOM 2699 C C . ARG B 1 5 ? -30.047 23.203 13.164 1 70 5 ARG B C 1
ATOM 2701 O O . ARG B 1 5 ? -30.703 24.25 13.062 1 70 5 ARG B O 1
ATOM 2708 N N . ILE B 1 6 ? -28.844 23.203 13.664 1 69.81 6 ILE B N 1
ATOM 2709 C CA . ILE B 1 6 ? -28.047 24.391 13.938 1 69.81 6 ILE B CA 1
ATOM 2710 C C . ILE B 1 6 ? -26.781 24.359 13.062 1 69.81 6 ILE B C 1
ATOM 2712 O O . ILE B 1 6 ? -26.078 23.344 13.008 1 69.81 6 ILE B O 1
ATOM 2716 N N . ASN B 1 7 ? -26.531 25.484 12.336 1 63.16 7 ASN B N 1
ATOM 2717 C CA . ASN B 1 7 ? -25.484 25.406 11.312 1 63.16 7 ASN B CA 1
ATOM 2718 C C . ASN B 1 7 ? -24.281 26.266 11.672 1 63.16 7 ASN B C 1
ATOM 2720 O O . ASN B 1 7 ? -23.281 26.266 10.961 1 63.16 7 ASN B O 1
ATOM 2724 N N . THR B 1 8 ? -24.484 27.109 12.648 1 66.19 8 THR B N 1
ATOM 2725 C CA . THR B 1 8 ? -23.344 27.953 13.008 1 66.19 8 THR B CA 1
ATOM 2726 C C . THR B 1 8 ? -23 27.812 14.484 1 66.19 8 THR B C 1
ATOM 2728 O O . THR B 1 8 ? -23.859 27.469 15.297 1 66.19 8 THR B O 1
ATOM 2731 N N . MET B 1 9 ? -21.766 28.016 14.688 1 73.62 9 MET B N 1
ATOM 2732 C CA . MET B 1 9 ? -21.328 27.969 16.078 1 73.62 9 MET B CA 1
ATOM 2733 C C . MET B 1 9 ? -22.094 28.984 16.922 1 73.62 9 MET B C 1
ATOM 2735 O O . MET B 1 9 ? -22.359 28.75 18.094 1 73.62 9 MET B O 1
ATOM 2739 N N . GLY B 1 10 ? -22.469 30.125 16.266 1 76.12 10 GLY B N 1
ATOM 2740 C CA . GLY B 1 10 ? -23.266 31.125 16.953 1 76.12 10 GLY B CA 1
ATOM 2741 C C . GLY B 1 10 ? -24.625 30.609 17.359 1 76.12 10 GLY B C 1
ATOM 2742 O O . GLY B 1 10 ? -25.047 30.781 18.516 1 76.12 10 GLY B O 1
ATOM 2743 N N . GLU B 1 11 ? -25.25 29.984 16.406 1 79.62 11 GLU B N 1
ATOM 2744 C CA . GLU B 1 11 ? -26.547 29.391 16.688 1 79.62 11 GLU B CA 1
ATOM 2745 C C . GLU B 1 11 ? -26.438 28.297 17.75 1 79.62 11 GLU B C 1
ATOM 2747 O O . GLU B 1 11 ? -27.297 28.172 18.625 1 79.62 11 GLU B O 1
ATOM 2752 N N . LEU B 1 12 ? -25.359 27.562 17.578 1 80.5 12 LEU B N 1
ATOM 2753 C CA . LEU B 1 12 ? -25.141 26.5 18.547 1 80.5 12 LEU B CA 1
ATOM 2754 C C . LEU B 1 12 ? -24.922 27.062 19.953 1 80.5 12 LEU B C 1
ATOM 2756 O O . LEU B 1 12 ? -25.453 26.547 20.922 1 80.5 12 LEU B O 1
ATOM 2760 N N . SER B 1 13 ? -24.188 28.062 20.031 1 85.12 13 SER B N 1
ATOM 2761 C CA . SER B 1 13 ? -23.938 28.766 21.297 1 85.12 13 SER B CA 1
ATOM 2762 C C . SER B 1 13 ? -25.234 29.156 21.984 1 85.12 13 SER B C 1
ATOM 2764 O O . SER B 1 13 ? -25.406 28.938 23.188 1 85.12 13 SER B O 1
ATOM 2766 N N . VAL B 1 14 ? -26.156 29.656 21.312 1 83.81 14 VAL B N 1
ATOM 2767 C CA . VAL B 1 14 ? -27.453 30.109 21.828 1 83.81 14 VAL B CA 1
ATOM 2768 C C . VAL B 1 14 ? -28.281 28.891 22.25 1 83.81 14 VAL B C 1
ATOM 2770 O O . VAL B 1 14 ? -28.875 28.891 23.328 1 83.81 14 VAL B O 1
ATOM 2773 N N . ALA B 1 15 ? -28.156 27.938 21.438 1 83.69 15 ALA B N 1
ATOM 2774 C CA . ALA B 1 15 ? -29 26.766 21.641 1 83.69 15 ALA B CA 1
ATOM 2775 C C . ALA B 1 15 ? -28.594 26 22.906 1 83.69 15 ALA B C 1
ATOM 2777 O O . ALA B 1 15 ? -29.438 25.469 23.609 1 83.69 15 ALA B O 1
ATOM 2778 N N . ILE B 1 16 ? -27.281 25.938 23.156 1 85.69 16 ILE B N 1
ATOM 2779 C CA . ILE B 1 16 ? -26.75 25.125 24.25 1 85.69 16 ILE B CA 1
ATOM 2780 C C . ILE B 1 16 ? -26.484 26 25.469 1 85.69 16 ILE B C 1
ATOM 2782 O O . ILE B 1 16 ? -26.328 25.5 26.578 1 85.69 16 ILE B O 1
ATOM 2786 N N . GLY B 1 17 ? -26.422 27.328 25.312 1 88.19 17 GLY B N 1
ATOM 2787 C CA . GLY B 1 17 ? -26.156 28.25 26.406 1 88.19 17 GLY B CA 1
ATOM 2788 C C . GLY B 1 17 ? -24.703 28.281 26.828 1 88.19 17 GLY B C 1
ATOM 2789 O O . GLY B 1 17 ? -24.391 28.312 28.016 1 88.19 17 GLY B O 1
ATOM 2790 N N . VAL B 1 18 ? -23.875 28 25.906 1 88.5 18 VAL B N 1
ATOM 2791 C CA . VAL B 1 18 ? -22.438 28.047 26.125 1 88.5 18 VAL B CA 1
ATOM 2792 C C . VAL B 1 18 ? -21.812 29.047 25.156 1 88.5 18 VAL B C 1
ATOM 2794 O O . VAL B 1 18 ? -22.203 29.156 24 1 88.5 18 VAL B O 1
ATOM 2797 N N . SER B 1 19 ? -20.906 29.922 25.719 1 87.19 19 SER B N 1
ATOM 2798 C CA . SER B 1 19 ? -20.297 30.953 24.891 1 87.19 19 SER B CA 1
ATOM 2799 C C . SER B 1 19 ? -19.578 30.359 23.688 1 87.19 19 SER B C 1
ATOM 2801 O O . SER B 1 19 ? -19.109 29.219 23.734 1 87.19 19 SER B O 1
ATOM 2803 N N . ARG B 1 20 ? -19.484 31.172 22.531 1 81.94 20 ARG B N 1
ATOM 2804 C CA . ARG B 1 20 ? -18.797 30.734 21.312 1 81.94 20 ARG B CA 1
ATOM 2805 C C . ARG B 1 20 ? -17.344 30.391 21.594 1 81.94 20 ARG B C 1
ATOM 2807 O O . ARG B 1 20 ? -16.844 29.344 21.156 1 81.94 20 ARG B O 1
ATOM 2814 N N . PRO B 1 21 ? -16.625 31.172 22.406 1 79.88 21 PRO B N 1
ATOM 2815 C CA . PRO B 1 21 ? -15.25 30.797 22.703 1 79.88 21 PRO B CA 1
ATOM 2816 C C . PRO B 1 21 ? -15.141 29.484 23.469 1 79.88 21 PRO B C 1
ATOM 2818 O O . PRO B 1 21 ? -14.227 28.688 23.219 1 79.88 21 PRO B O 1
ATOM 2821 N N . THR B 1 22 ? -16.094 29.312 24.312 1 83.25 22 THR B N 1
ATOM 2822 C CA . THR B 1 22 ? -16.094 28.062 25.094 1 83.25 22 THR B CA 1
ATOM 2823 C C . THR B 1 22 ? -16.391 26.875 24.188 1 83.25 22 THR B C 1
ATOM 2825 O O . THR B 1 22 ? -15.773 25.812 24.312 1 83.25 22 THR B O 1
ATOM 2828 N N . LEU B 1 23 ? -17.359 27.062 23.266 1 79.06 23 LEU B N 1
ATOM 2829 C CA . LEU B 1 23 ? -17.672 26.016 22.297 1 79.06 23 LEU B CA 1
ATOM 2830 C C . LEU B 1 23 ? -16.453 25.703 21.422 1 79.06 23 LEU B C 1
ATOM 2832 O O . LEU B 1 23 ? -16.156 24.531 21.172 1 79.06 23 LEU B O 1
ATOM 2836 N N . SER B 1 24 ? -15.766 26.75 21.062 1 71.12 24 SER B N 1
ATOM 2837 C CA . SER B 1 24 ? -14.57 26.578 20.25 1 71.12 24 SER B CA 1
ATOM 2838 C C . SER B 1 24 ? -13.5 25.781 20.984 1 71.12 24 SER B C 1
ATOM 2840 O O . SER B 1 24 ? -12.906 24.859 20.438 1 71.12 24 SER B O 1
ATOM 2842 N N . ARG B 1 25 ? -13.328 26.125 22.25 1 71.75 25 ARG B N 1
ATOM 2843 C CA . ARG B 1 25 ? -12.367 25.406 23.078 1 71.75 25 ARG B CA 1
ATOM 2844 C C . ARG B 1 25 ? -12.758 23.938 23.234 1 71.75 25 ARG B C 1
ATOM 2846 O O . ARG B 1 25 ? -11.898 23.062 23.188 1 71.75 25 ARG B O 1
ATOM 2853 N N . PHE B 1 26 ? -14.078 23.766 23.469 1 71.56 26 PHE B N 1
ATOM 2854 C CA . PHE B 1 26 ? -14.586 22.406 23.609 1 71.56 26 PHE B CA 1
ATOM 2855 C C . PHE B 1 26 ? -14.273 21.578 22.375 1 71.56 26 PHE B C 1
ATOM 2857 O O . PHE B 1 26 ? -13.766 20.469 22.484 1 71.56 26 PHE B O 1
ATOM 2864 N N . PHE B 1 27 ? -14.531 22.156 21.172 1 65.62 27 PHE B N 1
ATOM 2865 C CA . PHE B 1 27 ? -14.367 21.406 19.922 1 65.62 27 PHE B CA 1
ATOM 2866 C C . PHE B 1 27 ? -12.891 21.219 19.594 1 65.62 27 PHE B C 1
ATOM 2868 O O . PHE B 1 27 ? -12.516 20.25 18.922 1 65.62 27 PHE B O 1
ATOM 2875 N N . GLN B 1 28 ? -12.031 22.109 20.219 1 60.84 28 GLN B N 1
ATOM 2876 C CA . GLN B 1 28 ? -10.594 21.969 20.031 1 60.84 28 GLN B CA 1
ATOM 2877 C C . GLN B 1 28 ? -10.008 20.922 20.984 1 60.84 28 GLN B C 1
ATOM 2879 O O . GLN B 1 28 ? -9.258 20.047 20.562 1 60.84 28 GLN B O 1
ATOM 2884 N N . ASP B 1 29 ? -10.328 21.062 22.203 1 65.75 29 ASP B N 1
ATOM 2885 C CA . ASP B 1 29 ? -9.867 20.172 23.281 1 65.75 29 ASP B CA 1
ATOM 2886 C C . ASP B 1 29 ? -10.812 20.219 24.469 1 65.75 29 ASP B C 1
ATOM 2888 O O . ASP B 1 29 ? -10.727 21.125 25.312 1 65.75 29 ASP B O 1
ATOM 2892 N N . PRO B 1 30 ? -11.57 19.172 24.5 1 69.19 30 PRO B N 1
ATOM 2893 C CA . PRO B 1 30 ? -12.539 19.188 25.594 1 69.19 30 PRO B CA 1
ATOM 2894 C C . PRO B 1 30 ? -11.875 19.281 26.969 1 69.19 30 PRO B C 1
ATOM 2896 O O . PRO B 1 30 ? -12.5 19.719 27.938 1 69.19 30 PRO B O 1
ATOM 2899 N N . SER B 1 31 ? -10.633 18.781 26.938 1 71.38 31 SER B N 1
ATOM 2900 C CA . SER B 1 31 ? -9.953 18.766 28.234 1 71.38 31 SER B CA 1
ATOM 2901 C C . SER B 1 31 ? -9.68 20.188 28.719 1 71.38 31 SER B C 1
ATOM 2903 O O . SER B 1 31 ? -9.406 20.391 29.906 1 71.38 31 SER B O 1
ATOM 2905 N N . ARG B 1 32 ? -9.781 21.125 27.891 1 75.88 32 ARG B N 1
ATOM 2906 C CA . ARG B 1 32 ? -9.523 22.516 28.219 1 75.88 32 ARG B CA 1
ATOM 2907 C C . ARG B 1 32 ? -10.781 23.188 28.75 1 75.88 32 ARG B C 1
ATOM 2909 O O . ARG B 1 32 ? -10.773 24.391 29.031 1 75.88 32 ARG B O 1
ATOM 2916 N N . VAL B 1 33 ? -11.859 22.484 28.797 1 80.19 33 VAL B N 1
ATOM 2917 C CA . VAL B 1 33 ? -13.156 22.984 29.25 1 80.19 33 VAL B CA 1
ATOM 2918 C C . VAL B 1 33 ? -13.586 22.25 30.516 1 80.19 33 VAL B C 1
ATOM 2920 O O . VAL B 1 33 ? -13.297 21.062 30.688 1 80.19 33 VAL B O 1
ATOM 2923 N N . LYS B 1 34 ? -14.078 22.984 31.484 1 88.75 34 LYS B N 1
ATOM 2924 C CA . LYS B 1 34 ? -14.539 22.391 32.75 1 88.75 34 LYS B CA 1
ATOM 2925 C C . LYS B 1 34 ? -15.484 21.219 32.5 1 88.75 34 LYS B C 1
ATOM 2927 O O . LYS B 1 34 ? -16.312 21.266 31.578 1 88.75 34 LYS B O 1
ATOM 2932 N N . ALA B 1 35 ? -15.297 20.203 33.25 1 87.62 35 ALA B N 1
ATOM 2933 C CA . ALA B 1 35 ? -16.047 18.969 33.094 1 87.62 35 ALA B CA 1
ATOM 2934 C C . ALA B 1 35 ? -17.547 19.234 33.031 1 87.62 35 ALA B C 1
ATOM 2936 O O . ALA B 1 35 ? -18.266 18.625 32.219 1 87.62 35 ALA B O 1
ATOM 2937 N N . GLU B 1 36 ? -18.016 20.094 33.938 1 87.94 36 GLU B N 1
ATOM 2938 C CA . GLU B 1 36 ? -19.438 20.422 33.969 1 87.94 36 GLU B CA 1
ATOM 2939 C C . GLU B 1 36 ? -19.891 21.016 32.656 1 87.94 36 GLU B C 1
ATOM 2941 O O . GLU B 1 36 ? -20.984 20.688 32.156 1 87.94 36 GLU B O 1
ATOM 2946 N N . THR B 1 37 ? -19.094 21.812 32.094 1 89.12 37 THR B N 1
ATOM 2947 C CA . THR B 1 37 ? -19.406 22.453 30.812 1 89.12 37 THR B CA 1
ATOM 2948 C C . THR B 1 37 ? -19.344 21.438 29.672 1 89.12 37 THR B C 1
ATOM 2950 O O . THR B 1 37 ? -20.156 21.484 28.75 1 89.12 37 THR B O 1
ATOM 2953 N N . VAL B 1 38 ? -18.375 20.594 29.703 1 86.38 38 VAL B N 1
ATOM 2954 C CA . VAL B 1 38 ? -18.281 19.531 28.719 1 86.38 38 VAL B CA 1
ATOM 2955 C C . VAL B 1 38 ? -19.578 18.719 28.688 1 86.38 38 VAL B C 1
ATOM 2957 O O . VAL B 1 38 ? -20.125 18.453 27.625 1 86.38 38 VAL B O 1
ATOM 2960 N N . LYS B 1 39 ? -20.016 18.344 29.812 1 85.81 39 LYS B N 1
ATOM 2961 C CA . LYS B 1 39 ? -21.25 17.578 29.922 1 85.81 39 LYS B CA 1
ATOM 2962 C C . LYS B 1 39 ? -22.422 18.359 29.312 1 85.81 39 LYS B C 1
ATOM 2964 O O . LYS B 1 39 ? -23.234 17.781 28.594 1 85.81 39 LYS B O 1
ATOM 2969 N N . ARG B 1 40 ? -22.531 19.578 29.625 1 86.25 40 ARG B N 1
ATOM 2970 C CA . ARG B 1 40 ? -23.594 20.438 29.078 1 86.25 40 ARG B CA 1
ATOM 2971 C C . ARG B 1 40 ? -23.531 20.469 27.562 1 86.25 40 ARG B C 1
ATOM 2973 O O . ARG B 1 40 ? -24.578 20.391 26.891 1 86.25 40 ARG B O 1
ATOM 2980 N N . ILE B 1 41 ? -22.344 20.641 27.047 1 84.19 41 ILE B N 1
ATOM 2981 C CA . ILE B 1 41 ? -22.156 20.703 25.609 1 84.19 41 ILE B CA 1
ATOM 2982 C C . ILE B 1 41 ? -22.547 19.375 24.969 1 84.19 41 ILE B C 1
ATOM 2984 O O . ILE B 1 41 ? -23.266 19.328 23.984 1 84.19 41 ILE B O 1
ATOM 2988 N N . GLU B 1 42 ? -22.062 18.328 25.562 1 79.94 42 GLU B N 1
ATOM 2989 C CA . GLU B 1 42 ? -22.375 17 25.047 1 79.94 42 GLU B CA 1
ATOM 2990 C C . GLU B 1 42 ? -23.875 16.734 25.047 1 79.94 42 GLU B C 1
ATOM 2992 O O . GLU B 1 42 ? -24.422 16.203 24.078 1 79.94 42 GLU B O 1
ATOM 2997 N N . GLU B 1 43 ? -24.516 17.094 26.125 1 81.31 43 GLU B N 1
ATOM 2998 C CA . GLU B 1 43 ? -25.969 16.969 26.219 1 81.31 43 GLU B CA 1
ATOM 2999 C C . GLU B 1 43 ? -26.672 17.844 25.188 1 81.31 43 GLU B C 1
ATOM 3001 O O . GLU B 1 43 ? -27.688 17.453 24.609 1 81.31 43 GLU B O 1
ATOM 3006 N N . GLY B 1 44 ? -26.172 19 25.047 1 81.12 44 GLY B N 1
ATOM 3007 C CA . GLY B 1 44 ? -26.703 19.906 24.047 1 81.12 44 GLY B CA 1
ATOM 3008 C C . GLY B 1 44 ? -26.594 19.359 22.625 1 81.12 44 GLY B C 1
ATOM 3009 O O . GLY B 1 44 ? -27.547 19.469 21.844 1 81.12 44 GLY B O 1
ATOM 3010 N N . LEU B 1 45 ? -25.484 18.781 22.344 1 77.19 45 LEU B N 1
ATOM 3011 C CA . LEU B 1 45 ? -25.234 18.25 21.016 1 77.19 45 LEU B CA 1
ATOM 3012 C C . LEU B 1 45 ? -26.125 17.047 20.719 1 77.19 45 LEU B C 1
ATOM 3014 O O . LEU B 1 45 ? -26.391 16.734 19.562 1 77.19 45 LEU B O 1
ATOM 3018 N N . GLU B 1 46 ? -26.609 16.484 21.781 1 74.69 46 GLU B N 1
ATOM 3019 C CA . GLU B 1 46 ? -27.547 15.375 21.625 1 74.69 46 GLU B CA 1
ATOM 3020 C C . GLU B 1 46 ? -28.938 15.891 21.266 1 74.69 46 GLU B C 1
ATOM 3022 O O . GLU B 1 46 ? -29.75 15.156 20.672 1 74.69 46 GLU B O 1
ATOM 3027 N N . ARG B 1 47 ? -29.141 17.125 21.609 1 76.75 47 ARG B N 1
ATOM 3028 C CA . ARG B 1 47 ? -30.484 17.688 21.438 1 76.75 47 ARG B CA 1
ATOM 3029 C C . ARG B 1 47 ? -30.609 18.422 20.109 1 76.75 47 ARG B C 1
ATOM 3031 O O . ARG B 1 47 ? -31.719 18.766 19.688 1 76.75 47 ARG B O 1
ATOM 3038 N N . VAL B 1 48 ? -29.484 18.734 19.547 1 74.56 48 VAL B N 1
ATOM 3039 C CA . VAL B 1 48 ? -29.5 19.453 18.266 1 74.56 48 VAL B CA 1
ATOM 3040 C C . VAL B 1 48 ? -28.688 18.656 17.234 1 74.56 48 VAL B C 1
ATOM 3042 O O . VAL B 1 48 ? -27.922 17.766 17.578 1 74.56 48 VAL B O 1
ATOM 3045 N N . GLU B 1 49 ? -29.062 18.953 16.031 1 66.19 49 GLU B N 1
ATOM 3046 C CA . GLU B 1 49 ? -28.219 18.484 14.938 1 66.19 49 GLU B CA 1
ATOM 3047 C C . GLU B 1 49 ? -27.266 19.578 14.453 1 66.19 49 GLU B C 1
ATOM 3049 O O . GLU B 1 49 ? -27.656 20.422 13.648 1 66.19 49 GLU B O 1
ATOM 3054 N N . TYR B 1 50 ? -26.219 19.625 15.094 1 62.5 50 TYR B N 1
ATOM 3055 C CA . TYR B 1 50 ? -25.25 20.641 14.703 1 62.5 50 TYR B CA 1
ATOM 3056 C C . TYR B 1 50 ? -24.438 20.188 13.492 1 62.5 50 TYR B C 1
ATOM 3058 O O . TYR B 1 50 ? -23.703 19.203 13.555 1 62.5 50 TYR B O 1
ATOM 3066 N N . VAL B 1 51 ? -24.812 20.859 12.336 1 55.06 51 VAL B N 1
ATOM 3067 C CA . VAL B 1 51 ? -24.062 20.672 11.094 1 55.06 51 VAL B CA 1
ATOM 3068 C C . VAL B 1 51 ? -23.297 21.938 10.758 1 55.06 51 VAL B C 1
ATOM 3070 O O . VAL B 1 51 ? -23.875 22.891 10.195 1 55.06 51 VAL B O 1
ATOM 3073 N N . PRO B 1 52 ? -22.047 22.031 11.211 1 54.09 52 PRO B N 1
ATOM 3074 C CA . PRO B 1 52 ? -21.312 23.281 11.023 1 54.09 52 PRO B CA 1
ATOM 3075 C C . PRO B 1 52 ? -21.25 23.703 9.555 1 54.09 52 PRO B C 1
ATOM 3077 O O . PRO B 1 52 ? -21.125 22.859 8.672 1 54.09 52 PRO B O 1
ATOM 3080 N N . ASN B 1 53 ? -21.828 24.953 9.258 1 49.34 53 ASN B N 1
ATOM 3081 C CA . ASN B 1 53 ? -21.578 25.531 7.945 1 49.34 53 ASN B CA 1
ATOM 3082 C C . ASN B 1 53 ? -20.125 25.938 7.777 1 49.34 53 ASN B C 1
ATOM 3084 O O . ASN B 1 53 ? -19.703 27 8.258 1 49.34 53 ASN B O 1
ATOM 3088 N N . PHE B 1 54 ? -19.297 25.094 7.328 1 49.25 54 PHE B N 1
ATOM 3089 C CA . PHE B 1 54 ? -17.844 25.281 7.23 1 49.25 54 PHE B CA 1
ATOM 3090 C C . PHE B 1 54 ? -17.516 26.484 6.371 1 49.25 54 PHE B C 1
ATOM 3092 O O . PHE B 1 54 ? -16.469 27.109 6.555 1 49.25 54 PHE B O 1
ATOM 3099 N N . PHE B 1 55 ? -18.453 26.766 5.445 1 43.62 55 PHE B N 1
ATOM 3100 C CA . PHE B 1 55 ? -18.188 27.906 4.59 1 43.62 55 PHE B CA 1
ATOM 3101 C C . PHE B 1 55 ? -18.125 29.188 5.41 1 43.62 55 PHE B C 1
ATOM 3103 O O . PHE B 1 55 ? -17.25 30.031 5.195 1 43.62 55 PHE B O 1
ATOM 3110 N N . ALA B 1 56 ? -19.016 29.406 6.23 1 45.66 56 ALA B N 1
ATOM 3111 C CA . ALA B 1 56 ? -19.062 30.609 7.051 1 45.66 56 ALA B CA 1
ATOM 3112 C C . ALA B 1 56 ? -17.875 30.688 7.992 1 45.66 56 ALA B C 1
ATOM 3114 O O . ALA B 1 56 ? -17.344 31.766 8.258 1 45.66 56 ALA B O 1
ATOM 3115 N N . THR B 1 57 ? -17.484 29.609 8.445 1 44.62 57 THR B N 1
ATOM 3116 C CA . THR B 1 57 ? -16.375 29.578 9.391 1 44.62 57 THR B CA 1
ATOM 3117 C C . THR B 1 57 ? -15.031 29.672 8.656 1 44.62 57 THR B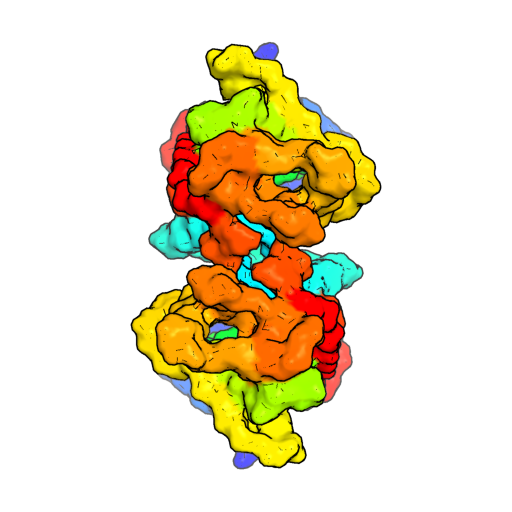 C 1
ATOM 3119 O O . THR B 1 57 ? -14.07 30.234 9.172 1 44.62 57 THR B O 1
ATOM 3122 N N . ARG B 1 58 ? -15.016 29.125 7.484 1 47.75 58 ARG B N 1
ATOM 3123 C CA . ARG B 1 58 ? -13.766 29.094 6.734 1 47.75 58 ARG B CA 1
ATOM 3124 C C . ARG B 1 58 ? -13.539 30.391 5.988 1 47.75 58 ARG B C 1
ATOM 3126 O O . ARG B 1 58 ? -12.438 30.656 5.5 1 47.75 58 ARG B O 1
ATOM 3133 N N . MET B 1 59 ? -14.703 31.156 5.723 1 42.56 59 MET B N 1
ATOM 3134 C CA . MET B 1 59 ? -14.531 32.406 4.973 1 42.56 59 MET B CA 1
ATOM 3135 C C . MET B 1 59 ? -13.375 33.219 5.527 1 42.56 59 MET B C 1
ATOM 3137 O O . MET B 1 59 ? -12.672 33.875 4.777 1 42.56 59 MET B O 1
ATOM 3141 N N . ASN B 1 60 ? -13.172 33.094 6.805 1 44.09 60 ASN B N 1
ATOM 3142 C CA . ASN B 1 60 ? -12.086 33.938 7.297 1 44.09 60 ASN B CA 1
ATOM 3143 C C . ASN B 1 60 ? -10.766 33.188 7.379 1 44.09 60 ASN B C 1
ATOM 3145 O O . ASN B 1 60 ? -9.719 33.781 7.617 1 44.09 60 ASN B O 1
ATOM 3149 N N . ARG B 1 61 ? -10.883 31.891 7.305 1 53.31 61 ARG B N 1
ATOM 3150 C CA . ARG B 1 61 ? -9.609 31.172 7.469 1 53.31 61 ARG B CA 1
ATOM 3151 C C . ARG B 1 61 ? -8.953 30.906 6.121 1 53.31 61 ARG B C 1
ATOM 3153 O O . ARG B 1 61 ? -9.625 30.531 5.16 1 53.31 61 ARG B O 1
ATOM 3160 N N . LYS B 1 62 ? -7.828 31.344 5.91 1 62.12 62 LYS B N 1
ATOM 3161 C CA . LYS B 1 62 ? -7.012 31.094 4.727 1 62.12 62 LYS B CA 1
ATOM 3162 C C . LYS B 1 62 ? -6.902 29.594 4.441 1 62.12 62 LYS B C 1
ATOM 3164 O O . LYS B 1 62 ? -6.633 28.797 5.352 1 62.12 62 LYS B O 1
ATOM 3169 N N . SER B 1 63 ? -7.457 29.141 3.324 1 78.56 63 SER B N 1
ATOM 3170 C CA . SER B 1 63 ? -7.328 27.766 2.848 1 78.56 63 SER B CA 1
ATOM 3171 C C . SER B 1 63 ? -5.879 27.281 2.926 1 78.56 63 SER B C 1
ATOM 3173 O O . SER B 1 63 ? -4.957 28.031 2.611 1 78.56 63 SER B O 1
ATOM 3175 N N . THR B 1 64 ? -5.688 26.094 3.48 1 80.31 64 THR B N 1
ATOM 3176 C CA . THR B 1 64 ? -4.355 25.516 3.529 1 80.31 64 THR B CA 1
ATOM 3177 C C . THR B 1 64 ? -4.012 24.844 2.201 1 80.31 64 THR B C 1
ATOM 3179 O O . THR B 1 64 ? -2.844 24.562 1.921 1 80.31 64 THR B O 1
ATOM 3182 N N . GLY B 1 65 ? -5.07 24.547 1.459 1 89.75 65 GLY B N 1
ATOM 3183 C CA . GLY B 1 65 ? -4.859 23.781 0.238 1 89.75 65 GLY B CA 1
ATOM 3184 C C . GLY B 1 65 ? -4.594 22.312 0.491 1 89.75 65 GLY B C 1
ATOM 3185 O O . GLY B 1 65 ? -4.074 21.609 -0.381 1 89.75 65 GLY B O 1
ATOM 3186 N N . ILE B 1 66 ? -4.949 21.828 1.691 1 92.44 66 ILE B N 1
ATOM 3187 C CA . ILE B 1 66 ? -4.621 20.453 2.08 1 92.44 66 ILE B CA 1
ATOM 3188 C C . ILE B 1 66 ? -5.902 19.688 2.389 1 92.44 66 ILE B C 1
ATOM 3190 O O . ILE B 1 66 ? -6.805 20.203 3.049 1 92.44 66 ILE B O 1
ATOM 3194 N N . ILE B 1 67 ? -5.973 18.5 1.855 1 96.31 67 ILE B N 1
ATOM 3195 C CA . ILE B 1 67 ? -7 17.531 2.203 1 96.31 67 ILE B CA 1
ATOM 3196 C C . ILE B 1 67 ? -6.367 16.359 2.949 1 96.31 67 ILE B C 1
ATOM 3198 O O . ILE B 1 67 ? -5.309 15.859 2.555 1 96.31 67 ILE B O 1
ATOM 3202 N N . GLY B 1 68 ? -6.992 15.961 4.082 1 97.56 68 GLY B N 1
ATOM 3203 C CA . GLY B 1 68 ? -6.551 14.781 4.805 1 97.56 68 GLY B CA 1
ATOM 3204 C C . GLY B 1 68 ? -7.285 13.516 4.391 1 97.56 68 GLY B C 1
ATOM 3205 O O . GLY B 1 68 ? -8.492 13.547 4.137 1 97.56 68 GLY B O 1
ATOM 3206 N N . VAL B 1 69 ? -6.555 12.438 4.324 1 98.69 69 VAL B N 1
ATOM 3207 C CA . VAL B 1 69 ? -7.18 11.148 4.039 1 98.69 69 VAL B CA 1
ATOM 3208 C C . VAL B 1 69 ? -6.805 10.141 5.121 1 98.69 69 VAL B C 1
ATOM 3210 O O . VAL B 1 69 ? -5.629 10.008 5.473 1 98.69 69 VAL B O 1
ATOM 3213 N N . ILE B 1 70 ? -7.777 9.469 5.703 1 98.19 70 ILE B N 1
ATOM 3214 C CA . ILE B 1 70 ? -7.547 8.375 6.641 1 98.19 70 ILE B CA 1
ATOM 3215 C C . ILE B 1 70 ? -7.855 7.039 5.965 1 98.19 70 ILE B C 1
ATOM 3217 O O . ILE B 1 70 ? -8.969 6.828 5.477 1 98.19 70 ILE B O 1
ATOM 3221 N N . ILE B 1 71 ? -6.914 6.168 5.895 1 97.62 71 ILE B N 1
ATOM 3222 C CA . ILE B 1 71 ? -7.125 4.824 5.367 1 97.62 71 ILE B CA 1
ATOM 3223 C C . ILE B 1 71 ? -6.98 3.799 6.492 1 97.62 71 ILE B C 1
ATOM 3225 O O . ILE B 1 71 ? -6.277 4.043 7.473 1 97.62 71 ILE B O 1
ATOM 3229 N N . PRO B 1 72 ? -7.566 2.619 6.363 1 95.19 72 PRO B N 1
ATOM 3230 C CA . PRO B 1 72 ? -7.523 1.641 7.453 1 95.19 72 PRO B CA 1
ATOM 3231 C C . PRO B 1 72 ? -6.301 0.733 7.383 1 95.19 72 PRO B C 1
ATOM 3233 O O . PRO B 1 72 ? -5.883 0.17 8.398 1 95.19 72 PRO B O 1
ATOM 3236 N N . TYR B 1 73 ? -5.75 0.544 6.129 1 92.12 73 TYR B N 1
ATOM 3237 C CA . TYR B 1 73 ? -4.672 -0.422 5.941 1 92.12 73 TYR B CA 1
ATOM 3238 C C . TYR B 1 73 ? -3.602 0.129 5.004 1 92.12 73 TYR B C 1
ATOM 3240 O O . TYR B 1 73 ? -3.918 0.713 3.967 1 92.12 73 TYR B O 1
ATOM 3248 N N . LEU B 1 74 ? -2.383 -0.159 5.398 1 91.06 74 LEU B N 1
ATOM 3249 C CA . LEU B 1 74 ? -1.274 0.235 4.535 1 91.06 74 LEU B CA 1
ATOM 3250 C C . LEU B 1 74 ? -0.932 -0.876 3.549 1 91.06 74 LEU B C 1
ATOM 3252 O O . LEU B 1 74 ? -0.482 -0.605 2.434 1 91.06 74 LEU B O 1
ATOM 3256 N N . ASN B 1 75 ? -1.166 -2.066 3.953 1 90.62 75 ASN B N 1
ATOM 3257 C CA . ASN B 1 75 ? -0.684 -3.199 3.17 1 90.62 75 ASN B CA 1
ATOM 3258 C C . ASN B 1 75 ? -1.814 -3.861 2.389 1 90.62 75 ASN B C 1
ATOM 3260 O O . ASN B 1 75 ? -1.816 -5.082 2.207 1 90.62 75 ASN B O 1
ATOM 3264 N N . ASP B 1 76 ? -2.812 -3.154 2.059 1 93.19 76 ASP B N 1
ATOM 3265 C CA . ASP B 1 76 ? -3.92 -3.59 1.214 1 93.19 76 ASP B CA 1
ATOM 3266 C C . ASP B 1 76 ? -3.969 -2.791 -0.086 1 93.19 76 ASP B C 1
ATOM 3268 O O . ASP B 1 76 ? -4.293 -1.601 -0.077 1 93.19 76 ASP B O 1
ATOM 3272 N N . LEU B 1 77 ? -3.723 -3.518 -1.173 1 94.56 77 LEU B N 1
ATOM 3273 C CA . LEU B 1 77 ? -3.533 -2.852 -2.457 1 94.56 77 LEU B CA 1
ATOM 3274 C C . LEU B 1 77 ? -4.84 -2.232 -2.945 1 94.56 77 LEU B C 1
ATOM 3276 O O . LEU B 1 77 ? -4.824 -1.307 -3.762 1 94.56 77 LEU B O 1
ATOM 3280 N N . PHE B 1 78 ? -5.973 -2.713 -2.492 1 93.31 78 PHE B N 1
ATOM 3281 C CA . PHE B 1 78 ? -7.238 -2.072 -2.828 1 93.31 78 PHE B CA 1
ATOM 3282 C C . PHE B 1 78 ? -7.277 -0.642 -2.307 1 93.31 78 PHE B C 1
ATOM 3284 O O . PHE B 1 78 ? -7.594 0.288 -3.051 1 93.31 78 PHE B O 1
ATOM 3291 N N . PHE B 1 79 ? -6.922 -0.467 -1.082 1 95.56 79 PHE B N 1
ATOM 3292 C CA . PHE B 1 79 ? -6.965 0.855 -0.467 1 95.56 79 PHE B CA 1
ATOM 3293 C C . PHE B 1 79 ? -5.898 1.766 -1.067 1 95.56 79 PHE B C 1
ATOM 3295 O O . PHE B 1 79 ? -6.105 2.975 -1.188 1 95.56 79 PHE B O 1
ATOM 3302 N N . ASN B 1 80 ? -4.797 1.169 -1.407 1 96.19 80 ASN B N 1
ATOM 3303 C CA . ASN B 1 80 ? -3.76 1.972 -2.047 1 96.19 80 ASN B CA 1
ATOM 3304 C C . ASN B 1 80 ? -4.215 2.5 -3.404 1 96.19 80 ASN B C 1
ATOM 3306 O O . ASN B 1 80 ? -3.926 3.643 -3.758 1 96.19 80 ASN B O 1
ATOM 3310 N N . LYS B 1 81 ? -4.863 1.671 -4.121 1 95.88 81 LYS B N 1
ATOM 3311 C CA . LYS B 1 81 ? -5.414 2.092 -5.406 1 95.88 81 LYS B CA 1
ATOM 3312 C C . LYS B 1 81 ? -6.469 3.182 -5.223 1 95.88 81 LYS B C 1
ATOM 3314 O O . LYS B 1 81 ? -6.508 4.148 -5.988 1 95.88 81 LYS B O 1
ATOM 3319 N N . LEU B 1 82 ? -7.309 2.967 -4.293 1 97.5 82 LEU B N 1
ATOM 3320 C CA . LEU B 1 82 ? -8.336 3.957 -3.988 1 97.5 82 LEU B CA 1
ATOM 3321 C C . LEU B 1 82 ? -7.703 5.281 -3.57 1 97.5 82 LEU B C 1
ATOM 3323 O O . LEU B 1 82 ? -8.117 6.344 -4.039 1 97.5 82 LEU B O 1
ATOM 3327 N N . LEU B 1 83 ? -6.73 5.227 -2.723 1 98.19 83 LEU B N 1
ATOM 3328 C CA . LEU B 1 83 ? -6.008 6.422 -2.291 1 98.19 83 LEU B CA 1
ATOM 3329 C C . LEU B 1 83 ? -5.363 7.125 -3.479 1 98.19 83 LEU B C 1
ATOM 3331 O O . LEU B 1 83 ? -5.387 8.352 -3.566 1 98.19 83 LEU B O 1
ATOM 3335 N N . GLU B 1 84 ? -4.797 6.371 -4.32 1 97.19 84 GLU B N 1
ATOM 3336 C CA . GLU B 1 84 ? -4.18 6.953 -5.512 1 97.19 84 GLU B CA 1
ATOM 3337 C C . GLU B 1 84 ? -5.199 7.738 -6.332 1 97.19 84 GLU B C 1
ATOM 3339 O O . GLU B 1 84 ? -4.902 8.836 -6.812 1 97.19 84 GLU B O 1
ATOM 3344 N N . SER B 1 85 ? -6.352 7.176 -6.516 1 97.94 85 SER B N 1
ATOM 3345 C CA . SER B 1 85 ? -7.414 7.848 -7.254 1 97.94 85 SER B CA 1
ATOM 3346 C C . SER B 1 85 ? -7.812 9.156 -6.574 1 97.94 85 SER B C 1
ATOM 3348 O O . SER B 1 85 ? -8.055 10.164 -7.246 1 97.94 85 SER B O 1
ATOM 3350 N N . ILE B 1 86 ? -7.863 9.141 -5.285 1 98.56 86 ILE B N 1
ATOM 3351 C CA . ILE B 1 86 ? -8.188 10.336 -4.512 1 98.56 86 ILE B CA 1
ATOM 3352 C C . ILE B 1 86 ? -7.086 11.375 -4.695 1 98.56 86 ILE B C 1
ATOM 3354 O O . ILE B 1 86 ? -7.371 12.555 -4.926 1 98.56 86 ILE B O 1
ATOM 3358 N N . GLU B 1 87 ? -5.863 10.953 -4.605 1 97.88 87 GLU B N 1
ATOM 3359 C CA . GLU B 1 87 ? -4.73 11.859 -4.738 1 97.88 87 GLU B CA 1
ATOM 3360 C C . GLU B 1 87 ? -4.699 12.508 -6.117 1 97.88 87 GLU B C 1
ATOM 3362 O O . GLU B 1 87 ? -4.438 13.703 -6.242 1 97.88 87 GLU B O 1
ATOM 3367 N N . ILE B 1 88 ? -4.938 11.711 -7.117 1 96.31 88 ILE B N 1
ATOM 3368 C CA . ILE B 1 88 ? -4.941 12.227 -8.484 1 96.31 88 ILE B CA 1
ATOM 3369 C C . ILE B 1 88 ? -6.039 13.273 -8.641 1 96.31 88 ILE B C 1
ATOM 3371 O O . ILE B 1 88 ? -5.789 14.375 -9.141 1 96.31 88 ILE B O 1
ATOM 3375 N N . ALA B 1 89 ? -7.219 12.969 -8.211 1 98.25 89 ALA B N 1
ATOM 3376 C CA . ALA B 1 89 ? -8.344 13.898 -8.305 1 98.25 89 ALA B CA 1
ATOM 3377 C C . ALA B 1 89 ? -8.055 15.18 -7.531 1 98.25 89 ALA B C 1
ATOM 3379 O O . ALA B 1 89 ? -8.344 16.281 -8.008 1 98.25 89 ALA B O 1
ATOM 3380 N N . ALA B 1 90 ? -7.477 15.039 -6.336 1 97.88 90 ALA B N 1
ATOM 3381 C CA . ALA B 1 90 ? -7.152 16.188 -5.508 1 97.88 90 ALA B CA 1
ATOM 3382 C C . ALA B 1 90 ? -6.098 17.062 -6.176 1 97.88 90 ALA B C 1
ATOM 3384 O O . ALA B 1 90 ? -6.219 18.297 -6.199 1 97.88 90 ALA B O 1
ATOM 3385 N N . MET B 1 91 ? -5.137 16.422 -6.691 1 95.38 91 MET B N 1
ATOM 3386 C CA . MET B 1 91 ? -4.066 17.141 -7.375 1 95.38 91 MET B CA 1
ATOM 3387 C C . MET B 1 91 ? -4.613 17.922 -8.562 1 95.38 91 MET B C 1
ATOM 3389 O O . MET B 1 91 ? -4.234 19.078 -8.781 1 95.38 91 MET B O 1
ATOM 3393 N N . GLU B 1 92 ? -5.469 17.312 -9.297 1 95.94 92 GLU B N 1
ATOM 3394 C CA . GLU B 1 92 ? -6.094 17.969 -10.445 1 95.94 92 GLU B CA 1
ATOM 3395 C C . GLU B 1 92 ? -6.898 19.203 -10.008 1 95.94 92 GLU B C 1
ATOM 3397 O O . GLU B 1 92 ? -7.043 20.156 -10.773 1 95.94 92 GLU B O 1
ATOM 3402 N N . ALA B 1 93 ? -7.328 19.188 -8.82 1 96 93 ALA B N 1
ATOM 3403 C CA . ALA B 1 93 ? -8.109 20.297 -8.281 1 96 93 ALA B CA 1
ATOM 3404 C C . ALA B 1 93 ? -7.215 21.281 -7.547 1 96 93 ALA B C 1
ATOM 3406 O O . ALA B 1 93 ? -7.703 22.219 -6.91 1 96 93 ALA B O 1
ATOM 3407 N N . GLY B 1 94 ? -5.922 21.047 -7.578 1 93.88 94 GLY B N 1
ATOM 3408 C CA . GLY B 1 94 ? -4.965 21.953 -6.973 1 93.88 94 GLY B CA 1
ATOM 3409 C C . GLY B 1 94 ? -4.793 21.734 -5.48 1 93.88 94 GLY B C 1
ATOM 3410 O O . GLY B 1 94 ? -4.344 22.641 -4.766 1 93.88 94 GLY B O 1
ATOM 3411 N N . MET B 1 95 ? -5.219 20.609 -4.945 1 94.88 95 MET B N 1
ATOM 3412 C CA . MET B 1 95 ? -5.109 20.297 -3.525 1 94.88 95 MET B CA 1
ATOM 3413 C C . MET B 1 95 ? -3.973 19.312 -3.273 1 94.88 95 MET B C 1
ATOM 3415 O O . MET B 1 95 ? -3.66 18.484 -4.129 1 94.88 95 MET B O 1
ATOM 3419 N N . THR B 1 96 ? -3.35 19.406 -2.105 1 94.19 96 THR B N 1
ATOM 3420 C CA . THR B 1 96 ? -2.375 18.422 -1.635 1 94.19 96 THR B CA 1
ATOM 3421 C C . THR B 1 96 ? -3.016 17.469 -0.64 1 94.19 96 THR B C 1
ATOM 3423 O O . THR B 1 96 ? -3.77 17.875 0.241 1 94.19 96 THR B O 1
ATOM 3426 N N . VAL B 1 97 ? -2.727 16.188 -0.817 1 97.25 97 VAL B N 1
ATOM 3427 C CA . VAL B 1 97 ? -3.293 15.188 0.076 1 97.25 97 VAL B CA 1
ATOM 3428 C C . VAL B 1 97 ? -2.242 14.75 1.091 1 97.25 97 VAL B C 1
ATOM 3430 O O . VAL B 1 97 ? -1.101 14.453 0.725 1 97.25 97 VAL B O 1
ATOM 3433 N N . ILE B 1 98 ? -2.605 14.75 2.387 1 96.12 98 ILE B N 1
ATOM 3434 C CA . ILE B 1 98 ? -1.815 14.078 3.416 1 96.12 98 ILE B CA 1
ATOM 3435 C C . ILE B 1 98 ? -2.576 12.867 3.941 1 96.12 98 ILE B C 1
ATOM 3437 O O . ILE B 1 98 ? -3.799 12.914 4.105 1 96.12 98 ILE B O 1
ATOM 3441 N N . THR B 1 99 ? -1.848 11.812 4.191 1 97.94 99 THR B N 1
ATOM 3442 C CA . THR B 1 99 ? -2.506 10.555 4.52 1 97.94 99 THR B CA 1
ATOM 3443 C C . THR B 1 99 ? -2.088 10.07 5.902 1 97.94 99 THR B C 1
ATOM 3445 O O . THR B 1 99 ? -0.91 10.141 6.262 1 97.94 99 THR B O 1
ATOM 3448 N N . LEU B 1 100 ? -3.037 9.633 6.68 1 97.44 100 LEU B N 1
ATOM 3449 C CA . LEU B 1 100 ? -2.83 8.906 7.926 1 97.44 100 LEU B CA 1
ATOM 3450 C C . LEU B 1 100 ? -3.484 7.527 7.871 1 97.44 100 LEU B C 1
ATOM 3452 O O . LEU B 1 100 ? -4.531 7.359 7.242 1 97.44 100 LEU B O 1
ATOM 3456 N N . CYS B 1 101 ? -2.855 6.578 8.5 1 97 101 CYS B N 1
ATOM 3457 C CA . CYS B 1 101 ? -3.395 5.223 8.547 1 97 101 CYS B CA 1
ATOM 3458 C C . CYS B 1 101 ? -3.838 4.859 9.953 1 97 101 CYS B C 1
ATOM 3460 O O . CYS B 1 101 ? -3.094 5.062 10.914 1 97 101 CYS B O 1
ATOM 3462 N N . SER B 1 102 ? -5.039 4.254 10.047 1 95.69 102 SER B N 1
ATOM 3463 C CA . SER B 1 102 ? -5.574 3.906 11.359 1 95.69 102 SER B CA 1
ATOM 3464 C C . SER B 1 102 ? -5.094 2.531 11.805 1 95.69 102 SER B C 1
ATOM 3466 O O . SER B 1 102 ? -5.238 2.17 12.977 1 95.69 102 SER B O 1
ATOM 3468 N N . HIS B 1 103 ? -4.574 1.74 10.828 1 93.44 103 HIS B N 1
ATOM 3469 C CA . HIS B 1 103 ? -4.117 0.382 11.109 1 93.44 103 HIS B CA 1
ATOM 3470 C C . HIS B 1 103 ? -5.227 -0.45 11.742 1 93.44 103 HIS B C 1
ATOM 3472 O O . HIS B 1 103 ? -4.965 -1.254 12.641 1 93.44 103 HIS B O 1
ATOM 3478 N N . SER B 1 104 ? -6.426 -0.117 11.414 1 91.12 104 SER B N 1
ATOM 3479 C CA . SER B 1 104 ? -7.621 -0.823 11.859 1 91.12 104 SER B CA 1
ATOM 3480 C C . SER B 1 104 ? -7.82 -0.682 13.359 1 91.12 104 SER B C 1
ATOM 3482 O O . SER B 1 104 ? -8.43 -1.546 14 1 91.12 104 SER B O 1
ATOM 3484 N N . ASP B 1 105 ? -7.246 0.296 13.961 1 93.94 105 ASP B N 1
ATOM 3485 C CA . ASP B 1 105 ? -7.398 0.595 15.383 1 93.94 105 ASP B CA 1
ATOM 3486 C C . ASP B 1 105 ? -8.219 1.866 15.594 1 93.94 105 ASP B C 1
ATOM 3488 O O . ASP B 1 105 ? -7.797 2.955 15.195 1 93.94 105 ASP B O 1
ATOM 3492 N N . PRO B 1 106 ? -9.359 1.725 16.297 1 94.44 106 PRO B N 1
ATOM 3493 C CA . PRO B 1 106 ? -10.242 2.885 16.469 1 94.44 106 PRO B CA 1
ATOM 3494 C C . PRO B 1 106 ? -9.547 4.039 17.188 1 94.44 106 PRO B C 1
ATOM 3496 O O . PRO B 1 106 ? -9.82 5.207 16.906 1 94.44 106 PRO B O 1
ATOM 3499 N N . ALA B 1 107 ? -8.703 3.727 18.109 1 94.12 107 ALA B N 1
ATOM 3500 C CA . ALA B 1 107 ? -7.996 4.777 18.844 1 94.12 107 ALA B CA 1
ATOM 3501 C C . ALA B 1 107 ? -7.039 5.535 17.922 1 94.12 107 ALA B C 1
ATOM 3503 O O . ALA B 1 107 ? -6.914 6.758 18.016 1 94.12 107 ALA B O 1
ATOM 3504 N N . ILE B 1 108 ? -6.379 4.812 17.062 1 94.88 108 ILE B N 1
ATOM 3505 C CA . ILE B 1 108 ? -5.469 5.441 16.109 1 94.88 108 ILE B CA 1
ATOM 3506 C C . ILE B 1 108 ? -6.266 6.254 15.086 1 94.88 108 ILE B C 1
ATOM 3508 O O . ILE B 1 108 ? -5.848 7.344 14.688 1 94.88 108 ILE B O 1
ATOM 3512 N N . GLU B 1 109 ? -7.387 5.73 14.68 1 96.25 109 GLU B N 1
ATOM 3513 C CA . GLU B 1 109 ? -8.266 6.465 13.773 1 96.25 109 GLU B CA 1
ATOM 3514 C C . GLU B 1 109 ? -8.703 7.793 14.391 1 96.25 109 GLU B C 1
ATOM 3516 O O . GLU B 1 109 ? -8.695 8.828 13.719 1 96.25 109 GLU B O 1
ATOM 3521 N N . ALA B 1 110 ? -9.109 7.703 15.633 1 93.25 110 ALA B N 1
ATOM 3522 C CA . ALA B 1 110 ? -9.531 8.906 16.344 1 93.25 110 ALA B CA 1
ATOM 3523 C C . ALA B 1 110 ? -8.414 9.938 16.406 1 93.25 110 ALA B C 1
ATOM 3525 O O . ALA B 1 110 ? -8.641 11.125 16.156 1 93.25 110 ALA B O 1
ATOM 3526 N N . ARG B 1 111 ? -7.254 9.484 16.688 1 91 111 ARG B N 1
ATOM 3527 C CA . ARG B 1 111 ? -6.098 10.367 16.75 1 91 111 ARG B CA 1
ATOM 3528 C C . ARG B 1 111 ? -5.824 11 15.383 1 91 111 ARG B C 1
ATOM 3530 O O . ARG B 1 111 ? -5.406 12.156 15.305 1 91 111 ARG B O 1
ATOM 3537 N N . ALA B 1 112 ? -5.973 10.25 14.352 1 95.06 112 ALA B N 1
ATOM 3538 C CA . ALA B 1 112 ? -5.793 10.773 13 1 95.06 112 ALA B CA 1
ATOM 3539 C C . ALA B 1 112 ? -6.77 11.906 12.719 1 95.06 112 ALA B C 1
ATOM 3541 O O . ALA B 1 112 ? -6.379 12.961 12.203 1 95.06 112 ALA B O 1
ATOM 3542 N N . ALA B 1 113 ? -8.008 11.672 13.078 1 93.88 113 ALA B N 1
ATOM 3543 C CA . ALA B 1 113 ? -9.023 12.711 12.898 1 93.88 113 ALA B CA 1
ATOM 3544 C C . ALA B 1 113 ? -8.68 13.961 13.703 1 93.88 113 ALA B C 1
ATOM 3546 O O . ALA B 1 113 ? -8.789 15.078 13.188 1 93.88 113 ALA B O 1
ATOM 3547 N N . GLU B 1 114 ? -8.25 13.742 14.875 1 87.75 114 GLU B N 1
ATOM 3548 C CA . GLU B 1 114 ? -7.852 14.859 15.734 1 87.75 114 GLU B CA 1
ATOM 3549 C C . GLU B 1 114 ? -6.676 15.625 15.133 1 87.75 114 GLU B C 1
ATOM 3551 O O . GLU B 1 114 ? -6.625 16.859 15.203 1 87.75 114 GLU B O 1
ATOM 3556 N N . THR B 1 115 ? -5.801 14.898 14.594 1 88.75 115 THR B N 1
ATOM 3557 C CA . THR B 1 115 ? -4.641 15.508 13.953 1 88.75 115 THR B CA 1
ATOM 3558 C C . THR B 1 115 ? -5.074 16.422 12.812 1 88.75 115 THR B C 1
ATOM 3560 O O . THR B 1 115 ? -4.598 17.547 12.695 1 88.75 115 THR B O 1
ATOM 3563 N N . PHE B 1 116 ? -5.984 16 11.961 1 91.19 116 PHE B N 1
ATOM 3564 C CA . PHE B 1 116 ? -6.469 16.812 10.852 1 91.19 116 PHE B CA 1
ATOM 3565 C C . PHE B 1 116 ? -7.145 18.078 11.367 1 91.19 116 PHE B C 1
ATOM 3567 O O . PHE B 1 116 ? -6.996 19.156 10.773 1 91.19 116 PHE B O 1
ATOM 3574 N N . MET B 1 117 ? -7.852 17.938 12.469 1 83.94 117 MET B N 1
ATOM 3575 C CA . MET B 1 117 ? -8.508 19.109 13.062 1 83.94 117 MET B CA 1
ATOM 3576 C C . MET B 1 117 ? -7.477 20.109 13.578 1 83.94 117 MET B C 1
ATOM 3578 O O . MET B 1 117 ? -7.621 21.312 13.367 1 83.94 117 MET B O 1
ATOM 3582 N N . SER B 1 118 ? -6.5 19.578 14.164 1 78.31 118 SER B N 1
ATOM 3583 C CA . SER B 1 118 ? -5.461 20.422 14.734 1 78.31 118 SER B CA 1
ATOM 3584 C C . SER B 1 118 ? -4.668 21.125 13.641 1 78.31 118 SER B C 1
ATOM 3586 O O . SER B 1 118 ? -4.219 22.266 13.828 1 78.31 118 SER B O 1
ATOM 3588 N N . MET B 1 119 ? -4.531 20.5 12.539 1 78.5 119 MET B N 1
ATOM 3589 C CA . MET B 1 119 ? -3.771 21.047 11.422 1 78.5 119 MET B CA 1
ATOM 3590 C C . MET B 1 119 ? -4.637 22 10.594 1 78.5 119 MET B C 1
ATOM 3592 O O . MET B 1 119 ? -4.129 22.688 9.711 1 78.5 119 MET B O 1
ATOM 3596 N N . SER B 1 120 ? -5.891 22 10.82 1 80.31 120 SER B N 1
ATOM 3597 C CA . SER B 1 120 ? -6.855 22.859 10.133 1 80.31 120 SER B CA 1
ATOM 3598 C C . SER B 1 120 ? -6.824 22.609 8.625 1 80.31 120 SER B C 1
ATOM 3600 O O . SER B 1 120 ? -6.738 23.562 7.844 1 80.31 120 SER B O 1
ATOM 3602 N N . VAL B 1 121 ? -6.762 21.328 8.242 1 88.12 121 VAL B N 1
ATOM 3603 C CA . VAL B 1 121 ? -6.848 21.016 6.82 1 88.12 121 VAL B CA 1
ATOM 3604 C C . VAL B 1 121 ? -8.188 21.5 6.266 1 88.12 121 VAL B C 1
ATOM 3606 O O . VAL B 1 121 ? -9.117 21.766 7.027 1 88.12 121 VAL B O 1
ATOM 3609 N N . ASP B 1 122 ? -8.273 21.672 4.949 1 90.94 122 ASP B N 1
ATOM 3610 C CA . ASP B 1 122 ? -9.477 22.219 4.348 1 90.94 122 ASP B CA 1
ATOM 3611 C C . ASP B 1 122 ? -10.633 21.219 4.402 1 90.94 122 ASP B C 1
ATOM 3613 O O . ASP B 1 122 ? -11.797 21.609 4.422 1 90.94 122 ASP B O 1
ATOM 3617 N N . GLY B 1 123 ? -10.367 19.984 4.391 1 95.06 123 GLY B N 1
ATOM 3618 C CA . GLY B 1 123 ? -11.344 18.906 4.445 1 95.06 123 GLY B CA 1
ATOM 3619 C C . GLY B 1 123 ? -10.695 17.531 4.543 1 95.06 123 GLY B C 1
ATOM 3620 O O . GLY B 1 123 ? -9.477 17.406 4.473 1 95.06 123 GLY B O 1
ATOM 3621 N N . ALA B 1 124 ? -11.594 16.5 4.723 1 97 124 ALA B N 1
ATOM 3622 C CA . ALA B 1 124 ? -11.039 15.156 4.895 1 97 124 ALA B CA 1
ATOM 3623 C C . ALA B 1 124 ? -11.867 14.117 4.145 1 97 124 ALA B C 1
ATOM 3625 O O . ALA B 1 124 ? -13.078 14.281 3.977 1 97 124 ALA B O 1
ATOM 3626 N N . VAL B 1 125 ? -11.195 13.172 3.615 1 98.5 125 VAL B N 1
ATOM 3627 C CA . VAL B 1 125 ? -11.805 11.922 3.164 1 98.5 125 VAL B CA 1
ATOM 3628 C C . VAL B 1 125 ? -11.484 10.805 4.16 1 98.5 125 VAL B C 1
ATOM 3630 O O . VAL B 1 125 ? -10.32 10.477 4.387 1 98.5 125 VAL B O 1
ATOM 3633 N N . VAL B 1 126 ? -12.531 10.219 4.715 1 97.81 126 VAL B N 1
ATOM 3634 C CA . VAL B 1 126 ? -12.32 9.234 5.773 1 97.81 126 VAL B CA 1
ATOM 3635 C C . VAL B 1 126 ? -12.836 7.871 5.32 1 97.81 126 VAL B C 1
ATOM 3637 O O . VAL B 1 126 ? -13.984 7.746 4.883 1 97.81 126 VAL B O 1
ATOM 3640 N N . MET B 1 127 ? -11.977 6.891 5.324 1 97.38 127 MET B N 1
ATOM 3641 C CA . MET B 1 127 ? -12.367 5.488 5.227 1 97.38 127 MET B CA 1
ATOM 3642 C C . MET B 1 127 ? -12.453 4.852 6.609 1 97.38 127 MET B C 1
ATOM 3644 O O . MET B 1 127 ? -11.453 4.348 7.129 1 97.38 127 MET B O 1
ATOM 3648 N N . PRO B 1 128 ? -13.617 4.773 7.137 1 96 128 PRO B N 1
ATOM 3649 C CA . PRO B 1 128 ? -13.781 4.461 8.555 1 96 128 PRO B CA 1
ATOM 3650 C C . PRO B 1 128 ? -13.703 2.963 8.844 1 96 128 PRO B C 1
ATOM 3652 O O . PRO B 1 128 ? -13.602 2.158 7.914 1 96 128 PRO B O 1
ATOM 3655 N N . LEU B 1 129 ? -13.695 2.613 10.117 1 93.12 129 LEU B N 1
ATOM 3656 C CA . LEU B 1 129 ? -13.711 1.233 10.594 1 93.12 129 LEU B CA 1
ATOM 3657 C C . LEU B 1 129 ? -15.141 0.773 10.875 1 93.12 129 LEU B C 1
ATOM 3659 O O . LEU B 1 129 ? -15.391 0.094 11.875 1 93.12 129 LEU B O 1
ATOM 3663 N N . GLY B 1 130 ? -16.031 1.331 10.047 1 89.12 130 GLY B N 1
ATOM 3664 C CA . GLY B 1 130 ? -17.438 1 10.273 1 89.12 130 GLY B CA 1
ATOM 3665 C C . GLY B 1 130 ? -17.953 1.48 11.617 1 89.12 130 GLY B C 1
ATOM 3666 O O . GLY B 1 130 ? -17.688 2.619 12.016 1 89.12 130 GLY B O 1
ATOM 3667 N N . ASP B 1 131 ? -18.688 0.599 12.242 1 86.25 131 ASP B N 1
ATOM 3668 C CA . ASP B 1 131 ? -19.312 0.978 13.492 1 86.25 131 ASP B CA 1
ATOM 3669 C C . ASP B 1 131 ? -18.328 0.914 14.656 1 86.25 131 ASP B C 1
ATOM 3671 O O . ASP B 1 131 ? -18.656 1.28 15.781 1 86.25 131 ASP B O 1
ATOM 3675 N N . HIS B 1 132 ? -17.109 0.558 14.352 1 89.06 132 HIS B N 1
ATOM 3676 C CA . HIS B 1 132 ? -16.078 0.504 15.375 1 89.06 132 HIS B CA 1
ATOM 3677 C C . HIS B 1 132 ? -15.375 1.852 15.523 1 89.06 132 HIS B C 1
ATOM 3679 O O . HIS B 1 132 ? -14.633 2.068 16.484 1 89.06 132 HIS B O 1
ATOM 3685 N N . SER B 1 133 ? -15.609 2.73 14.578 1 92.56 133 SER B N 1
ATOM 3686 C CA . SER B 1 133 ? -15.031 4.066 14.664 1 92.56 133 SER B CA 1
ATOM 3687 C C . SER B 1 133 ? -15.523 4.812 15.898 1 92.56 133 SER B C 1
ATOM 3689 O O . SER B 1 133 ? -16.641 4.574 16.375 1 92.56 133 SER B O 1
ATOM 3691 N N . ASP B 1 134 ? -14.68 5.699 16.422 1 91.31 134 ASP B N 1
ATOM 3692 C CA . ASP B 1 134 ? -15.07 6.535 17.547 1 91.31 134 ASP B CA 1
ATOM 3693 C C . ASP B 1 134 ? -16.109 7.57 17.141 1 91.31 134 ASP B C 1
ATOM 3695 O O . ASP B 1 134 ? -15.789 8.555 16.469 1 91.31 134 ASP B O 1
ATOM 3699 N N . GLN B 1 135 ? -17.297 7.34 17.609 1 86.94 135 GLN B N 1
ATOM 3700 C CA . GLN B 1 135 ? -18.422 8.18 17.219 1 86.94 135 GLN B CA 1
ATOM 3701 C C . GLN B 1 135 ? -18.219 9.617 17.703 1 86.94 135 GLN B C 1
ATOM 3703 O O . GLN B 1 135 ? -18.531 10.562 16.984 1 86.94 135 GLN B O 1
ATOM 3708 N N . LYS B 1 136 ? -17.734 9.742 18.875 1 81.62 136 LYS B N 1
ATOM 3709 C CA . LYS B 1 136 ? -17.547 11.07 19.453 1 81.62 136 LYS B CA 1
ATOM 3710 C C . LYS B 1 136 ? -16.562 11.898 18.641 1 81.62 136 LYS B C 1
ATOM 3712 O O . LYS B 1 136 ? -16.797 13.078 18.391 1 81.62 136 LYS B O 1
ATOM 3717 N N . VAL B 1 137 ? -15.539 11.258 18.25 1 86.25 137 VAL B N 1
ATOM 3718 C CA . VAL B 1 137 ? -14.5 11.969 17.516 1 86.25 137 VAL B CA 1
ATOM 3719 C C . VAL B 1 137 ? -15.031 12.344 16.125 1 86.25 137 VAL B C 1
ATOM 3721 O O . VAL B 1 137 ? -14.734 13.422 15.617 1 86.25 137 VAL B O 1
ATOM 3724 N N . HIS B 1 138 ? -15.773 11.523 15.531 1 86.62 138 HIS B N 1
ATOM 3725 C CA . HIS B 1 138 ? -16.312 11.797 14.211 1 86.62 138 HIS B CA 1
ATOM 3726 C C . HIS B 1 138 ? -17.344 12.93 14.266 1 86.62 138 HIS B C 1
ATOM 3728 O O . HIS B 1 138 ? -17.438 13.727 13.328 1 86.62 138 HIS B O 1
ATOM 3734 N N . LEU B 1 139 ? -18.078 12.953 15.344 1 79.12 139 LEU B N 1
ATOM 3735 C CA . LEU B 1 139 ? -19 14.062 15.539 1 79.12 139 LEU B CA 1
ATOM 3736 C C . LEU B 1 139 ? -18.25 15.383 15.68 1 79.12 139 LEU B C 1
ATOM 3738 O O . LEU B 1 139 ? -18.672 16.406 15.125 1 79.12 139 LEU B O 1
ATOM 3742 N N . ARG B 1 140 ? -17.188 15.305 16.375 1 79.38 140 ARG B N 1
ATOM 3743 C CA . ARG B 1 140 ? -16.344 16.484 16.5 1 79.38 140 ARG B CA 1
ATOM 3744 C C . ARG B 1 140 ? -15.758 16.891 15.156 1 79.38 140 ARG B C 1
ATOM 3746 O O . ARG B 1 140 ? -15.695 18.078 14.828 1 79.38 140 ARG B O 1
ATOM 3753 N N . LEU B 1 141 ? -15.344 15.906 14.422 1 85.69 141 LEU B N 1
ATOM 3754 C CA . LEU B 1 141 ? -14.805 16.156 13.094 1 85.69 141 LEU B CA 1
ATOM 3755 C C . LEU B 1 141 ? -15.836 16.859 12.211 1 85.69 141 LEU B C 1
ATOM 3757 O O . LEU B 1 141 ? -15.523 17.844 11.539 1 85.69 141 LEU B O 1
ATOM 3761 N N . LYS B 1 142 ? -17.031 16.344 12.25 1 81.44 142 LYS B N 1
ATOM 3762 C CA . LYS B 1 142 ? -18.125 16.875 11.445 1 81.44 142 LYS B CA 1
ATOM 3763 C C . LYS B 1 142 ? -18.391 18.344 11.773 1 81.44 142 LYS B C 1
ATOM 3765 O O . LYS B 1 142 ? -18.75 19.125 10.891 1 81.44 142 LYS B O 1
ATOM 3770 N N . SER B 1 143 ? -18.141 18.672 12.977 1 74 143 SER B N 1
ATOM 3771 C CA . SER B 1 143 ? -18.406 20.047 13.414 1 74 143 SER B CA 1
ATOM 3772 C C . SER B 1 143 ? -17.25 20.969 13.062 1 74 143 SER B C 1
ATOM 3774 O O . SER B 1 143 ? -17.422 22.188 13 1 74 143 SER B O 1
ATOM 3776 N N . ARG B 1 144 ? -16.094 20.422 12.766 1 76.31 144 ARG B N 1
ATOM 3777 C CA . ARG B 1 144 ? -14.906 21.266 12.656 1 76.31 144 ARG B CA 1
ATOM 3778 C C . ARG B 1 144 ? -14.453 21.391 11.203 1 76.31 144 ARG B C 1
ATOM 3780 O O . ARG B 1 144 ? -13.867 22.406 10.82 1 76.31 144 ARG B O 1
ATOM 3787 N N . LEU B 1 145 ? -14.672 20.422 10.477 1 84.75 145 LEU B N 1
ATOM 3788 C CA . LEU B 1 145 ? -14.234 20.516 9.086 1 84.75 145 LEU B CA 1
ATOM 3789 C C . LEU B 1 145 ? -15.109 19.656 8.188 1 84.75 145 LEU B C 1
ATOM 3791 O O . LEU B 1 145 ? -15.672 18.656 8.633 1 84.75 145 LEU B O 1
ATOM 3795 N N . PRO B 1 146 ? -15.188 20.062 6.859 1 90.75 146 PRO B N 1
ATOM 3796 C CA . PRO B 1 146 ? -15.875 19.234 5.859 1 90.75 146 PRO B CA 1
ATOM 3797 C C . PRO B 1 146 ? -15.242 17.844 5.707 1 90.75 146 PRO B C 1
ATOM 3799 O O . PRO B 1 146 ? -14.016 17.719 5.723 1 90.75 146 PRO B O 1
ATOM 3802 N N . PHE B 1 147 ? -16.031 16.781 5.648 1 92.25 147 PHE B N 1
ATOM 3803 C CA . PHE B 1 147 ? -15.445 15.5 5.285 1 92.25 147 PHE B CA 1
ATOM 3804 C C . PHE B 1 147 ? -16.469 14.594 4.629 1 92.25 147 PHE B C 1
ATOM 3806 O O . PHE B 1 147 ? -17.672 14.852 4.711 1 92.25 147 PHE B O 1
ATOM 3813 N N . VAL B 1 148 ? -16.047 13.672 3.875 1 97.25 148 VAL B N 1
ATOM 3814 C CA . VAL B 1 148 ? -16.812 12.664 3.16 1 97.25 148 VAL B CA 1
ATOM 3815 C C . VAL B 1 148 ? -16.344 11.266 3.561 1 97.25 148 VAL B C 1
ATOM 3817 O O . VAL B 1 148 ? -15.148 11.055 3.805 1 97.25 148 VAL B O 1
ATOM 3820 N N . LEU B 1 149 ? -17.328 10.383 3.744 1 9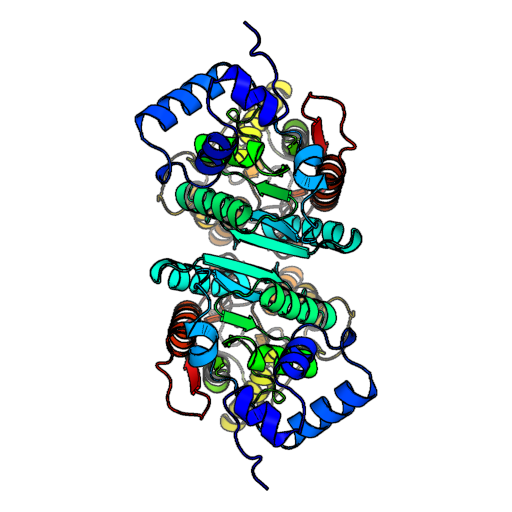7.56 149 LEU B N 1
ATOM 3821 C CA . LEU B 1 149 ? -17.016 8.977 3.994 1 97.56 149 LEU B CA 1
ATOM 3822 C C . LEU B 1 149 ? -16.828 8.227 2.682 1 97.56 149 LEU B C 1
ATOM 3824 O O . LEU B 1 149 ? -17.562 8.453 1.717 1 97.56 149 LEU B O 1
ATOM 3828 N N . VAL B 1 150 ? -15.859 7.336 2.709 1 98.06 150 VAL B N 1
ATOM 3829 C CA . VAL B 1 150 ? -15.57 6.504 1.546 1 98.06 150 VAL B CA 1
ATOM 3830 C C . VAL B 1 150 ? -15.398 5.051 1.98 1 98.06 150 VAL B C 1
ATOM 3832 O O . VAL B 1 150 ? -14.953 4.781 3.098 1 98.06 150 VAL B O 1
ATOM 3835 N N . ASP B 1 151 ? -15.758 4.043 1.128 1 96 151 ASP B N 1
ATOM 3836 C CA . ASP B 1 151 ? -15.562 2.604 1.285 1 96 151 ASP B CA 1
ATOM 3837 C C . ASP B 1 151 ? -16.625 2.008 2.217 1 96 151 ASP B C 1
ATOM 3839 O O . ASP B 1 151 ? -17.297 1.038 1.862 1 96 151 ASP B O 1
ATOM 3843 N N . SER B 1 152 ? -16.75 2.592 3.428 1 93.12 152 SER B N 1
ATOM 3844 C CA . SER B 1 152 ? -17.75 2.104 4.371 1 93.12 152 SER B CA 1
ATOM 3845 C C . SER B 1 152 ? -18.578 3.25 4.941 1 93.12 152 SER B C 1
ATOM 3847 O O . SER B 1 152 ? -18.109 4.387 5.012 1 93.12 152 SER B O 1
ATOM 3849 N N . ARG B 1 153 ? -19.766 2.859 5.344 1 92.56 153 ARG B N 1
ATOM 3850 C CA . ARG B 1 153 ? -20.703 3.83 5.902 1 92.56 153 ARG B CA 1
ATOM 3851 C C . ARG B 1 153 ? -21.219 3.369 7.258 1 92.56 153 ARG B C 1
ATOM 3853 O O . ARG B 1 153 ? -22.188 2.613 7.328 1 92.56 153 ARG B O 1
ATOM 3860 N N . PRO B 1 154 ? -20.625 3.9 8.281 1 90.44 154 PRO B N 1
ATOM 3861 C CA . PRO B 1 154 ? -21.125 3.52 9.609 1 90.44 154 PRO B CA 1
ATOM 3862 C C . PRO B 1 154 ? -22.562 3.957 9.852 1 90.44 154 PRO B C 1
ATOM 3864 O O . PRO B 1 154 ? -22.969 5.043 9.422 1 90.44 154 PRO B O 1
ATOM 3867 N N . LYS B 1 155 ? -23.281 3.168 10.641 1 88.12 155 LYS B N 1
ATOM 3868 C CA . LYS B 1 155 ? -24.641 3.518 11.023 1 88.12 155 LYS B CA 1
ATOM 3869 C C . LYS B 1 155 ? -24.656 4.711 11.977 1 88.12 155 LYS B C 1
ATOM 3871 O O . LYS B 1 155 ? -25.641 5.441 12.055 1 88.12 155 LYS B O 1
ATOM 3876 N N . THR B 1 156 ? -23.578 4.867 12.586 1 83.12 156 THR B N 1
ATOM 3877 C CA . THR B 1 156 ? -23.453 5.914 13.594 1 83.12 156 THR B CA 1
ATOM 3878 C C . THR B 1 156 ? -23.266 7.281 12.938 1 83.12 156 THR B C 1
ATOM 3880 O O . THR B 1 156 ? -23.328 8.312 13.609 1 83.12 156 THR B O 1
ATOM 3883 N N . MET B 1 157 ? -23.062 7.27 11.648 1 87.5 157 MET B N 1
ATOM 3884 C CA . MET B 1 157 ? -22.859 8.531 10.938 1 87.5 157 MET B CA 1
ATOM 3885 C C . MET B 1 157 ? -23.781 8.633 9.727 1 87.5 157 MET B C 1
ATOM 3887 O O . MET B 1 157 ? -23.328 8.883 8.609 1 87.5 157 MET B O 1
ATOM 3891 N N . PRO B 1 158 ? -25.031 8.609 9.969 1 86.5 158 PRO B N 1
ATOM 3892 C CA . PRO B 1 158 ? -25.984 8.594 8.852 1 86.5 158 PRO B CA 1
ATOM 3893 C C . PRO B 1 158 ? -26.047 9.93 8.117 1 86.5 158 PRO B C 1
ATOM 3895 O O . PRO B 1 158 ? -26.516 9.984 6.98 1 86.5 158 PRO B O 1
ATOM 3898 N N . ASN B 1 159 ? -25.594 11.016 8.641 1 87.38 159 ASN B N 1
ATOM 3899 C CA . ASN B 1 159 ? -25.766 12.352 8.078 1 87.38 159 ASN B CA 1
ATOM 3900 C C . ASN B 1 159 ? -24.5 12.844 7.387 1 87.38 159 ASN B C 1
ATOM 3902 O O . ASN B 1 159 ? -24.328 14.047 7.195 1 87.38 159 ASN B O 1
ATOM 3906 N N . VAL B 1 160 ? -23.625 11.961 7.078 1 92.19 160 VAL B N 1
ATOM 3907 C CA . VAL B 1 160 ? -22.391 12.32 6.379 1 92.19 160 VAL B CA 1
ATOM 3908 C C . VAL B 1 160 ? -22.422 11.773 4.953 1 92.19 160 VAL B C 1
ATOM 3910 O O . VAL B 1 160 ? -22.906 10.664 4.719 1 92.19 160 VAL B O 1
ATOM 3913 N N . ASP B 1 161 ? -22.031 12.625 3.98 1 95.94 161 ASP B N 1
ATOM 3914 C CA . ASP B 1 161 ? -21.953 12.188 2.592 1 95.94 161 ASP B CA 1
ATOM 3915 C C . ASP B 1 161 ? -21.094 10.938 2.461 1 95.94 161 ASP B C 1
ATOM 3917 O O . ASP B 1 161 ? -20.078 10.797 3.152 1 95.94 161 ASP B O 1
ATOM 3921 N N . TYR B 1 162 ? -21.547 10.062 1.562 1 97.5 162 TYR B N 1
ATOM 3922 C CA . TYR B 1 162 ? -20.859 8.781 1.408 1 97.5 162 TYR B CA 1
ATOM 3923 C C . TYR B 1 162 ? -20.719 8.414 -0.063 1 97.5 162 TYR B C 1
ATOM 3925 O O . TYR B 1 162 ? -21.656 8.578 -0.849 1 97.5 162 TYR B O 1
ATOM 3933 N N . VAL B 1 163 ? -19.531 8.008 -0.432 1 98.62 163 VAL B N 1
ATOM 3934 C CA . VAL B 1 163 ? -19.234 7.457 -1.748 1 98.62 163 VAL B CA 1
ATOM 3935 C C . VAL B 1 163 ? -18.656 6.047 -1.598 1 98.62 163 VAL B C 1
ATOM 3937 O O . VAL B 1 163 ? -17.766 5.812 -0.787 1 98.62 163 VAL B O 1
ATOM 3940 N N . GLY B 1 164 ? -19.172 5.074 -2.297 1 98 164 GLY B N 1
ATOM 3941 C CA . GLY B 1 164 ? -18.672 3.717 -2.156 1 98 164 GLY B CA 1
ATOM 3942 C C . GLY B 1 164 ? -19.125 2.789 -3.266 1 98 164 GLY B C 1
ATOM 3943 O O . GLY B 1 164 ? -19.469 3.242 -4.363 1 98 164 GLY B O 1
ATOM 3944 N N . THR B 1 165 ? -19.047 1.555 -2.988 1 97.94 165 THR B N 1
ATOM 3945 C CA . THR B 1 165 ? -19.391 0.5 -3.936 1 97.94 165 THR B CA 1
ATOM 3946 C C . THR B 1 165 ? -20.812 0.007 -3.697 1 97.94 165 THR B C 1
ATOM 3948 O O . THR B 1 165 ? -21.25 -0.129 -2.551 1 97.94 165 THR B O 1
ATOM 3951 N N . ASN B 1 166 ? -21.531 -0.257 -4.797 1 98.12 166 ASN B N 1
ATOM 3952 C CA . ASN B 1 166 ? -22.797 -0.963 -4.746 1 98.12 166 ASN B CA 1
ATOM 3953 C C . ASN B 1 166 ? -22.609 -2.459 -4.52 1 98.12 166 ASN B C 1
ATOM 3955 O O . ASN B 1 166 ? -22.625 -3.244 -5.469 1 98.12 166 ASN B O 1
ATOM 3959 N N . HIS B 1 167 ? -22.531 -2.828 -3.268 1 97.06 167 HIS B N 1
ATOM 3960 C CA . HIS B 1 167 ? -22.188 -4.199 -2.906 1 97.06 167 HIS B CA 1
ATOM 3961 C C . HIS B 1 167 ? -23.281 -5.172 -3.352 1 97.06 167 HIS B C 1
ATOM 3963 O O . HIS B 1 167 ? -22.984 -6.332 -3.654 1 97.06 167 HIS B O 1
ATOM 3969 N N . VAL B 1 168 ? -24.516 -4.688 -3.305 1 98 168 VAL B N 1
ATOM 3970 C CA . VAL B 1 168 ? -25.609 -5.535 -3.768 1 98 168 VAL B CA 1
ATOM 3971 C C . VAL B 1 168 ? -25.391 -5.91 -5.23 1 98 168 VAL B C 1
ATOM 3973 O O . VAL B 1 168 ? -25.484 -7.082 -5.598 1 98 168 VAL B O 1
ATOM 3976 N N . GLN B 1 169 ? -25.047 -4.949 -5.969 1 98.62 169 GLN B N 1
ATOM 3977 C CA . GLN B 1 169 ? -24.812 -5.184 -7.391 1 98.62 169 GLN B CA 1
ATOM 3978 C C . GLN B 1 169 ? -23.547 -6.004 -7.617 1 98.62 169 GLN B C 1
ATOM 3980 O O . GLN B 1 169 ? -23.562 -6.977 -8.375 1 98.62 169 GLN B O 1
ATOM 3985 N N . SER B 1 170 ? -22.453 -5.617 -7.066 1 98.62 170 SER B N 1
ATOM 3986 C CA . SER B 1 170 ? -21.156 -6.227 -7.336 1 98.62 170 SER B CA 1
ATOM 3987 C C . SER B 1 170 ? -21.125 -7.676 -6.859 1 98.62 170 SER B C 1
ATOM 3989 O O . SER B 1 170 ? -20.672 -8.562 -7.59 1 98.62 170 SER B O 1
ATOM 3991 N N . THR B 1 171 ? -21.594 -7.867 -5.645 1 98.31 171 THR B N 1
ATOM 3992 C CA . THR B 1 171 ? -21.609 -9.219 -5.098 1 98.31 171 THR B CA 1
ATOM 3993 C C . THR B 1 171 ? -22.641 -10.078 -5.816 1 98.31 171 THR B C 1
ATOM 3995 O O . THR B 1 171 ? -22.406 -11.266 -6.059 1 98.31 171 THR B O 1
ATOM 3998 N N . GLY B 1 172 ? -23.797 -9.461 -6.121 1 98.38 172 GLY B N 1
ATOM 3999 C CA . GLY B 1 172 ? -24.781 -10.18 -6.902 1 98.38 172 GLY B CA 1
ATOM 4000 C C . GLY B 1 172 ? -24.266 -10.633 -8.258 1 98.38 172 GLY B C 1
ATOM 4001 O O . GLY B 1 172 ? -24.531 -11.758 -8.688 1 98.38 172 GLY B O 1
ATOM 4002 N N . LEU B 1 173 ? -23.5 -9.805 -8.859 1 98.25 173 LEU B N 1
ATOM 4003 C CA . LEU B 1 173 ? -22.938 -10.047 -10.188 1 98.25 173 LEU B CA 1
ATOM 4004 C C . LEU B 1 173 ? -22.062 -11.289 -10.18 1 98.25 173 LEU B C 1
ATOM 4006 O O . LEU B 1 173 ? -22.203 -12.172 -11.031 1 98.25 173 LEU B O 1
ATOM 4010 N N . ILE B 1 174 ? -21.172 -11.43 -9.234 1 98.25 174 ILE B N 1
ATOM 4011 C CA . ILE B 1 174 ? -20.219 -12.539 -9.203 1 98.25 174 ILE B CA 1
ATOM 4012 C C . ILE B 1 174 ? -20.938 -13.805 -8.711 1 98.25 174 ILE B C 1
ATOM 4014 O O . ILE B 1 174 ? -20.609 -14.914 -9.141 1 98.25 174 ILE B O 1
ATOM 4018 N N . THR B 1 175 ? -21.828 -13.633 -7.812 1 98.38 175 THR B N 1
ATOM 4019 C CA . THR B 1 175 ? -22.625 -14.773 -7.348 1 98.38 175 THR B CA 1
ATOM 4020 C C . THR B 1 175 ? -23.391 -15.398 -8.508 1 98.38 175 THR B C 1
ATOM 4022 O O . THR B 1 175 ? -23.359 -16.609 -8.703 1 98.38 175 THR B O 1
ATOM 4025 N N . GLU B 1 176 ? -24.062 -14.586 -9.242 1 97.94 176 GLU B N 1
ATOM 4026 C CA . GLU B 1 176 ? -24.828 -15.062 -10.391 1 97.94 176 GLU B CA 1
ATOM 4027 C C . GLU B 1 176 ? -23.922 -15.719 -11.43 1 97.94 176 GLU B C 1
ATOM 4029 O O . GLU B 1 176 ? -24.266 -16.781 -11.969 1 97.94 176 GLU B O 1
ATOM 4034 N N . TYR B 1 177 ? -22.859 -15.078 -11.695 1 97.19 177 TYR B N 1
ATOM 4035 C CA . TYR B 1 177 ? -21.906 -15.617 -12.656 1 97.19 177 TYR B CA 1
ATOM 4036 C C . TYR B 1 177 ? -21.453 -17.016 -12.258 1 97.19 177 TYR B C 1
ATOM 4038 O O . TYR B 1 177 ? -21.484 -17.938 -13.07 1 97.19 177 TYR B O 1
ATOM 4046 N N . LEU B 1 178 ? -21.047 -17.172 -11 1 96.88 178 LEU B N 1
ATOM 4047 C CA . LEU B 1 178 ? -20.516 -18.438 -10.516 1 96.88 178 LEU B CA 1
ATOM 4048 C C . LEU B 1 178 ? -21.594 -19.516 -10.531 1 96.88 178 LEU B C 1
ATOM 4050 O O . LEU B 1 178 ? -21.312 -20.688 -10.781 1 96.88 178 LEU B O 1
ATOM 4054 N N . CYS B 1 179 ? -22.828 -19.172 -10.328 1 95.12 179 CYS B N 1
ATOM 4055 C CA . CYS B 1 179 ? -23.938 -20.125 -10.391 1 95.12 179 CYS B CA 1
ATOM 4056 C C . CYS B 1 179 ? -24.188 -20.578 -11.828 1 95.12 179 CYS B C 1
ATOM 4058 O O . CYS B 1 179 ? -24.562 -21.719 -12.055 1 95.12 179 CYS B O 1
ATOM 4060 N N . ARG B 1 180 ? -23.953 -19.672 -12.688 1 93.69 180 ARG B N 1
ATOM 4061 C CA . ARG B 1 180 ? -24.219 -19.969 -14.094 1 93.69 180 ARG B CA 1
ATOM 4062 C C . ARG B 1 180 ? -23.141 -20.875 -14.672 1 93.69 180 ARG B C 1
ATOM 4064 O O . ARG B 1 180 ? -23.453 -21.797 -15.438 1 93.69 180 ARG B O 1
ATOM 4071 N N . VAL B 1 181 ? -21.922 -20.734 -14.273 1 93.31 181 VAL B N 1
ATOM 4072 C CA . VAL B 1 181 ? -20.828 -21.422 -14.961 1 93.31 181 VAL B CA 1
ATOM 4073 C C . VAL B 1 181 ? -20.406 -22.656 -14.172 1 93.31 181 VAL B C 1
ATOM 4075 O O . VAL B 1 181 ? -19.781 -23.562 -14.711 1 93.31 181 VAL B O 1
ATOM 4078 N N . GLY B 1 182 ? -20.688 -22.594 -12.844 1 92.12 182 GLY B N 1
ATOM 4079 C CA . GLY B 1 182 ? -20.344 -23.703 -11.977 1 92.12 182 GLY B CA 1
ATOM 4080 C C . GLY B 1 182 ? -21.547 -24.438 -11.43 1 92.12 182 GLY B C 1
ATOM 4081 O O . GLY B 1 182 ? -22.656 -24.312 -11.953 1 92.12 182 GLY B O 1
ATOM 4082 N N . GLU B 1 183 ? -21.297 -25.312 -10.422 1 86.62 183 GLU B N 1
ATOM 4083 C CA . GLU B 1 183 ? -22.391 -26.031 -9.766 1 86.62 183 GLU B CA 1
ATOM 4084 C C . GLU B 1 183 ? -22.938 -25.234 -8.578 1 86.62 183 GLU B C 1
ATOM 4086 O O . GLU B 1 183 ? -22.219 -24.969 -7.617 1 86.62 183 GLU B O 1
ATOM 4091 N N . PRO B 1 184 ? -24.188 -24.875 -8.664 1 90.44 184 PRO B N 1
ATOM 4092 C CA . PRO B 1 184 ? -24.766 -24.188 -7.516 1 90.44 184 PRO B CA 1
ATOM 4093 C C . PRO B 1 184 ? -25.016 -25.109 -6.328 1 90.44 184 PRO B C 1
ATOM 4095 O O . PRO B 1 184 ? -25.109 -26.328 -6.5 1 90.44 184 PRO B O 1
ATOM 4098 N N . PRO B 1 185 ? -25.125 -24.516 -5.152 1 93.81 185 PRO B N 1
ATOM 4099 C CA . PRO B 1 185 ? -24.953 -23.109 -4.82 1 93.81 185 PRO B CA 1
ATOM 4100 C C . PRO B 1 185 ? -23.469 -22.703 -4.75 1 93.81 185 PRO B C 1
ATOM 4102 O O . PRO B 1 185 ? -22.609 -23.562 -4.559 1 93.81 185 PRO B O 1
ATOM 4105 N N . VAL B 1 186 ? -23.234 -21.422 -4.883 1 96.5 186 VAL B N 1
ATOM 4106 C CA . VAL B 1 186 ? -21.906 -20.844 -4.641 1 96.5 186 VAL B CA 1
ATOM 4107 C C . VAL B 1 186 ? -21.609 -20.844 -3.145 1 96.5 186 VAL B C 1
ATOM 4109 O O . VAL B 1 186 ? -22.5 -20.578 -2.33 1 96.5 186 VAL B O 1
ATOM 4112 N N . LEU B 1 187 ? -20.438 -21.219 -2.822 1 97.62 187 LEU B N 1
ATOM 4113 C CA . LEU B 1 187 ? -19.984 -21.156 -1.442 1 97.62 187 LEU B CA 1
ATOM 4114 C C . LEU B 1 187 ? -19.266 -19.828 -1.18 1 97.62 187 LEU B C 1
ATOM 4116 O O . LEU B 1 187 ? -18.438 -19.391 -1.991 1 97.62 187 LEU B O 1
ATOM 4120 N N . LEU B 1 188 ? -19.594 -19.156 -0.058 1 97.44 188 LEU B N 1
ATOM 4121 C CA . LEU B 1 188 ? -18.875 -17.953 0.358 1 97.44 188 LEU B CA 1
ATOM 4122 C C . LEU B 1 188 ? -17.828 -18.297 1.408 1 97.44 188 LEU B C 1
ATOM 4124 O O . LEU B 1 188 ? -18.141 -18.891 2.438 1 97.44 188 LEU B O 1
ATOM 4128 N N . ALA B 1 189 ? -16.578 -17.953 1.103 1 95.69 189 ALA B N 1
ATOM 4129 C CA . ALA B 1 189 ? -15.5 -18.078 2.078 1 95.69 189 ALA B CA 1
ATOM 4130 C C . ALA B 1 189 ? -15.219 -16.734 2.742 1 95.69 189 ALA B C 1
ATOM 4132 O O . ALA B 1 189 ? -14.766 -15.789 2.086 1 95.69 189 ALA B O 1
ATOM 4133 N N . MET B 1 190 ? -15.422 -16.656 4.059 1 91.44 190 MET B N 1
ATOM 4134 C CA . MET B 1 190 ? -15.32 -15.383 4.758 1 91.44 190 MET B CA 1
ATOM 4135 C C . MET B 1 190 ? -14.797 -15.578 6.176 1 91.44 190 MET B C 1
ATOM 4137 O O . MET B 1 190 ? -15.266 -16.469 6.898 1 91.44 190 MET B O 1
ATOM 4141 N N . PRO B 1 191 ? -13.719 -14.734 6.449 1 85 191 PRO B N 1
ATOM 4142 C CA . PRO B 1 191 ? -13.258 -14.82 7.836 1 85 191 PRO B CA 1
ATOM 4143 C C . PRO B 1 191 ? -14.258 -14.234 8.828 1 85 191 PRO B C 1
ATOM 4145 O O . PRO B 1 191 ? -15.047 -13.352 8.469 1 85 191 PRO B O 1
ATOM 4148 N N . ARG B 1 192 ? -14.102 -14.703 10.109 1 73.62 192 ARG B N 1
ATOM 4149 C CA . ARG B 1 192 ? -14.875 -14.117 11.195 1 73.62 192 ARG B CA 1
ATOM 4150 C C . ARG B 1 192 ? -14.414 -12.688 11.484 1 73.62 192 ARG B C 1
ATOM 4152 O O . ARG B 1 192 ? -13.219 -12.391 11.398 1 73.62 192 ARG B O 1
ATOM 4159 N N . GLY B 1 193 ? -15.273 -11.961 11.898 1 67.12 193 GLY B N 1
ATOM 4160 C CA . GLY B 1 193 ? -14.906 -10.609 12.281 1 67.12 193 GLY B CA 1
ATOM 4161 C C . GLY B 1 193 ? -14.531 -9.742 11.094 1 67.12 193 GLY B C 1
ATOM 4162 O O . GLY B 1 193 ? -13.742 -8.805 11.227 1 67.12 193 GLY B O 1
ATOM 4163 N N . SER B 1 194 ? -15.016 -10.078 10.133 1 66 194 SER B N 1
ATOM 4164 C CA . SER B 1 194 ? -14.758 -9.359 8.891 1 66 194 SER B CA 1
ATOM 4165 C C . SER B 1 194 ? -15.164 -7.898 9 1 66 194 SER B C 1
ATOM 4167 O O . SER B 1 194 ? -15.984 -7.539 9.852 1 66 194 SER B O 1
ATOM 4169 N N . ASN B 1 195 ? -14.438 -7.184 8.234 1 73.12 195 ASN B N 1
ATOM 4170 C CA . ASN B 1 195 ? -14.703 -5.746 8.227 1 73.12 195 ASN B CA 1
ATOM 4171 C C . ASN B 1 195 ? -16.109 -5.441 7.723 1 73.12 195 ASN B C 1
ATOM 4173 O O . ASN B 1 195 ? -16.844 -6.352 7.352 1 73.12 195 ASN B O 1
ATOM 4177 N N . PHE B 1 196 ? -16.469 -4.281 7.805 1 80.88 196 PHE B N 1
ATOM 4178 C CA . PHE B 1 196 ? -17.812 -3.811 7.484 1 80.88 196 PHE B CA 1
ATOM 4179 C C . PHE B 1 196 ? -18.172 -4.141 6.043 1 80.88 196 PHE B C 1
ATOM 4181 O O . PHE B 1 196 ? -19.312 -4.543 5.754 1 80.88 196 PHE B O 1
ATOM 4188 N N . ASN B 1 197 ? -17.281 -4.062 5.164 1 87.62 197 ASN B N 1
ATOM 4189 C CA . ASN B 1 197 ? -17.531 -4.363 3.756 1 87.62 197 ASN B CA 1
ATOM 4190 C C . ASN B 1 197 ? -17.844 -5.844 3.545 1 87.62 197 ASN B C 1
ATOM 4192 O O . ASN B 1 197 ? -18.688 -6.191 2.725 1 87.62 197 ASN B O 1
ATOM 4196 N N . ALA B 1 198 ? -17.125 -6.641 4.262 1 87.81 198 ALA B N 1
ATOM 4197 C CA . ALA B 1 198 ? -17.375 -8.078 4.176 1 87.81 198 ALA B CA 1
ATOM 4198 C C . ALA B 1 198 ? -18.797 -8.422 4.605 1 87.81 198 ALA B C 1
ATOM 4200 O O . ALA B 1 198 ? -19.422 -9.305 4.023 1 87.81 198 ALA B O 1
ATOM 4201 N N . LEU B 1 199 ? -19.281 -7.734 5.578 1 89.06 199 LEU B N 1
ATOM 4202 C CA . LEU B 1 199 ? -20.625 -7.977 6.055 1 89.06 199 LEU B CA 1
ATOM 4203 C C . LEU B 1 199 ? -21.656 -7.566 5.008 1 89.06 199 LEU B C 1
ATOM 4205 O O . LEU B 1 199 ? -22.672 -8.242 4.824 1 89.06 199 LEU B O 1
ATOM 4209 N N . GLU B 1 200 ? -21.391 -6.496 4.395 1 92.5 200 GLU B N 1
ATOM 4210 C CA . GLU B 1 200 ? -22.266 -6.062 3.312 1 92.5 200 GLU B CA 1
ATOM 4211 C C . GLU B 1 200 ? -22.266 -7.074 2.168 1 92.5 200 GLU B C 1
ATOM 4213 O O . GLU B 1 200 ? -23.328 -7.355 1.584 1 92.5 200 GLU B O 1
ATOM 4218 N N . ARG B 1 201 ? -21.172 -7.617 1.861 1 95.31 201 ARG B N 1
ATOM 4219 C CA . ARG B 1 201 ? -21.062 -8.609 0.798 1 95.31 201 ARG B CA 1
ATOM 4220 C C . ARG B 1 201 ? -21.734 -9.922 1.197 1 95.31 201 ARG B C 1
ATOM 4222 O O . ARG B 1 201 ? -22.359 -10.586 0.363 1 95.31 201 ARG B O 1
ATOM 4229 N N . GLU B 1 202 ? -21.547 -10.188 2.48 1 95.12 202 GLU B N 1
ATOM 4230 C CA . GLU B 1 202 ? -22.234 -11.375 2.984 1 95.12 202 GLU B CA 1
ATOM 4231 C C . GLU B 1 202 ? -23.75 -11.25 2.793 1 95.12 202 GLU B C 1
ATOM 4233 O O . GLU B 1 202 ? -24.391 -12.18 2.307 1 95.12 202 GLU B O 1
ATOM 4238 N N . LYS B 1 203 ? -24.281 -10.125 3.197 1 95.75 203 LYS B N 1
ATOM 4239 C CA . LYS B 1 203 ? -25.703 -9.891 3.053 1 95.75 203 LYS B CA 1
ATOM 4240 C C . LYS B 1 203 ? -26.125 -9.961 1.588 1 95.75 203 LYS B C 1
ATOM 4242 O O . LYS B 1 203 ? -27.141 -10.586 1.257 1 95.75 203 LYS B O 1
ATOM 4247 N N . ALA B 1 204 ? -25.391 -9.336 0.751 1 97.88 204 ALA B N 1
ATOM 4248 C CA . ALA B 1 204 ? -25.688 -9.32 -0.681 1 97.88 204 ALA B CA 1
ATOM 4249 C C . ALA B 1 204 ? -25.641 -10.734 -1.259 1 97.88 204 ALA B C 1
ATOM 4251 O O . ALA B 1 204 ? -26.484 -11.102 -2.082 1 97.88 204 ALA B O 1
ATOM 4252 N N . TYR B 1 205 ? -24.672 -11.492 -0.83 1 97.88 205 TYR B N 1
ATOM 4253 C CA . TYR B 1 205 ? -24.531 -12.883 -1.245 1 97.88 205 TYR B CA 1
ATOM 4254 C C . TYR B 1 205 ? -25.75 -13.703 -0.817 1 97.88 205 TYR B C 1
ATOM 4256 O O . TYR B 1 205 ? -26.297 -14.461 -1.615 1 97.88 205 TYR B O 1
ATOM 4264 N N . MET B 1 206 ? -26.094 -13.57 0.408 1 97.56 206 MET B N 1
ATOM 4265 C CA . MET B 1 206 ? -27.234 -14.312 0.935 1 97.56 206 MET B CA 1
ATOM 4266 C C . MET B 1 206 ? -28.5 -13.977 0.164 1 97.56 206 MET B C 1
ATOM 4268 O O . MET B 1 206 ? -29.25 -14.875 -0.238 1 97.56 206 MET B O 1
ATOM 4272 N N . ASP B 1 207 ? -28.75 -12.734 -0.037 1 98.19 207 ASP B N 1
ATOM 4273 C CA . ASP B 1 207 ? -29.938 -12.281 -0.745 1 98.19 207 ASP B CA 1
ATOM 4274 C C . ASP B 1 207 ? -29.953 -12.797 -2.182 1 98.19 207 ASP B C 1
ATOM 4276 O O . ASP B 1 207 ? -30.984 -13.273 -2.666 1 98.19 207 ASP B O 1
ATOM 4280 N N . LYS B 1 208 ? -28.828 -12.688 -2.85 1 98.38 208 LYS B N 1
ATOM 4281 C CA . LYS B 1 208 ? -28.75 -13.133 -4.238 1 98.38 208 LYS B CA 1
ATOM 4282 C C . LYS B 1 208 ? -28.922 -14.641 -4.344 1 98.38 208 LYS B C 1
ATOM 4284 O O . LYS B 1 208 ? -29.594 -15.133 -5.254 1 98.38 208 LYS B O 1
ATOM 4289 N N . SER B 1 209 ? -28.312 -15.359 -3.445 1 98.12 209 SER B N 1
ATOM 4290 C CA . SER B 1 209 ? -28.484 -16.812 -3.426 1 98.12 209 SER B CA 1
ATOM 4291 C C . SER B 1 209 ? -29.953 -17.203 -3.299 1 98.12 209 SER B C 1
ATOM 4293 O O . SER B 1 209 ? -30.438 -18.062 -4.043 1 98.12 209 SER B O 1
ATOM 4295 N N . LYS B 1 210 ? -30.609 -16.547 -2.418 1 98 210 LYS B N 1
ATOM 4296 C CA . LYS B 1 210 ? -32.031 -16.812 -2.215 1 98 210 LYS B CA 1
ATOM 4297 C C . LYS B 1 210 ? -32.844 -16.469 -3.463 1 98 210 LYS B C 1
ATOM 4299 O O . LYS B 1 210 ? -33.75 -17.219 -3.857 1 98 210 LYS B O 1
ATOM 4304 N N . GLU B 1 211 ? -32.531 -15.367 -3.996 1 98.19 211 GLU B N 1
ATOM 4305 C CA . GLU B 1 211 ? -33.219 -14.93 -5.223 1 98.19 211 GLU B CA 1
ATOM 4306 C C . GLU B 1 211 ? -33.062 -15.977 -6.324 1 98.19 211 GLU B C 1
ATOM 4308 O O . GLU B 1 211 ? -34 -16.188 -7.113 1 98.19 211 GLU B O 1
ATOM 4313 N N . LEU B 1 212 ? -31.922 -16.656 -6.352 1 97.75 212 LEU B N 1
ATOM 4314 C CA . LEU B 1 212 ? -31.641 -17.656 -7.383 1 97.75 212 LEU B CA 1
ATOM 4315 C C . LEU B 1 212 ? -32.188 -19.016 -6.992 1 97.75 212 LEU B C 1
ATOM 4317 O O . LEU B 1 212 ? -32.062 -19.984 -7.758 1 97.75 212 LEU B O 1
ATOM 4321 N N . GLY B 1 213 ? -32.719 -19.156 -5.832 1 97.88 213 GLY B N 1
ATOM 4322 C CA . GLY B 1 213 ? -33.375 -20.375 -5.402 1 97.88 213 GLY B CA 1
ATOM 4323 C C . GLY B 1 213 ? -32.438 -21.328 -4.672 1 97.88 213 GLY B C 1
ATOM 4324 O O . GLY B 1 213 ? -32.719 -22.531 -4.582 1 97.88 213 GLY B O 1
ATOM 4325 N N . PHE B 1 214 ? -31.375 -20.812 -4.164 1 97.88 214 PHE B N 1
ATOM 4326 C CA . PHE B 1 214 ? -30.406 -21.688 -3.504 1 97.88 214 PHE B CA 1
ATOM 4327 C C . PHE B 1 214 ? -30.297 -21.344 -2.021 1 97.88 214 PHE B C 1
ATOM 4329 O O . PHE B 1 214 ? -30.547 -20.203 -1.622 1 97.88 214 PHE B O 1
ATOM 4336 N N . VAL B 1 215 ? -29.922 -22.281 -1.177 1 97.56 215 VAL B N 1
ATOM 4337 C CA . VAL B 1 215 ? -29.594 -22.047 0.23 1 97.56 215 VAL B CA 1
ATOM 4338 C C . VAL B 1 215 ? -28.141 -21.594 0.368 1 97.56 215 VAL B C 1
ATOM 4340 O O . VAL B 1 215 ? -27.219 -22.312 -0.025 1 97.56 215 VAL B O 1
ATOM 4343 N N . PRO B 1 216 ? -27.969 -20.438 0.894 1 97 216 PRO B N 1
ATOM 4344 C CA . PRO B 1 216 ? -26.594 -19.953 1.027 1 97 216 PRO B CA 1
ATOM 4345 C C . PRO B 1 216 ? -25.734 -20.828 1.93 1 97 216 PRO B C 1
ATOM 4347 O O . PRO B 1 216 ? -26.234 -21.375 2.922 1 97 216 PRO B O 1
ATOM 4350 N N . GLU B 1 217 ? -24.484 -20.984 1.556 1 96.81 217 GLU B N 1
ATOM 4351 C CA . GLU B 1 217 ? -23.469 -21.703 2.338 1 96.81 217 GLU B CA 1
ATOM 4352 C C . GLU B 1 217 ? -22.25 -20.828 2.604 1 96.81 217 GLU B C 1
ATOM 4354 O O . GLU B 1 217 ? -21.703 -20.234 1.679 1 96.81 217 GLU B O 1
ATOM 4359 N N . ILE B 1 218 ? -21.859 -20.734 3.859 1 95.38 218 ILE B N 1
ATOM 4360 C CA . ILE B 1 218 ? -20.719 -19.906 4.254 1 95.38 218 ILE B CA 1
ATOM 4361 C C . ILE B 1 218 ? -19.719 -20.766 5.043 1 95.38 218 ILE B C 1
ATOM 4363 O O . ILE B 1 218 ? -20.109 -21.547 5.91 1 95.38 218 ILE B O 1
ATOM 4367 N N . ILE B 1 219 ? -18.453 -20.594 4.715 1 93.69 219 ILE B N 1
ATOM 4368 C CA . ILE B 1 219 ? -17.422 -21.312 5.465 1 93.69 219 ILE B CA 1
ATOM 4369 C C . ILE B 1 219 ? -16.391 -20.312 5.984 1 93.69 219 ILE B C 1
ATOM 4371 O O . ILE B 1 219 ? -16.297 -19.188 5.5 1 93.69 219 ILE B O 1
ATOM 4375 N N . GLY B 1 220 ? -15.555 -20.734 6.922 1 90.62 220 GLY B N 1
ATOM 4376 C CA . GLY B 1 220 ? -14.422 -19.969 7.418 1 90.62 220 GLY B CA 1
ATOM 4377 C C . GLY B 1 220 ? -14.797 -18.984 8.508 1 90.62 220 GLY B C 1
ATOM 4378 O O . GLY B 1 220 ? -14 -18.125 8.883 1 90.62 220 GLY B O 1
ATOM 4379 N N . THR B 1 221 ? -15.977 -19.031 9.023 1 83.56 221 THR B N 1
ATOM 4380 C CA . THR B 1 221 ? -16.469 -18.062 10 1 83.56 221 THR B CA 1
ATOM 4381 C C . THR B 1 221 ? -15.883 -18.344 11.383 1 83.56 221 THR B C 1
ATOM 4383 O O . THR B 1 221 ? -15.938 -17.5 12.266 1 83.56 221 THR B O 1
ATOM 4386 N N . GLU B 1 222 ? -15.297 -19.484 11.508 1 75.12 222 GLU B N 1
ATOM 4387 C CA . GLU B 1 222 ? -14.688 -19.781 12.805 1 75.12 222 GLU B CA 1
ATOM 4388 C C . GLU B 1 222 ? -13.219 -19.359 12.836 1 75.12 222 GLU B C 1
ATOM 4390 O O . GLU B 1 222 ? -12.516 -19.484 11.836 1 75.12 222 GLU B O 1
ATOM 4395 N N . LEU B 1 223 ? -12.93 -18.594 13.859 1 63.22 223 LEU B N 1
ATOM 4396 C CA . LEU B 1 223 ? -11.57 -18.094 14.016 1 63.22 223 LEU B CA 1
ATOM 4397 C C . LEU B 1 223 ? -10.578 -19.25 14.141 1 63.22 223 LEU B C 1
ATOM 4399 O O . LEU B 1 223 ? -10.688 -20.062 15.055 1 63.22 223 LEU B O 1
ATOM 4403 N N . ILE B 1 224 ? -9.875 -19.5 13.109 1 66.44 224 ILE B N 1
ATOM 4404 C CA . ILE B 1 224 ? -8.812 -20.484 13.258 1 66.44 224 ILE B CA 1
ATOM 4405 C C . ILE B 1 224 ? -7.672 -19.875 14.086 1 66.44 224 ILE B C 1
ATOM 4407 O O . ILE B 1 224 ? -7.191 -20.5 15.031 1 66.44 224 ILE B O 1
ATOM 4411 N N . GLN B 1 225 ? -7.258 -18.625 13.75 1 71.12 225 GLN B N 1
ATOM 4412 C CA . GLN B 1 225 ? -6.273 -17.812 14.469 1 71.12 225 GLN B CA 1
ATOM 4413 C C . GLN B 1 225 ? -6.59 -16.328 14.336 1 71.12 225 GLN B C 1
ATOM 4415 O O . GLN B 1 225 ? -6.934 -15.852 13.258 1 71.12 225 GLN B O 1
ATOM 4420 N N . LYS B 1 226 ? -6.586 -15.766 15.422 1 65.56 226 LYS B N 1
ATOM 4421 C CA . LYS B 1 226 ? -6.996 -14.367 15.523 1 65.56 226 LYS B CA 1
ATOM 4422 C C . LYS B 1 226 ? -6.277 -13.5 14.5 1 65.56 226 LYS B C 1
ATOM 4424 O O . LYS B 1 226 ? -6.844 -12.539 13.977 1 65.56 226 LYS B O 1
ATOM 4429 N N . SER B 1 227 ? -5.152 -13.906 14.133 1 68.38 227 SER B N 1
ATOM 4430 C CA . SER B 1 227 ? -4.348 -13.023 13.297 1 68.38 227 SER B CA 1
ATOM 4431 C C . SER B 1 227 ? -4.5 -13.367 11.82 1 68.38 227 SER B C 1
ATOM 4433 O O . SER B 1 227 ? -4.035 -12.633 10.953 1 68.38 227 SER B O 1
ATOM 4435 N N . TRP B 1 228 ? -5.285 -14.383 11.641 1 69.88 228 TRP B N 1
ATOM 4436 C CA . TRP B 1 228 ? -5.434 -14.812 10.258 1 69.88 228 TRP B CA 1
ATOM 4437 C C . TRP B 1 228 ? -6.699 -14.234 9.633 1 69.88 228 TRP B C 1
ATOM 4439 O O . TRP B 1 228 ? -7.789 -14.797 9.781 1 69.88 228 TRP B O 1
ATOM 4449 N N . LEU B 1 229 ? -6.48 -13.109 8.828 1 77.94 229 LEU B N 1
ATOM 4450 C CA . LEU B 1 229 ? -7.691 -12.43 8.391 1 77.94 229 LEU B CA 1
ATOM 4451 C C . LEU B 1 229 ? -7.789 -12.414 6.871 1 77.94 229 LEU B C 1
ATOM 4453 O O . LEU B 1 229 ? -8.875 -12.203 6.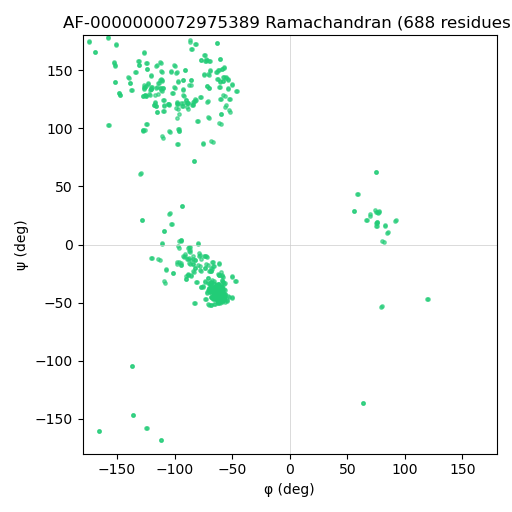316 1 77.94 229 LEU B O 1
ATOM 4457 N N . TYR B 1 230 ? -6.734 -12.758 6.207 1 90.75 230 TYR B N 1
ATOM 4458 C CA . TYR B 1 230 ? -6.754 -12.562 4.762 1 90.75 230 TYR B CA 1
ATOM 4459 C C . TYR B 1 230 ? -6.164 -13.766 4.035 1 90.75 230 TYR B C 1
ATOM 4461 O O . TYR B 1 230 ? -6.77 -14.836 4.008 1 90.75 230 TYR B O 1
ATOM 4469 N N . GLU B 1 231 ? -4.957 -13.641 3.531 1 94.5 231 GLU B N 1
ATOM 4470 C CA . GLU B 1 231 ? -4.352 -14.742 2.781 1 94.5 231 GLU B CA 1
ATOM 4471 C C . GLU B 1 231 ? -4.223 -15.992 3.643 1 94.5 231 GLU B C 1
ATOM 4473 O O . GLU B 1 231 ? -4.574 -17.094 3.205 1 94.5 231 GLU B O 1
ATOM 4478 N N . GLU B 1 232 ? -3.77 -15.758 4.902 1 93.31 232 GLU B N 1
ATOM 4479 C CA . GLU B 1 232 ? -3.578 -16.891 5.812 1 93.31 232 GLU B CA 1
ATOM 4480 C C . GLU B 1 232 ? -4.898 -17.594 6.102 1 93.31 232 GLU B C 1
ATOM 4482 O O . GLU B 1 232 ? -4.945 -18.828 6.176 1 93.31 232 GLU B O 1
ATOM 4487 N N . HIS B 1 233 ? -5.871 -16.797 6.242 1 93 233 HIS B N 1
ATOM 4488 C CA . HIS B 1 233 ? -7.191 -17.359 6.508 1 93 233 HIS B CA 1
ATOM 4489 C C . HIS B 1 233 ? -7.691 -18.172 5.328 1 93 233 HIS B C 1
ATOM 4491 O O . HIS B 1 233 ? -8.117 -19.328 5.5 1 93 233 HIS B O 1
ATOM 4497 N N . GLY B 1 234 ? -7.668 -17.625 4.152 1 95.19 234 GLY B N 1
ATOM 4498 C CA . GLY B 1 234 ? -8.102 -18.328 2.961 1 95.19 234 GLY B CA 1
ATOM 4499 C C . GLY B 1 234 ? -7.359 -19.641 2.746 1 95.19 234 GLY B C 1
ATOM 4500 O O . GLY B 1 234 ? -7.977 -20.656 2.422 1 95.19 234 GLY B O 1
ATOM 4501 N N . GLU B 1 235 ? -6.078 -19.562 2.965 1 95.94 235 GLU B N 1
ATOM 4502 C CA . GLU B 1 235 ? -5.258 -20.75 2.779 1 95.94 235 GLU B CA 1
ATOM 4503 C C . GLU B 1 235 ? -5.613 -21.828 3.797 1 95.94 235 GLU B C 1
ATOM 4505 O O . GLU B 1 235 ? -5.754 -23 3.443 1 95.94 235 GLU B O 1
ATOM 4510 N N . ALA B 1 236 ? -5.75 -21.391 5.051 1 94.44 236 ALA B N 1
ATOM 4511 C CA . ALA B 1 236 ? -6.008 -22.344 6.125 1 94.44 236 ALA B CA 1
ATOM 4512 C C . ALA B 1 236 ? -7.379 -23 5.973 1 94.44 236 ALA B C 1
ATOM 4514 O O . ALA B 1 236 ? -7.512 -24.219 6.07 1 94.44 236 ALA B O 1
ATOM 4515 N N . VAL B 1 237 ? -8.383 -22.234 5.715 1 94.62 237 VAL B N 1
ATOM 4516 C CA . VAL B 1 237 ? -9.766 -22.703 5.668 1 94.62 237 VAL B CA 1
ATOM 4517 C C . VAL B 1 237 ? -9.953 -23.625 4.465 1 94.62 237 VAL B C 1
ATOM 4519 O O . VAL B 1 237 ? -10.453 -24.75 4.609 1 94.62 237 VAL B O 1
ATOM 4522 N N . LEU B 1 238 ? -9.586 -23.203 3.318 1 96.56 238 LEU B N 1
ATOM 4523 C CA . LEU B 1 238 ? -9.789 -24.016 2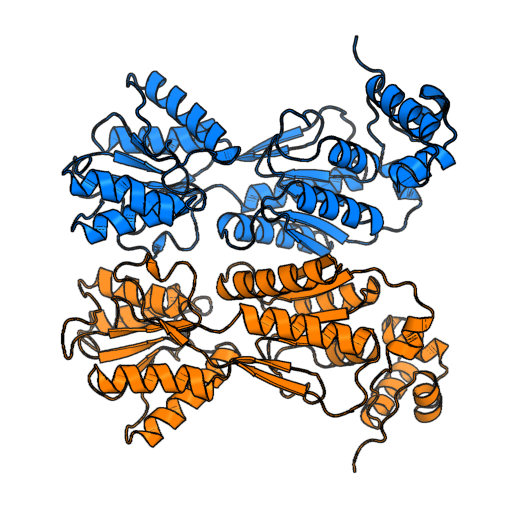.127 1 96.56 238 LEU B CA 1
ATOM 4524 C C . LEU B 1 238 ? -8.805 -25.188 2.09 1 96.56 238 LEU B C 1
ATOM 4526 O O . LEU B 1 238 ? -9.141 -26.266 1.595 1 96.56 238 LEU B O 1
ATOM 4530 N N . GLY B 1 239 ? -7.613 -24.922 2.656 1 96.19 239 GLY B N 1
ATOM 4531 C CA . GLY B 1 239 ? -6.68 -26.031 2.793 1 96.19 239 GLY B CA 1
ATOM 4532 C C . GLY B 1 239 ? -7.234 -27.188 3.607 1 96.19 239 GLY B C 1
ATOM 4533 O O . GLY B 1 239 ? -7.066 -28.344 3.24 1 96.19 239 GLY B O 1
ATOM 4534 N N . ALA B 1 240 ? -7.844 -26.859 4.684 1 95.31 240 ALA B N 1
ATOM 4535 C CA . ALA B 1 240 ? -8.445 -27.875 5.539 1 95.31 240 ALA B CA 1
ATOM 4536 C C . ALA B 1 240 ? -9.539 -28.641 4.801 1 95.31 240 ALA B C 1
ATOM 4538 O O . ALA B 1 240 ? -9.648 -29.859 4.93 1 95.31 240 ALA B O 1
ATOM 4539 N N . GLU B 1 241 ? -10.328 -27.984 4.027 1 96.5 241 GLU B N 1
ATOM 4540 C CA . GLU B 1 241 ? -11.398 -28.609 3.262 1 96.5 241 GLU B CA 1
ATOM 4541 C C . GLU B 1 241 ? -10.828 -29.516 2.172 1 96.5 241 GLU B C 1
ATOM 4543 O O . GLU B 1 241 ? -11.266 -30.656 2.016 1 96.5 241 GLU B O 1
ATOM 4548 N N . PHE B 1 242 ? -9.852 -29.062 1.444 1 97.19 242 PHE B N 1
ATOM 4549 C CA . PHE B 1 242 ? -9.25 -29.828 0.365 1 97.19 242 PHE B CA 1
ATOM 4550 C C . PHE B 1 242 ? -8.547 -31.062 0.911 1 97.19 242 PHE B C 1
ATOM 4552 O O . PHE B 1 242 ? -8.57 -32.125 0.289 1 97.19 242 PHE B O 1
ATOM 4559 N N . ALA B 1 243 ? -7.941 -30.922 2.061 1 97.06 243 ALA B N 1
ATOM 4560 C CA . ALA B 1 243 ? -7.254 -32.031 2.695 1 97.06 243 ALA B CA 1
ATOM 4561 C C . ALA B 1 243 ? -8.227 -33.156 3.021 1 97.06 243 ALA B C 1
ATOM 4563 O O . ALA B 1 243 ? -7.848 -34.344 3.039 1 97.06 243 ALA B O 1
ATOM 4564 N N . ARG B 1 244 ? -9.453 -32.812 3.176 1 97.25 244 ARG B N 1
ATOM 4565 C CA . ARG B 1 244 ? -10.484 -33.781 3.508 1 97.25 244 ARG B CA 1
ATOM 4566 C C . ARG B 1 244 ? -11.219 -34.25 2.254 1 97.25 244 ARG B C 1
ATOM 4568 O O . ARG B 1 244 ? -12.211 -34.969 2.342 1 97.25 244 ARG B O 1
ATOM 4575 N N . GLY B 1 245 ? -10.781 -33.781 1.107 1 96.19 245 GLY B N 1
ATOM 4576 C CA . GLY B 1 245 ? -11.398 -34.188 -0.15 1 96.19 245 GLY B CA 1
ATOM 4577 C C . GLY B 1 245 ? -12.734 -33.5 -0.394 1 96.19 245 GLY B C 1
ATOM 4578 O O . GLY B 1 245 ? -13.586 -34.031 -1.109 1 96.19 245 GLY B O 1
ATOM 4579 N N . ARG B 1 246 ? -12.867 -32.312 0.179 1 96.31 246 ARG B N 1
ATOM 4580 C CA . ARG B 1 246 ? -14.141 -31.578 0.063 1 96.31 246 ARG B CA 1
ATOM 4581 C C . ARG B 1 246 ? -13.984 -30.344 -0.807 1 96.31 246 ARG B C 1
ATOM 4583 O O . ARG B 1 246 ? -12.891 -29.781 -0.917 1 96.31 246 ARG B O 1
ATOM 4590 N N . LEU B 1 247 ? -14.992 -29.938 -1.507 1 95.31 247 LEU B N 1
ATOM 4591 C CA . LEU B 1 247 ? -15.172 -28.672 -2.217 1 95.31 247 LEU B CA 1
ATOM 4592 C C . LEU B 1 247 ? -14.352 -28.641 -3.502 1 95.31 247 LEU B C 1
ATOM 4594 O O . LEU B 1 247 ? -14.164 -27.578 -4.102 1 95.31 247 LEU B O 1
ATOM 4598 N N . MET B 1 248 ? -13.906 -29.75 -3.936 1 92.25 248 MET B N 1
ATOM 4599 C CA . MET B 1 248 ? -12.984 -29.828 -5.066 1 92.25 248 MET B CA 1
ATOM 4600 C C . MET B 1 248 ? -13.711 -29.562 -6.379 1 92.25 248 MET B C 1
ATOM 4602 O O . MET B 1 248 ? -13.078 -29.328 -7.41 1 92.25 248 MET B O 1
ATOM 4606 N N . ASP B 1 249 ? -15.031 -29.5 -6.352 1 92.19 249 ASP B N 1
ATOM 4607 C CA . ASP B 1 249 ? -15.82 -29.25 -7.555 1 92.19 249 ASP B CA 1
ATOM 4608 C C . ASP B 1 249 ? -16.812 -28.094 -7.336 1 92.19 249 ASP B C 1
ATOM 4610 O O . ASP B 1 249 ? -17.797 -27.984 -8.062 1 92.19 249 ASP B O 1
ATOM 4614 N N . ARG B 1 250 ? -16.5 -27.281 -6.348 1 95.56 250 ARG B N 1
ATOM 4615 C CA . ARG B 1 250 ? -17.422 -26.219 -5.965 1 95.56 250 ARG B CA 1
ATOM 4616 C C . ARG B 1 250 ? -16.984 -24.875 -6.551 1 95.56 250 ARG B C 1
ATOM 4618 O O . ARG B 1 250 ? -15.82 -24.703 -6.906 1 95.56 250 ARG B O 1
ATOM 4625 N N . SER B 1 251 ? -17.984 -24.016 -6.719 1 96.81 251 SER B N 1
ATOM 4626 C CA . SER B 1 251 ? -17.703 -22.609 -6.953 1 96.81 251 SER B CA 1
ATOM 4627 C C . SER B 1 251 ? -17.609 -21.844 -5.641 1 96.81 251 SER B C 1
ATOM 4629 O O . SER B 1 251 ? -18.547 -21.828 -4.852 1 96.81 251 SER B O 1
ATOM 4631 N N . ILE B 1 252 ? -16.469 -21.234 -5.449 1 97.94 252 ILE B N 1
ATOM 4632 C CA . ILE B 1 252 ? -16.188 -20.562 -4.18 1 97.94 252 ILE B CA 1
ATOM 4633 C C . ILE B 1 252 ? -15.977 -19.062 -4.426 1 97.94 252 ILE B C 1
ATOM 4635 O O . ILE B 1 252 ? -15.102 -18.672 -5.203 1 97.94 252 ILE B O 1
ATOM 4639 N N . MET B 1 253 ? -16.766 -18.281 -3.836 1 98.12 253 MET B N 1
ATOM 4640 C CA . MET B 1 253 ? -16.562 -16.828 -3.783 1 98.12 253 MET B CA 1
ATOM 4641 C C . MET B 1 253 ? -15.891 -16.422 -2.471 1 98.12 253 MET B C 1
ATOM 4643 O O . MET B 1 253 ? -16.406 -16.734 -1.392 1 98.12 253 MET B O 1
ATOM 4647 N N . CYS B 1 254 ? -14.75 -15.812 -2.584 1 97.06 254 CYS B N 1
ATOM 4648 C CA . CYS B 1 254 ? -14.094 -15.266 -1.4 1 97.06 254 CYS B CA 1
ATOM 4649 C C . CYS B 1 254 ? -14.516 -13.82 -1.167 1 97.06 254 CYS B C 1
ATOM 4651 O O . CYS B 1 254 ? -14.789 -13.094 -2.119 1 97.06 254 CYS B O 1
ATOM 4653 N N . THR B 1 255 ? -14.531 -13.422 0.044 1 94.69 255 THR B N 1
ATOM 4654 C CA . THR B 1 255 ? -15.031 -12.102 0.414 1 94.69 255 THR B CA 1
ATOM 4655 C C . THR B 1 255 ? -14.203 -11.008 -0.242 1 94.69 255 THR B C 1
ATOM 4657 O O . THR B 1 255 ? -14.695 -9.898 -0.481 1 94.69 255 THR B O 1
ATOM 4660 N N . ASN B 1 256 ? -12.953 -11.18 -0.426 1 95.44 256 ASN B N 1
ATOM 4661 C CA . ASN B 1 256 ? -12.078 -10.258 -1.149 1 95.44 256 ASN B CA 1
ATOM 4662 C C . ASN B 1 256 ? -10.906 -11 -1.801 1 95.44 256 ASN B C 1
ATOM 4664 O O . ASN B 1 256 ? -10.758 -12.203 -1.622 1 95.44 256 ASN B O 1
ATOM 4668 N N . ASP B 1 257 ? -10.18 -10.328 -2.578 1 97.44 257 ASP B N 1
ATOM 4669 C CA . ASP B 1 257 ? -9.094 -10.914 -3.361 1 97.44 257 ASP B CA 1
ATOM 4670 C C . ASP B 1 257 ? -8.031 -11.531 -2.455 1 97.44 257 ASP B C 1
ATOM 4672 O O . ASP B 1 257 ? -7.406 -12.531 -2.809 1 97.44 257 ASP B O 1
ATOM 4676 N N . ARG B 1 258 ? -7.766 -10.953 -1.306 1 95.81 258 ARG B N 1
ATOM 4677 C CA . ARG B 1 258 ? -6.727 -11.461 -0.417 1 95.81 258 ARG B CA 1
ATOM 4678 C C . ARG B 1 258 ? -7.078 -12.844 0.11 1 95.81 258 ARG B C 1
ATOM 4680 O O . ARG B 1 258 ? -6.227 -13.734 0.147 1 95.81 258 ARG B O 1
ATOM 4687 N N . VAL B 1 259 ? -8.312 -13.055 0.502 1 95.56 259 VAL B N 1
ATOM 4688 C CA . VAL B 1 259 ? -8.773 -14.383 0.897 1 95.56 259 VAL B CA 1
ATOM 4689 C C . VAL B 1 259 ? -8.656 -15.344 -0.286 1 95.56 259 VAL B C 1
ATOM 4691 O O . VAL B 1 259 ? -8.25 -16.484 -0.124 1 95.56 259 VAL B O 1
ATOM 4694 N N . ALA B 1 260 ? -8.992 -14.859 -1.461 1 98 260 ALA B N 1
ATOM 4695 C CA . ALA B 1 260 ? -8.93 -15.688 -2.666 1 98 260 ALA B CA 1
ATOM 4696 C C . ALA B 1 260 ? -7.5 -16.094 -2.988 1 98 260 ALA B C 1
ATOM 4698 O O . ALA B 1 260 ? -7.254 -17.203 -3.473 1 98 260 ALA B O 1
ATOM 4699 N N . VAL B 1 261 ? -6.578 -15.188 -2.756 1 97.94 261 VAL B N 1
ATOM 4700 C CA . VAL B 1 261 ? -5.164 -15.5 -2.953 1 97.94 261 VAL B CA 1
ATOM 4701 C C . VAL B 1 261 ? -4.773 -16.703 -2.088 1 97.94 261 VAL B C 1
ATOM 4703 O O . VAL B 1 261 ? -4.129 -17.625 -2.566 1 97.94 261 VAL B O 1
ATOM 4706 N N . GLY B 1 262 ? -5.191 -16.625 -0.815 1 97.25 262 GLY B N 1
ATOM 4707 C CA . GLY B 1 262 ? -4.945 -17.75 0.074 1 97.25 262 GLY B CA 1
ATOM 4708 C C . GLY B 1 262 ? -5.609 -19.031 -0.386 1 97.25 262 GLY B C 1
ATOM 4709 O O . GLY B 1 262 ? -5.023 -20.109 -0.286 1 97.25 262 GLY B O 1
ATOM 4710 N N . ALA B 1 263 ? -6.773 -18.906 -0.902 1 97.62 263 ALA B N 1
ATOM 4711 C CA . ALA B 1 263 ? -7.523 -20.062 -1.392 1 97.62 263 ALA B CA 1
ATOM 4712 C C . ALA B 1 263 ? -6.832 -20.703 -2.592 1 97.62 263 ALA B C 1
ATOM 4714 O O . ALA B 1 263 ? -6.742 -21.922 -2.689 1 97.62 263 ALA B O 1
ATOM 4715 N N . ILE B 1 264 ? -6.387 -19.875 -3.512 1 97.81 264 ILE B N 1
ATOM 4716 C CA . ILE B 1 264 ? -5.676 -20.359 -4.691 1 97.81 264 ILE B CA 1
ATOM 4717 C C . ILE B 1 264 ? -4.402 -21.078 -4.262 1 97.81 264 ILE B C 1
ATOM 4719 O O . ILE B 1 264 ? -4.074 -22.141 -4.805 1 97.81 264 ILE B O 1
ATOM 4723 N N . ARG B 1 265 ? -3.723 -20.5 -3.27 1 97.69 265 ARG B N 1
ATOM 4724 C CA . ARG B 1 265 ? -2.527 -21.141 -2.73 1 97.69 265 ARG B CA 1
ATOM 4725 C C . ARG B 1 265 ? -2.859 -22.5 -2.137 1 97.69 265 ARG B C 1
ATOM 4727 O O . ARG B 1 265 ? -2.137 -23.484 -2.355 1 97.69 265 ARG B O 1
ATOM 4734 N N . ALA B 1 266 ? -3.898 -22.594 -1.379 1 97.5 266 ALA B N 1
ATOM 4735 C CA . ALA B 1 266 ? -4.348 -23.859 -0.803 1 97.5 266 ALA B CA 1
ATOM 4736 C C . ALA B 1 266 ? -4.625 -24.891 -1.894 1 97.5 266 ALA B C 1
ATOM 4738 O O . ALA B 1 266 ? -4.227 -26.047 -1.773 1 97.5 266 ALA B O 1
ATOM 4739 N N . ALA B 1 267 ? -5.316 -24.469 -2.959 1 97.38 267 ALA B N 1
ATOM 4740 C CA . ALA B 1 267 ? -5.609 -25.375 -4.074 1 97.38 267 ALA B CA 1
ATOM 4741 C C . ALA B 1 267 ? -4.324 -25.938 -4.68 1 97.38 267 ALA B C 1
ATOM 4743 O O . ALA B 1 267 ? -4.203 -27.141 -4.891 1 97.38 267 ALA B O 1
ATOM 4744 N N . ALA B 1 268 ? -3.389 -25.062 -4.883 1 95.62 268 ALA B N 1
ATOM 4745 C CA . ALA B 1 268 ? -2.113 -25.469 -5.469 1 95.62 268 ALA B CA 1
ATOM 4746 C C . ALA B 1 268 ? -1.416 -26.516 -4.594 1 95.62 268 ALA B C 1
ATOM 4748 O O . ALA B 1 268 ? -0.889 -27.5 -5.102 1 95.62 268 ALA B O 1
ATOM 4749 N N . ARG B 1 269 ? -1.438 -26.297 -3.346 1 95.75 269 ARG B N 1
ATOM 4750 C CA . ARG B 1 269 ? -0.762 -27.188 -2.404 1 95.75 269 ARG B CA 1
ATOM 4751 C C . ARG B 1 269 ? -1.416 -28.562 -2.379 1 95.75 269 ARG B C 1
ATOM 4753 O O . ARG B 1 269 ? -0.795 -29.547 -1.965 1 95.75 269 ARG B O 1
ATOM 4760 N N . HIS B 1 270 ? -2.617 -28.625 -2.854 1 96.12 270 HIS B N 1
ATOM 4761 C CA . HIS B 1 270 ? -3.334 -29.906 -2.865 1 96.12 270 HIS B CA 1
ATOM 4762 C C . HIS B 1 270 ? -3.477 -30.438 -4.281 1 96.12 270 HIS B C 1
ATOM 4764 O O . HIS B 1 270 ? -4.301 -31.328 -4.535 1 96.12 270 HIS B O 1
ATOM 4770 N N . GLY B 1 271 ? -2.752 -29.812 -5.195 1 93.31 271 GLY B N 1
ATOM 4771 C CA . GLY B 1 271 ? -2.707 -30.297 -6.562 1 93.31 271 GLY B CA 1
ATOM 4772 C C . GLY B 1 271 ? -3.961 -29.984 -7.352 1 93.31 271 GLY B C 1
ATOM 4773 O O . GLY B 1 271 ? -4.266 -30.641 -8.344 1 93.31 271 GLY B O 1
ATOM 4774 N N . LEU B 1 272 ? -4.711 -29.016 -6.852 1 94.56 272 LEU B N 1
ATOM 4775 C CA . LEU B 1 272 ? -5.93 -28.594 -7.531 1 94.56 272 LEU B CA 1
ATOM 4776 C C . LEU B 1 272 ? -5.68 -27.344 -8.367 1 94.56 272 LEU B C 1
ATOM 4778 O O . LEU B 1 272 ? -4.859 -26.5 -8 1 94.56 272 LEU B O 1
ATOM 4782 N N . VAL B 1 273 ? -6.379 -27.234 -9.469 1 93.38 273 VAL B N 1
ATOM 4783 C CA . VAL B 1 273 ? -6.277 -26.062 -10.328 1 93.38 273 VAL B CA 1
ATOM 4784 C C . VAL B 1 273 ? -7.664 -25.469 -10.57 1 93.38 273 VAL B C 1
ATOM 4786 O O . VAL B 1 273 ? -8.406 -25.953 -11.438 1 93.38 273 VAL B O 1
ATOM 4789 N N . PRO B 1 274 ? -7.926 -24.453 -9.797 1 96 274 PRO B N 1
ATOM 4790 C CA . PRO B 1 274 ? -9.188 -23.781 -10.117 1 96 274 PRO B CA 1
ATOM 4791 C C . PRO B 1 274 ? -9.242 -23.281 -11.555 1 96 274 PRO B C 1
ATOM 4793 O O . PRO B 1 274 ? -8.227 -22.828 -12.094 1 96 274 PRO B O 1
ATOM 4796 N N . GLY B 1 275 ? -10.453 -23.344 -12.188 1 93.5 275 GLY B N 1
ATOM 4797 C CA . GLY B 1 275 ? -10.422 -22.891 -13.57 1 93.5 275 GLY B CA 1
ATOM 4798 C C . GLY B 1 275 ? -11.805 -22.719 -14.172 1 93.5 275 GLY B C 1
ATOM 4799 O O . GLY B 1 275 ? -12.789 -23.219 -13.625 1 93.5 275 GLY B O 1
ATOM 4800 N N . SER B 1 276 ? -11.711 -22.031 -15.297 1 82.38 276 SER B N 1
ATOM 4801 C CA . SER B 1 276 ? -12.922 -21.75 -16.062 1 82.38 276 SER B CA 1
ATOM 4802 C C . SER B 1 276 ? -13.172 -22.844 -17.109 1 82.38 276 SER B C 1
ATOM 4804 O O . SER B 1 276 ? -14.273 -22.953 -17.641 1 82.38 276 SER B O 1
ATOM 4806 N N . ALA B 1 277 ? -12.203 -23.672 -17.297 1 73.12 277 ALA B N 1
ATOM 4807 C CA . ALA B 1 277 ? -12.258 -24.562 -18.453 1 73.12 277 ALA B CA 1
ATOM 4808 C C . ALA B 1 277 ? -12.992 -25.859 -18.125 1 73.12 277 ALA B C 1
ATOM 4810 O O . ALA B 1 277 ? -13.461 -26.562 -19.016 1 73.12 277 ALA B O 1
ATOM 4811 N N . THR B 1 278 ? -12.953 -26.188 -16.906 1 66.75 278 THR B N 1
ATOM 4812 C CA . THR B 1 278 ? -13.609 -27.438 -16.578 1 66.75 278 THR B CA 1
ATOM 4813 C C . THR B 1 278 ? -15.016 -27.188 -16.047 1 66.75 278 THR B C 1
ATOM 4815 O O . THR B 1 278 ? -15.188 -26.484 -15.047 1 66.75 278 THR B O 1
ATOM 4818 N N . LYS B 1 279 ? -15.961 -27.547 -16.875 1 66.88 279 LYS B N 1
ATOM 4819 C CA . LYS B 1 279 ? -17.328 -27.469 -16.359 1 66.88 279 LYS B CA 1
ATOM 4820 C C . LYS B 1 279 ? -17.484 -28.297 -15.094 1 66.88 279 LYS B C 1
ATOM 4822 O O . LYS B 1 279 ? -17.031 -29.438 -15.031 1 66.88 279 LYS B O 1
ATOM 4827 N N . GLY B 1 280 ? -17.984 -27.656 -14.156 1 69.44 280 GLY B N 1
ATOM 4828 C CA . GLY B 1 280 ? -18.219 -28.344 -12.898 1 69.44 280 GLY B CA 1
ATOM 4829 C C . GLY B 1 280 ? -16.984 -28.438 -12.016 1 69.44 280 GLY B C 1
ATOM 4830 O O . GLY B 1 280 ? -17.047 -28.953 -10.906 1 69.44 280 GLY B O 1
ATOM 4831 N N . GLY B 1 281 ? -16 -27.938 -12.391 1 88.88 281 GLY B N 1
ATOM 4832 C CA . GLY B 1 281 ? -14.758 -28.016 -11.648 1 88.88 281 GLY B CA 1
ATOM 4833 C C . GLY B 1 281 ? -14.625 -26.922 -10.602 1 88.88 281 GLY B C 1
ATOM 4834 O O . GLY B 1 281 ? -15.539 -26.125 -10.398 1 88.88 281 GLY B O 1
ATOM 4835 N N . LEU B 1 282 ? -13.57 -26.984 -9.852 1 96.56 282 LEU B N 1
ATOM 4836 C CA . LEU B 1 282 ? -13.266 -26 -8.82 1 96.56 282 LEU B CA 1
ATOM 4837 C C . LEU B 1 282 ? -13.117 -24.609 -9.422 1 96.56 282 LEU B C 1
ATOM 4839 O O . LEU B 1 282 ? -12.398 -24.422 -10.398 1 96.56 282 LEU B O 1
ATOM 4843 N N . ARG B 1 283 ? -13.883 -23.703 -8.883 1 97.88 283 ARG B N 1
ATOM 4844 C CA . ARG B 1 283 ? -13.781 -22.297 -9.266 1 97.88 283 ARG B CA 1
ATOM 4845 C C . ARG B 1 283 ? -13.586 -21.406 -8.047 1 97.88 283 ARG B C 1
ATOM 4847 O O . ARG B 1 283 ? -14.211 -21.609 -7.008 1 97.88 283 ARG B O 1
ATOM 4854 N N . ILE B 1 284 ? -12.672 -20.484 -8.117 1 98.12 284 ILE B N 1
ATOM 4855 C CA . ILE B 1 284 ? -12.398 -19.547 -7.027 1 98.12 284 ILE B CA 1
ATOM 4856 C C . ILE B 1 284 ? -12.438 -18.125 -7.559 1 98.12 284 ILE B C 1
ATOM 4858 O O . ILE B 1 284 ? -11.82 -17.812 -8.578 1 98.12 284 ILE B O 1
ATOM 4862 N N . ALA B 1 285 ? -13.172 -17.312 -6.961 1 98.5 285 ALA B N 1
ATOM 4863 C CA . ALA B 1 285 ? -13.273 -15.898 -7.328 1 98.5 285 ALA B CA 1
ATOM 4864 C C . ALA B 1 285 ? -13.125 -15 -6.102 1 98.5 285 ALA B C 1
ATOM 4866 O O . ALA B 1 285 ? -13.273 -15.453 -4.969 1 98.5 285 ALA B O 1
ATOM 4867 N N . GLY B 1 286 ? -12.758 -13.766 -6.34 1 98.19 286 GLY B N 1
ATOM 4868 C CA . GLY B 1 286 ? -12.617 -12.789 -5.277 1 98.19 286 GLY B CA 1
ATOM 4869 C C . GLY B 1 286 ? -13.453 -11.539 -5.5 1 98.19 286 GLY B C 1
ATOM 4870 O O . GLY B 1 286 ? -14.516 -11.602 -6.121 1 98.19 286 GLY B O 1
ATOM 4871 N N . HIS B 1 287 ? -13.086 -10.492 -4.887 1 97.81 287 HIS B N 1
ATOM 4872 C CA . HIS B 1 287 ? -13.688 -9.172 -4.977 1 97.81 287 HIS B CA 1
ATOM 4873 C C . HIS B 1 287 ? -12.656 -8.078 -4.703 1 97.81 287 HIS B C 1
ATOM 4875 O O . HIS B 1 287 ? -11.844 -8.203 -3.789 1 97.81 287 HIS B O 1
ATOM 4881 N N . ASP B 1 288 ? -12.695 -6.93 -5.477 1 97 288 ASP B N 1
ATOM 4882 C CA . ASP B 1 288 ? -11.875 -5.734 -5.348 1 97 288 ASP B CA 1
ATOM 4883 C C . ASP B 1 288 ? -11.07 -5.48 -6.625 1 97 288 ASP B C 1
ATOM 4885 O O . ASP B 1 288 ? -10.984 -4.344 -7.094 1 97 288 ASP B O 1
ATOM 4889 N N . ASP B 1 289 ? -10.453 -6.523 -7.125 1 97.69 289 ASP B N 1
ATOM 4890 C CA . ASP B 1 289 ? -9.555 -6.523 -8.281 1 97.69 289 ASP B CA 1
ATOM 4891 C C . ASP B 1 289 ? -8.195 -5.918 -7.918 1 97.69 289 ASP B C 1
ATOM 4893 O O . ASP B 1 289 ? -7.742 -4.973 -8.562 1 97.69 289 ASP B O 1
ATOM 4897 N N . ASN B 1 290 ? -7.613 -6.617 -7.004 1 93.25 290 ASN B N 1
ATOM 4898 C CA . ASN B 1 290 ? -6.227 -6.363 -6.629 1 93.25 290 ASN B CA 1
ATOM 4899 C C . ASN B 1 290 ? -5.297 -6.43 -7.836 1 93.25 290 ASN B C 1
ATOM 4901 O O . ASN B 1 290 ? -5.469 -7.281 -8.711 1 93.25 290 ASN B O 1
ATOM 4905 N N . PRO B 1 291 ? -4.23 -5.539 -7.898 1 92.94 291 PRO B N 1
ATOM 4906 C CA . PRO B 1 291 ? -3.326 -5.516 -9.055 1 92.94 291 PRO B CA 1
ATOM 4907 C C . PRO B 1 291 ? -2.592 -6.84 -9.25 1 92.94 291 PRO B C 1
ATOM 4909 O O . PRO B 1 291 ? -2.064 -7.102 -10.336 1 92.94 291 PRO B O 1
ATOM 4912 N N . LEU B 1 292 ? -2.562 -7.648 -8.32 1 94.44 292 LEU B N 1
ATOM 4913 C CA . LEU B 1 292 ? -1.834 -8.914 -8.398 1 94.44 292 LEU B CA 1
ATOM 4914 C C . LEU B 1 292 ? -2.705 -10.008 -9.008 1 94.44 292 LEU B C 1
ATOM 4916 O O . LEU B 1 292 ? -2.205 -11.07 -9.375 1 94.44 292 LEU B O 1
ATOM 4920 N N . CYS B 1 293 ? -3.957 -9.758 -9.148 1 97.25 293 CYS B N 1
ATOM 4921 C CA . CYS B 1 293 ? -4.93 -10.766 -9.562 1 97.25 293 CYS B CA 1
ATOM 4922 C C . CYS B 1 293 ? -4.543 -11.367 -10.906 1 97.25 293 CYS B C 1
ATOM 4924 O O . CYS B 1 293 ? -4.605 -12.586 -11.086 1 97.25 293 CYS B O 1
ATOM 4926 N N . PRO B 1 294 ? -4.02 -10.562 -11.867 1 97.12 294 PRO B N 1
ATOM 4927 C CA . PRO B 1 294 ? -3.674 -11.125 -13.172 1 97.12 294 PRO B CA 1
ATOM 4928 C C . PRO B 1 294 ? -2.426 -12 -13.125 1 97.12 294 PRO B C 1
ATOM 4930 O O . PRO B 1 294 ? -2.146 -12.734 -14.078 1 97.12 294 PRO B O 1
ATOM 4933 N N . TYR B 1 295 ? -1.699 -12 -12.031 1 96.69 295 TYR B N 1
ATOM 4934 C CA . TYR B 1 295 ? -0.387 -12.633 -12.023 1 96.69 295 TYR B CA 1
ATOM 4935 C C . TYR B 1 295 ? -0.395 -13.891 -11.156 1 96.69 295 TYR B C 1
ATOM 4937 O O . TYR B 1 295 ? 0.643 -14.523 -10.969 1 96.69 295 TYR B O 1
ATOM 4945 N N . LEU B 1 296 ? -1.507 -14.195 -10.617 1 97 296 LEU B N 1
ATOM 4946 C CA . LEU B 1 296 ? -1.646 -15.453 -9.891 1 97 296 LEU B CA 1
ATOM 4947 C C . LEU B 1 296 ? -1.724 -16.625 -10.867 1 97 296 LEU B C 1
ATOM 4949 O O . LEU B 1 296 ? -1.895 -16.438 -12.07 1 97 296 LEU B O 1
ATOM 4953 N N . SER B 1 297 ? -1.492 -17.844 -10.32 1 94.25 297 SER B N 1
ATOM 4954 C CA . SER B 1 297 ? -1.646 -19.062 -11.094 1 94.25 297 SER B CA 1
ATOM 4955 C C . SER B 1 297 ? -2.619 -20.031 -10.422 1 94.25 297 SER B C 1
ATOM 4957 O O . SER B 1 297 ? -2.254 -20.719 -9.477 1 94.25 297 SER B O 1
ATOM 4959 N N . PRO B 1 298 ? -3.85 -20.109 -10.969 1 95.81 298 PRO B N 1
ATOM 4960 C CA . PRO B 1 298 ? -4.379 -19.359 -12.117 1 95.81 298 PRO B CA 1
ATOM 4961 C C . PRO B 1 298 ? -4.676 -17.906 -11.781 1 95.81 298 PRO B C 1
ATOM 4963 O O . PRO B 1 298 ? -4.848 -17.547 -10.609 1 95.81 298 PRO B O 1
ATOM 4966 N N . ALA B 1 299 ? -4.715 -17.016 -12.859 1 97.44 299 ALA B N 1
ATOM 4967 C CA . ALA B 1 299 ? -5.121 -15.625 -12.68 1 97.44 299 ALA B CA 1
ATOM 4968 C C . ALA B 1 299 ? -6.527 -15.539 -12.086 1 97.44 299 ALA B C 1
ATOM 4970 O O . ALA B 1 299 ? -7.418 -16.297 -12.469 1 97.44 299 ALA B O 1
ATOM 4971 N N . LEU B 1 300 ? -6.746 -14.641 -11.211 1 98.25 300 LEU B N 1
ATOM 4972 C CA . LEU B 1 300 ? -7.926 -14.648 -10.352 1 98.25 300 LEU B CA 1
ATOM 4973 C C . LEU B 1 300 ? -9.086 -13.914 -11.016 1 98.25 300 LEU B C 1
ATOM 4975 O O . LEU B 1 300 ? -8.953 -12.742 -11.383 1 98.25 300 LEU B O 1
ATOM 4979 N N . THR B 1 301 ? -10.172 -14.578 -11.203 1 98.44 301 THR B N 1
ATOM 4980 C CA . THR B 1 301 ? -11.453 -13.961 -11.516 1 98.44 301 THR B CA 1
ATOM 4981 C C . THR B 1 301 ? -12 -13.211 -10.305 1 98.44 301 THR B C 1
ATOM 4983 O O . THR B 1 301 ? -11.969 -13.727 -9.188 1 98.44 301 THR B O 1
ATOM 4986 N N . THR B 1 302 ? -12.477 -12.008 -10.523 1 98.62 302 THR B N 1
ATOM 4987 C CA . THR B 1 302 ? -12.945 -11.18 -9.414 1 98.62 302 THR B CA 1
ATOM 4988 C C . THR B 1 302 ? -13.922 -10.117 -9.914 1 98.62 302 THR B C 1
ATOM 4990 O O . THR B 1 302 ? -14.352 -10.156 -11.078 1 98.62 302 THR B O 1
ATOM 4993 N N . VAL B 1 303 ? -14.453 -9.312 -9.008 1 98.62 303 VAL B N 1
ATOM 4994 C CA . VAL B 1 303 ? -15.219 -8.117 -9.352 1 98.62 303 VAL B CA 1
ATOM 4995 C C . VAL B 1 303 ? -14.422 -6.871 -8.984 1 98.62 303 VAL B C 1
ATOM 4997 O O . VAL B 1 303 ? -13.945 -6.738 -7.852 1 98.62 303 VAL B O 1
ATOM 5000 N N . ALA B 1 304 ? -14.25 -6.059 -9.984 1 98.69 304 ALA B N 1
ATOM 5001 C CA . ALA B 1 304 ? -13.516 -4.816 -9.766 1 98.69 304 ALA B CA 1
ATOM 5002 C C . ALA B 1 304 ? -14.422 -3.734 -9.188 1 98.69 304 ALA B C 1
ATOM 5004 O O . ALA B 1 304 ? -15.5 -3.459 -9.727 1 98.69 304 ALA B O 1
ATOM 5005 N N . GLN B 1 305 ? -14.062 -3.195 -8.062 1 98.25 305 GLN B N 1
ATOM 5006 C CA . GLN B 1 305 ? -14.68 -1.945 -7.641 1 98.25 305 GLN B CA 1
ATOM 5007 C C . GLN B 1 305 ? -14.219 -0.777 -8.508 1 98.25 305 GLN B C 1
ATOM 5009 O O . GLN B 1 305 ? -13.086 -0.774 -9 1 98.25 305 GLN B O 1
ATOM 5014 N N . ASN B 1 306 ? -15.047 0.158 -8.734 1 98.38 306 ASN B N 1
ATOM 5015 C CA . ASN B 1 306 ? -14.688 1.319 -9.539 1 98.38 306 ASN B CA 1
ATOM 5016 C C . ASN B 1 306 ? -13.961 2.375 -8.711 1 98.38 306 ASN B C 1
ATOM 5018 O O . ASN B 1 306 ? -14.484 3.469 -8.492 1 98.38 306 ASN B O 1
ATOM 5022 N N . THR B 1 307 ? -12.727 2.115 -8.336 1 98.06 307 THR B N 1
ATOM 5023 C CA . THR B 1 307 ? -11.961 2.965 -7.43 1 98.06 307 THR B CA 1
ATOM 5024 C C . THR B 1 307 ? -11.727 4.34 -8.047 1 98.06 307 THR B C 1
ATOM 5026 O O . THR B 1 307 ? -11.711 5.352 -7.344 1 98.06 307 THR B O 1
ATOM 5029 N N . ASP B 1 308 ? -11.539 4.398 -9.391 1 97.94 308 ASP B N 1
ATOM 5030 C CA . ASP B 1 308 ? -11.328 5.672 -10.07 1 97.94 308 ASP B CA 1
ATOM 5031 C C . ASP B 1 308 ? -12.531 6.598 -9.883 1 97.94 308 ASP B C 1
ATOM 5033 O O . ASP B 1 308 ? -12.375 7.75 -9.469 1 97.94 308 ASP B O 1
ATOM 5037 N N . ALA B 1 309 ? -13.695 6.062 -10.164 1 98.69 309 ALA B N 1
ATOM 5038 C CA . ALA B 1 309 ? -14.914 6.859 -10.031 1 98.69 309 ALA B CA 1
ATOM 5039 C C . ALA B 1 309 ? -15.164 7.242 -8.578 1 98.69 309 ALA B C 1
ATOM 5041 O O . ALA B 1 309 ? -15.586 8.367 -8.289 1 98.69 309 ALA B O 1
ATOM 5042 N N . ILE B 1 310 ? -14.945 6.328 -7.707 1 98.75 310 ILE B N 1
ATOM 5043 C CA . ILE B 1 310 ? -15.164 6.566 -6.285 1 98.75 310 ILE B CA 1
ATOM 5044 C C . ILE B 1 310 ? -14.242 7.68 -5.797 1 98.75 310 ILE B C 1
ATOM 5046 O O . ILE B 1 310 ? -14.688 8.625 -5.148 1 98.75 310 ILE B O 1
ATOM 5050 N N . GLY B 1 311 ? -12.922 7.555 -6.105 1 98.75 311 GLY B N 1
ATOM 5051 C CA . GLY B 1 311 ? -11.969 8.578 -5.699 1 98.75 311 GLY B CA 1
ATOM 5052 C C . GLY B 1 311 ? -12.305 9.953 -6.25 1 98.75 311 GLY B C 1
ATOM 5053 O O . GLY B 1 311 ? -12.297 10.938 -5.512 1 98.75 311 GLY B O 1
ATOM 5054 N N . LYS B 1 312 ? -12.609 10.016 -7.535 1 98.69 312 LYS B N 1
ATOM 5055 C CA . LYS B 1 312 ? -12.961 11.273 -8.188 1 98.69 312 LYS B CA 1
ATOM 5056 C C . LYS B 1 312 ? -14.203 11.898 -7.562 1 98.69 312 LYS B C 1
ATOM 5058 O O . LYS B 1 312 ? -14.227 13.102 -7.293 1 98.69 312 LYS B O 1
ATOM 5063 N N . LYS B 1 313 ? -15.211 11.07 -7.336 1 98.81 313 LYS B N 1
ATOM 5064 C CA . LYS B 1 313 ? -16.453 11.562 -6.762 1 98.81 313 LYS B CA 1
ATOM 5065 C C . LYS B 1 313 ? -16.25 12.055 -5.328 1 98.81 313 LYS B C 1
ATOM 5067 O O . LYS B 1 313 ? -16.828 13.055 -4.918 1 98.81 313 LYS B O 1
ATOM 5072 N N . ALA B 1 314 ? -15.477 11.312 -4.543 1 98.75 314 ALA B N 1
ATOM 5073 C CA . ALA B 1 314 ? -15.203 11.695 -3.158 1 98.75 314 ALA B CA 1
ATOM 5074 C C . ALA B 1 314 ? -14.594 13.094 -3.086 1 98.75 314 ALA B C 1
ATOM 5076 O O . ALA B 1 314 ? -15.047 13.938 -2.309 1 98.75 314 ALA B O 1
ATOM 5077 N N . VAL B 1 315 ? -13.57 13.367 -3.926 1 98.62 315 VAL B N 1
ATOM 5078 C CA . VAL B 1 315 ? -12.883 14.656 -3.926 1 98.62 315 VAL B CA 1
ATOM 5079 C C . VAL B 1 315 ? -13.828 15.742 -4.438 1 98.62 315 VAL B C 1
ATOM 5081 O O . VAL B 1 315 ? -13.906 16.828 -3.855 1 98.62 315 VAL B O 1
ATOM 5084 N N . SER B 1 316 ? -14.539 15.438 -5.535 1 98.25 316 SER B N 1
ATOM 5085 C CA . SER B 1 316 ? -15.477 16.406 -6.102 1 98.25 316 SER B CA 1
ATOM 5086 C C . SER B 1 316 ? -16.516 16.828 -5.07 1 98.25 316 SER B C 1
ATOM 5088 O O . SER B 1 316 ? -16.781 18.016 -4.906 1 98.25 316 SER B O 1
ATOM 5090 N N . ARG B 1 317 ? -17.062 15.852 -4.395 1 97.5 317 ARG B N 1
ATOM 5091 C CA . ARG B 1 317 ? -18.078 16.156 -3.391 1 97.5 317 ARG B CA 1
ATOM 5092 C C . ARG B 1 317 ? -17.5 16.953 -2.236 1 97.5 317 ARG B C 1
ATOM 5094 O O . ARG B 1 317 ? -18.109 17.922 -1.762 1 97.5 317 ARG B O 1
ATOM 5101 N N . LEU B 1 318 ? -16.359 16.562 -1.758 1 97.06 318 LEU B N 1
ATOM 5102 C CA . LEU B 1 318 ? -15.688 17.281 -0.676 1 97.06 318 LEU B CA 1
ATOM 5103 C C . LEU B 1 318 ? -15.453 18.75 -1.05 1 97.06 318 LEU B C 1
ATOM 5105 O O . LEU B 1 318 ? -15.711 19.641 -0.244 1 97.06 318 LEU B O 1
ATOM 5109 N N . LEU B 1 319 ? -15.008 18.984 -2.266 1 95.31 319 LEU B N 1
ATOM 5110 C CA . LEU B 1 319 ? -14.719 20.344 -2.719 1 95.31 319 LEU B CA 1
ATOM 5111 C C . LEU B 1 319 ? -16 21.172 -2.812 1 95.31 319 LEU B C 1
ATOM 5113 O O . LEU B 1 319 ? -15.984 22.375 -2.52 1 95.31 319 LEU B O 1
ATOM 5117 N N . GLN B 1 320 ? -17.094 20.562 -3.236 1 94.5 320 GLN B N 1
ATOM 5118 C CA . GLN B 1 320 ? -18.375 21.25 -3.234 1 94.5 320 GLN B CA 1
ATOM 5119 C C . GLN B 1 320 ? -18.75 21.719 -1.83 1 94.5 320 GLN B C 1
ATOM 5121 O O . GLN B 1 320 ? -19.234 22.844 -1.652 1 94.5 320 GLN B O 1
ATOM 5126 N N . ILE B 1 321 ? -18.516 20.875 -0.864 1 90.75 321 ILE B N 1
ATOM 5127 C CA . ILE B 1 321 ? -18.812 21.203 0.521 1 90.75 321 ILE B CA 1
ATOM 5128 C C . ILE B 1 321 ? -17.906 22.344 0.994 1 90.75 321 ILE B C 1
ATOM 5130 O O . ILE B 1 321 ? -18.359 23.312 1.59 1 90.75 321 ILE B O 1
ATOM 5134 N N . ILE B 1 322 ? -16.578 22.172 0.669 1 88.5 322 ILE B N 1
ATOM 5135 C CA . ILE B 1 322 ? -15.586 23.156 1.072 1 88.5 322 ILE B CA 1
ATOM 5136 C C . ILE B 1 322 ? -15.945 24.516 0.488 1 88.5 322 ILE B C 1
ATOM 5138 O O . ILE B 1 322 ? -15.805 25.547 1.16 1 88.5 322 ILE B O 1
ATOM 5142 N N . ARG B 1 323 ? -16.453 24.516 -0.699 1 86.5 323 ARG B N 1
ATOM 5143 C CA . ARG B 1 323 ? -16.734 25.75 -1.413 1 86.5 323 ARG B CA 1
ATOM 5144 C C . ARG B 1 323 ? -18.125 26.297 -1.06 1 86.5 323 ARG B C 1
ATOM 5146 O O . ARG B 1 323 ? -18.547 27.328 -1.583 1 86.5 323 ARG B O 1
ATOM 5153 N N . GLY B 1 324 ? -18.875 25.562 -0.31 1 84.38 324 GLY B N 1
ATOM 5154 C CA . GLY B 1 324 ? -20.188 26.016 0.103 1 84.38 324 GLY B CA 1
ATOM 5155 C C . GLY B 1 324 ? -21.234 25.875 -0.992 1 84.38 324 GLY B C 1
ATOM 5156 O O . GLY B 1 324 ? -22.203 26.641 -1.026 1 84.38 324 GLY B O 1
ATOM 5157 N N . GLU B 1 325 ? -21.016 24.969 -1.812 1 84.88 325 GLU B N 1
ATOM 5158 C CA . GLU B 1 325 ? -21.906 24.781 -2.959 1 84.88 325 GLU B CA 1
ATOM 5159 C C . GLU B 1 325 ? -23.031 23.812 -2.637 1 84.88 325 GLU B C 1
ATOM 5161 O O . GLU B 1 325 ? -23.938 23.625 -3.439 1 84.88 325 GLU B O 1
ATOM 5166 N N . VAL B 1 326 ? -22.938 23.172 -1.529 1 81.81 326 VAL B N 1
ATOM 5167 C CA . VAL B 1 326 ? -23.969 22.203 -1.138 1 81.81 326 VAL B CA 1
ATOM 5168 C C . VAL B 1 326 ? -25.016 22.891 -0.277 1 81.81 326 VAL B C 1
ATOM 5170 O O . VAL B 1 326 ? -24.719 23.422 0.793 1 81.81 326 VAL B O 1
ATOM 5173 N N . THR B 1 327 ? -26.266 22.859 -0.799 1 72.5 327 THR B N 1
ATOM 5174 C CA . THR B 1 327 ? -27.328 23.594 -0.128 1 72.5 327 THR B CA 1
ATOM 5175 C C . THR B 1 327 ? -28.281 22.641 0.58 1 72.5 327 THR B C 1
ATOM 5177 O O . THR B 1 327 ? -29 23.031 1.495 1 72.5 327 THR B O 1
ATOM 5180 N N . ASN B 1 328 ? -28.234 21.438 0.109 1 70.19 328 ASN B N 1
ATOM 5181 C CA . ASN B 1 328 ? -29.141 20.438 0.677 1 70.19 328 ASN B CA 1
ATOM 5182 C C . ASN B 1 328 ? -28.547 19.781 1.916 1 70.19 328 ASN B C 1
ATOM 5184 O O . ASN B 1 328 ? -27.344 19.516 1.965 1 70.19 328 ASN B O 1
ATOM 5188 N N . ASP B 1 329 ? -29.359 19.625 2.902 1 70.81 329 ASP B N 1
ATOM 5189 C CA . ASP B 1 329 ? -28.938 19.062 4.18 1 70.81 329 ASP B CA 1
ATOM 5190 C C . ASP B 1 329 ? -28.922 17.531 4.129 1 70.81 329 ASP B C 1
ATOM 5192 O O . ASP B 1 329 ? -28.422 16.875 5.051 1 70.81 329 ASP B O 1
ATOM 5196 N N . THR B 1 330 ? -29.484 17.094 3.176 1 84.56 330 THR B N 1
ATOM 5197 C CA . THR B 1 330 ? -29.516 15.641 3.055 1 84.56 330 THR B CA 1
ATOM 5198 C C . THR B 1 330 ? -28.172 15.109 2.545 1 84.56 330 THR B C 1
ATOM 5200 O O . THR B 1 330 ? -27.641 15.609 1.552 1 84.56 330 THR B O 1
ATOM 5203 N N . PRO B 1 331 ? -27.672 14.156 3.34 1 92.12 331 PRO B N 1
ATOM 5204 C CA . PRO B 1 331 ? -26.406 13.586 2.859 1 92.12 331 PRO B CA 1
ATOM 5205 C C . PRO B 1 331 ? -26.547 12.93 1.489 1 92.12 331 PRO B C 1
ATOM 5207 O O . PRO B 1 331 ? -27.562 12.305 1.198 1 92.12 331 PRO B O 1
ATOM 5210 N N . GLU B 1 332 ? -25.594 13.109 0.697 1 95.31 332 GLU B N 1
ATOM 5211 C CA . GLU B 1 332 ? -25.547 12.453 -0.607 1 95.31 332 GLU B CA 1
ATOM 5212 C C . GLU B 1 332 ? -24.844 11.109 -0.521 1 95.31 332 GLU B C 1
ATOM 5214 O O . GLU B 1 332 ? -23.734 11.016 0.004 1 95.31 332 GLU B O 1
ATOM 5219 N N . ILE B 1 333 ? -25.578 10.109 -0.962 1 97.38 333 ILE B N 1
ATOM 5220 C CA . ILE B 1 333 ? -25.016 8.773 -1.043 1 97.38 333 ILE B CA 1
ATOM 5221 C C . ILE B 1 333 ? -24.812 8.383 -2.506 1 97.38 333 ILE B C 1
ATOM 5223 O O . ILE B 1 333 ? -25.781 8.312 -3.27 1 97.38 333 ILE B O 1
ATOM 5227 N N . THR B 1 334 ? -23.625 8.203 -2.939 1 98.44 334 THR B N 1
ATOM 5228 C CA . THR B 1 334 ? -23.312 7.805 -4.309 1 98.44 334 THR B CA 1
ATOM 5229 C C . THR B 1 334 ? -22.641 6.438 -4.336 1 98.44 334 THR B C 1
ATOM 5231 O O . THR B 1 334 ? -21.562 6.254 -3.756 1 98.44 334 THR B O 1
ATOM 5234 N N . LEU B 1 335 ? -23.219 5.504 -4.961 1 98.56 335 LEU B N 1
ATOM 5235 C CA . LEU B 1 335 ? -22.688 4.152 -5.086 1 98.56 335 LEU B CA 1
ATOM 5236 C C . LEU B 1 335 ? -22.328 3.838 -6.535 1 98.56 335 LEU B C 1
ATOM 5238 O O . LEU B 1 335 ? -23.078 4.215 -7.449 1 98.56 335 LEU B O 1
ATOM 5242 N N . PHE B 1 336 ? -21.25 3.193 -6.773 1 98.75 336 PHE B N 1
ATOM 5243 C CA . PHE B 1 336 ? -20.812 2.795 -8.109 1 98.75 336 PHE B CA 1
ATOM 5244 C C . PHE B 1 336 ? -20.859 1.278 -8.258 1 98.75 336 PHE B C 1
ATOM 5246 O O . PHE B 1 336 ? -20.516 0.544 -7.332 1 98.75 336 PHE B O 1
ATOM 5253 N N . ASP B 1 337 ? -21.25 0.867 -9.383 1 98.62 337 ASP B N 1
ATOM 5254 C CA . ASP B 1 337 ? -21.312 -0.556 -9.703 1 98.62 337 ASP B CA 1
ATOM 5255 C C . ASP B 1 337 ? -19.922 -1.127 -9.938 1 98.62 337 ASP B C 1
ATOM 5257 O O . ASP B 1 337 ? -19 -0.403 -10.336 1 98.62 337 ASP B O 1
ATOM 5261 N N . GLY B 1 338 ? -19.766 -2.412 -9.539 1 98.31 338 GLY B N 1
ATOM 5262 C CA . GLY B 1 338 ? -18.547 -3.141 -9.891 1 98.31 338 GLY B CA 1
ATOM 5263 C C . GLY B 1 338 ? -18.625 -3.775 -11.273 1 98.31 338 GLY B C 1
ATOM 5264 O O . GLY B 1 338 ? -19.672 -3.777 -11.906 1 98.31 338 GLY B O 1
ATOM 5265 N N . ASN B 1 339 ? -17.453 -4.223 -11.719 1 98.5 339 ASN B N 1
ATOM 5266 C CA . ASN B 1 339 ? -17.359 -4.898 -13.008 1 98.5 339 ASN B CA 1
ATOM 5267 C C . ASN B 1 339 ? -16.672 -6.262 -12.875 1 98.5 339 ASN B C 1
ATOM 5269 O O . ASN B 1 339 ? -15.672 -6.395 -12.18 1 98.5 339 ASN B O 1
ATOM 5273 N N . LEU B 1 340 ? -17.266 -7.203 -13.562 1 98.25 340 LEU B N 1
ATOM 5274 C CA . LEU B 1 340 ? -16.719 -8.547 -13.547 1 98.25 340 LEU B CA 1
ATOM 5275 C C . LEU B 1 340 ? -15.414 -8.602 -14.344 1 98.25 340 LEU B C 1
ATOM 5277 O O . LEU B 1 340 ? -15.352 -8.141 -15.484 1 98.25 340 LEU B O 1
ATOM 5281 N N . LYS B 1 341 ? -14.328 -9.031 -13.703 1 98.62 341 LYS B N 1
ATOM 5282 C CA . LYS B 1 341 ? -13.047 -9.312 -14.344 1 98.62 341 LYS B CA 1
ATOM 5283 C C . LYS B 1 341 ? -12.82 -10.812 -14.484 1 98.62 341 LYS B C 1
ATOM 5285 O O . LYS B 1 341 ? -12.312 -11.461 -13.562 1 98.62 341 LYS B O 1
ATOM 5290 N N . LEU B 1 342 ? -13.141 -11.312 -15.656 1 97.56 342 LEU B N 1
ATOM 5291 C CA . LEU B 1 342 ? -13.023 -12.742 -15.914 1 97.56 342 LEU B CA 1
ATOM 5292 C C . LEU B 1 342 ? -11.586 -13.117 -16.266 1 97.56 342 LEU B C 1
ATOM 5294 O O . LEU B 1 342 ? -10.977 -12.516 -17.156 1 97.56 342 LEU B O 1
ATOM 5298 N N . ARG B 1 343 ? -11.094 -14.109 -15.438 1 97.12 343 ARG B N 1
ATOM 5299 C CA . ARG B 1 343 ? -9.766 -14.648 -15.688 1 97.12 343 ARG B CA 1
ATOM 5300 C C . ARG B 1 343 ? -9.758 -16.172 -15.57 1 97.12 343 ARG B C 1
ATOM 5302 O O . ARG B 1 343 ? -10.758 -16.828 -15.859 1 97.12 343 ARG B O 1
ATOM 5309 N N . GLU B 1 344 ? -8.68 -16.75 -15.117 1 96.56 344 GLU B N 1
ATOM 5310 C CA . GLU B 1 344 ? -8.484 -18.188 -15.289 1 96.56 344 GLU B CA 1
ATOM 5311 C C . GLU B 1 344 ? -9.148 -18.969 -14.156 1 96.56 344 GLU B C 1
ATOM 5313 O O . GLU B 1 344 ? -9.57 -20.109 -14.344 1 96.56 344 GLU B O 1
ATOM 5318 N N . SER B 1 345 ? -9.312 -18.391 -12.984 1 97.12 345 SER B N 1
ATOM 5319 C CA . SER B 1 345 ? -9.625 -19.156 -11.773 1 97.12 345 SER B CA 1
ATOM 5320 C C . SER B 1 345 ? -11.109 -19.516 -11.727 1 97.12 345 SER B C 1
ATOM 5322 O O . SER B 1 345 ? -11.516 -20.375 -10.93 1 97.12 345 SER B O 1
ATOM 5324 N N . ALA B 1 346 ? -11.93 -18.828 -12.523 1 96.56 346 ALA B N 1
ATOM 5325 C CA . ALA B 1 346 ? -13.359 -19.109 -12.531 1 96.56 346 ALA B CA 1
ATOM 5326 C C . ALA B 1 346 ? -14.008 -18.641 -13.828 1 96.56 346 ALA B C 1
ATOM 5328 O O . ALA B 1 346 ? -13.461 -17.766 -14.516 1 96.56 346 ALA B O 1
#

Organism: NCBI:txid391626

Nearest PDB structures (foldseek):
  1jfs-assembly1_A-2  TM=7.418E-01  e=6.167E-18  Escherichia coli
  1jft-assembly1_A-2  TM=7.303E-01  e=7.611E-17  Escherichia coli
  1qpz-assembly1_A  TM=7.382E-01  e=2.397E-16  Escherichia coli
  2pue-assembly1_A  TM=7.347E-01  e=1.548E-16  Escherichia coli
  1vpw-assembly1_A-2  TM=7.351E-01  e=6.068E-16  Escherichia coli

Solvent-accessible surface area (backbone atoms only — not comparable to full-atom values): 34631 Å² total; per-residue (Å²): 130,83,52,56,76,29,42,38,65,66,54,40,19,65,74,54,70,41,57,54,69,55,51,50,40,36,70,72,37,49,85,81,34,59,66,72,55,45,51,48,50,56,55,34,54,70,55,30,41,68,49,44,46,49,35,74,64,38,72,77,46,80,78,66,48,30,33,36,33,38,38,42,53,69,80,35,60,58,53,29,50,30,47,48,27,30,45,52,40,30,45,75,70,68,31,45,63,39,36,35,69,20,70,74,33,42,69,47,37,40,51,46,55,50,48,44,59,73,67,53,40,50,27,34,43,36,34,58,64,29,77,62,37,48,62,69,52,50,54,45,42,51,51,71,33,47,56,28,31,29,75,42,77,29,79,88,48,73,74,48,30,34,31,33,66,29,39,54,56,33,35,29,51,53,50,51,49,40,38,69,63,29,41,66,59,50,32,37,42,37,52,49,85,52,54,61,62,45,50,47,34,49,54,20,39,43,53,42,29,47,74,73,73,35,76,70,44,77,43,46,56,63,75,85,44,91,82,41,70,29,38,61,31,22,22,52,48,47,29,55,37,48,74,70,72,39,68,67,43,31,18,35,38,20,65,26,38,50,26,29,43,11,31,47,34,25,33,49,77,70,75,42,73,44,22,55,80,46,77,44,31,21,20,41,26,26,28,51,57,41,88,59,30,77,46,39,74,52,20,44,11,26,27,27,54,48,37,58,60,38,15,38,48,44,43,53,52,41,49,35,46,52,68,51,68,61,83,67,85,65,50,53,76,48,65,39,64,41,43,80,40,84,40,40,9,55,128,83,52,55,76,29,43,38,64,64,53,42,19,66,72,54,72,41,55,54,71,56,50,50,42,36,73,72,37,49,85,82,35,59,65,72,53,45,51,49,50,55,55,34,54,70,56,30,39,68,50,43,45,49,36,74,64,39,71,77,46,81,76,67,47,31,33,36,34,40,38,41,50,69,80,36,60,57,54,29,51,29,48,50,26,30,45,52,41,29,43,75,70,69,30,43,62,39,36,33,69,22,69,75,32,42,69,47,37,40,50,47,53,50,48,43,60,74,67,53,40,52,28,35,42,36,35,59,62,29,78,62,38,49,62,68,54,49,53,46,42,51,51,71,32,45,55,30,32,30,74,41,77,28,78,88,50,73,74,47,30,33,30,31,64,29,40,54,56,31,34,30,51,54,53,52,50,41,37,70,64,29,41,65,58,50,31,37,42,37,52,50,84,52,55,61,61,43,51,47,34,48,51,21,38,44,53,42,30,47,75,73,72,35,75,68,46,79,42,46,56,62,73,87,44,92,83,41,69,30,39,61,31,22,22,52,48,48,30,56,36,48,74,71,72,40,69,67,43,31,18,36,39,20,65,27,36,50,24,28,44,11,32,49,33,24,32,49,77,68,75,42,74,44,21,55,80,46,77,44,31,22,20,42,25,26,28,52,56,41,89,57,30,78,48,40,75,53,18,45,11,26,27,26,54,48,37,58,61,37,17,36,49,44,43,52,50,42,49,35,46,52,67,52,67,61,83,68,82,66,50,52,75,48,66,40,63,40,43,82,40,84,40,42,9,55

Foldseek 3Di:
DAAAEDAALVSLCVQLVHDSVLVVCCLLPVVVHPPVVNVSSVVSCVRHPYQHLLQVVCVPPDAPLEEEEEAADDPDQLVVLLVVLLQVLSVVVSGHYDYDYQVLPQVSLLVSLSVCLVVLHQEYEYAAQAQNHDLVSVSSSSNRHFYAYEQDDHPSPQQHAYFYAPLLQQLLVVQVVQVVQAPDDEEEEAEAPDTPLLVSNVVSNCVSCVVVPHHYHYWRHDPPDPVQGFLNSLQVGLLVQVVVVHQQQHHYEYSAVRSLNNVCVSCVVSVHQAFSPDYSGYAYAGEQCRVCQVVDRFRHKYWHAPSNVRSNVRNVVSVCSSNSVDDDSHHHYHHDYIHTDDTTRD/DAAAEDAALVSLCVQLVHDSVLVVCCLLPVVVHDPVVNVSSVVSCVRHPYQHLLQVVCVPPDAPLEEEEEAADDPDQLVVLLVVLLQVLSVVVSGHYDYDYQVLPQVSLLVSLSVCLVVLHQEYEYAAQAQSHDLVSVSSSSNRHFYAYEQDDHPSPQQHAYFYAPLLQQLLVVQVVQVVQAPDDEEEEAEAPDTPLLVSNVVSNCVSCVVVPHHYHYWNHDPPDPVDGFLNSLQVGLLVQVVVVHQQQHHYEYSAVRSLNNVCVSCVVSVHQAFSPDYRGYAYAHEQCRVCQVVDRFRHKYWHTPSNVRSNVRNVVSVCSSNSVDDDSHHHYHHDYIHTDDTTRD

InterPro domains:
  IPR000843 LacI-type HTH domain [PF00356] (16-53)
  IPR000843 LacI-type HTH domain [PS50932] (17-61)
  IPR000843 LacI-type HTH domain [SM00354] (17-76)
  IPR000843 LacI-type HTH domain [cd01392] (17-61)
  IPR001387 Cro/C1-type, helix-turn-helix domain [PS50943] (8-51)
  IPR001761 Periplasmic binding protein/LacI sugar binding domain [PF00532] (66-328)
  IPR010982 Lambda repressor-like, DNA-binding domain superfamily [G3DSA:1.10.260.40] (7-64)
  IPR010982 Lambda repressor-like, DNA-binding domain superfamily [SSF47413] (7-64)
  IPR028082 Periplasmic binding protein-like I [SSF53822] (64-328)

Radius of gyration: 27.46 Å; Cα contacts (8 Å, |Δi|>4): 1503; chains: 2; bounding box: 77×74×61 Å

Sequence (692 aa):
MMKPRINTMGELSVAIGVSRPTLSRFFQDPSRVKAETVKRIEEGLERVEYVPNFFATRMNRKSTGIIGVIIPYLNDLFFNKLLESIEIAAMEAGMTVITLCSHSDPAIEARAAETFMSMSVDGAVVMPLGDHSDQKVHLRLKSRLPFVLVDSRPKTMPNVDYVGTNHVQSTGLITEYLCRVGEPPVLLAMPRGSNFNALEREKAYMDKSKELGFVPEIIGTELIQKSWLYEEHGEAVLGAEFARGRLMDRSIMCTNDRVAVGAIRAAARHGLVPGSATKGGLRIAGHDDNPLCPYLSPALTTVAQNTDAIGKKAVSRLLQIIRGEVTNDTPEITLFDGNLKLRESAMMKPRINTMGELSVAIGVSRPTLSRFFQDPSRVKAETVKRIEEGLERVEYVPNFFATRMNRKSTGIIGVIIPYLNDLFFNKLLESIEIAAMEAGMTVITLCSHSDPAIEARAAETFMSMSVDGAVVMPLGDHSDQKVHLRLKSRLPFVLVDSRPKTMPNVDYVGTNHVQSTGLITEYLCRVGEPPVLLAMPRGSNFNALEREKAYMDKSKELGFVPEIIGTELIQKSWLYEEHGEAVLGAEFARGRLMDRSIMCTNDRVAVGAIRAAARHGLVPGSATKGGLRIAGHDDNPLCPYLSPALTTVAQNTDAIGKKAVSRLLQIIRGEVTNDTPEITLFDGNLKLRESA